Protein AF-A0A1X1BIW2-F1 (afdb_monomer_lite)

Foldseek 3Di:
DVVCVLVVHDDPVVVLLVVLVVLVVVVVVVPCCCVVPPLVVVQVVLLVVLLVVLVVCLVPPQLVVLLVSLVPLPVCVRRPDPVSSLSSNVSSLCRNDVVCVVSSLVSLVCLVVVLVPPPPPDCCVVPVVPCQAPVSLLVVLVVVVVSLCVNQQDPDPPPPPDDDDDDDDDDDDDDDDDPDDDPPPVPPGGDRPPSSVVSSLSSSLSVQVPDPCSLVRLLVVLLCLQLVVPPNLPVLLSSLVSLQSYPPQVVNLVNNLVSLLCCLLLVSGDLVSLVSSLVSSCVSHDVVSSVLSVQSSVQSVVQVVDPPDPRDRDDDPVSHDDFDWDDDPNDTDTAHPLLVQLVVPPPDQKDFLCVSCVSSVHDSVVSCVSCVSCCVSVQKDWDPVQPPDPDHPIMIGGPRD

Structure (mmCIF, N/CA/C/O backbone):
data_AF-A0A1X1BIW2-F1
#
_entry.id   AF-A0A1X1BIW2-F1
#
loop_
_atom_site.group_PDB
_atom_site.id
_atom_site.type_symbol
_atom_site.label_atom_id
_atom_site.label_alt_id
_atom_site.label_comp_id
_atom_site.label_asym_id
_atom_site.label_entity_id
_atom_site.label_seq_id
_atom_site.pdbx_PDB_ins_code
_atom_site.Cartn_x
_atom_site.Cartn_y
_atom_site.Cartn_z
_atom_site.occupancy
_atom_site.B_iso_or_equiv
_atom_site.auth_seq_id
_atom_site.auth_comp_id
_atom_site.auth_asym_id
_atom_site.auth_atom_id
_atom_site.pdbx_PDB_model_num
ATOM 1 N N . MET A 1 1 ? -36.191 -1.418 25.783 1.00 70.00 1 MET A N 1
ATOM 2 C CA . MET A 1 1 ? -36.076 -1.048 24.354 1.00 70.00 1 MET A CA 1
ATOM 3 C C . MET A 1 1 ? -34.637 -1.157 23.884 1.00 70.00 1 MET A C 1
ATOM 5 O O . MET A 1 1 ? -34.383 -2.060 23.112 1.00 70.00 1 MET A O 1
ATOM 9 N N . LEU A 1 2 ? -33.682 -0.372 24.401 1.00 71.81 2 LEU A N 1
ATOM 10 C CA . LEU A 1 2 ? -32.264 -0.466 23.993 1.00 71.81 2 LEU A CA 1
ATOM 11 C C . LEU A 1 2 ? -31.685 -1.896 24.064 1.00 71.81 2 LEU A C 1
ATOM 13 O O . LEU A 1 2 ? -31.072 -2.347 23.105 1.00 71.81 2 LEU A O 1
ATOM 17 N N . ASP A 1 3 ? -31.968 -2.649 25.133 1.00 73.00 3 ASP A N 1
ATOM 18 C CA . ASP A 1 3 ? -31.532 -4.054 25.263 1.00 73.00 3 ASP A CA 1
ATOM 19 C C . ASP A 1 3 ? -32.138 -4.989 24.189 1.00 73.00 3 ASP A C 1
ATOM 21 O O . ASP A 1 3 ? -31.495 -5.938 23.746 1.00 73.00 3 ASP A O 1
ATOM 25 N N . HIS A 1 4 ? -33.359 -4.707 23.723 1.00 74.31 4 HIS A N 1
ATOM 26 C CA . HIS A 1 4 ? -33.997 -5.446 22.625 1.00 74.31 4 HIS A CA 1
ATOM 27 C C . HIS A 1 4 ? -33.389 -5.092 21.260 1.00 74.31 4 HIS A C 1
ATOM 29 O O . HIS A 1 4 ? -33.371 -5.936 20.367 1.00 74.31 4 HIS A O 1
ATOM 35 N N . LYS A 1 5 ? -32.806 -3.892 21.108 1.00 72.25 5 LYS A N 1
ATOM 36 C CA . LYS A 1 5 ? -32.119 -3.508 19.862 1.00 72.25 5 LYS A CA 1
ATOM 37 C C . LYS A 1 5 ? -30.868 -4.341 19.678 1.00 72.25 5 LYS A C 1
ATOM 39 O O . LYS A 1 5 ? -30.645 -4.909 18.619 1.00 72.25 5 LYS A O 1
ATOM 44 N N . ARG A 1 6 ? -30.102 -4.457 20.765 1.00 72.12 6 ARG A N 1
ATOM 45 C CA . ARG A 1 6 ? -28.831 -5.190 20.825 1.00 72.12 6 ARG A CA 1
ATOM 46 C C . ARG A 1 6 ? -28.982 -6.680 20.513 1.00 72.12 6 ARG A C 1
ATOM 48 O O . ARG A 1 6 ? -28.007 -7.336 20.173 1.00 72.12 6 ARG A O 1
ATOM 55 N N . THR A 1 7 ? -30.195 -7.218 20.642 1.00 70.94 7 THR A N 1
ATOM 56 C CA . THR A 1 7 ? -30.538 -8.618 20.341 1.00 70.94 7 THR A CA 1
ATOM 57 C C . THR A 1 7 ? -31.249 -8.784 18.990 1.00 70.94 7 THR A C 1
ATOM 59 O O . THR A 1 7 ? -31.770 -9.858 18.706 1.00 70.94 7 THR A O 1
ATOM 62 N N . ALA A 1 8 ? -31.234 -7.744 18.142 1.00 63.00 8 ALA A N 1
ATOM 63 C CA . ALA A 1 8 ? -31.828 -7.707 16.802 1.00 63.00 8 ALA A CA 1
ATOM 64 C C . ALA A 1 8 ? -33.352 -7.941 16.755 1.00 63.00 8 ALA A C 1
ATOM 66 O O . ALA A 1 8 ? -33.891 -8.372 15.737 1.00 63.00 8 ALA A O 1
ATOM 67 N N . THR A 1 9 ? -34.065 -7.633 17.841 1.00 61.59 9 THR A N 1
ATOM 68 C CA . THR A 1 9 ? -35.531 -7.537 17.806 1.00 61.59 9 THR A CA 1
ATOM 69 C C . THR A 1 9 ? -35.951 -6.152 17.329 1.00 61.59 9 THR A C 1
ATOM 71 O O . THR A 1 9 ? -35.489 -5.153 17.884 1.00 61.59 9 THR A O 1
ATOM 74 N N . ASP A 1 10 ? -36.833 -6.102 16.324 1.00 66.00 10 ASP A N 1
ATOM 75 C CA . ASP A 1 10 ? -37.424 -4.854 15.834 1.00 66.00 10 ASP A CA 1
ATOM 76 C C . ASP A 1 10 ? -38.011 -4.066 17.006 1.00 66.00 10 ASP A C 1
ATOM 78 O O . ASP A 1 10 ? -38.823 -4.563 17.793 1.00 66.00 10 ASP A O 1
ATOM 82 N N . ILE A 1 11 ? -37.568 -2.822 17.129 1.00 70.06 11 ILE A N 1
ATOM 83 C CA . ILE A 1 11 ? -38.115 -1.876 18.089 1.00 70.06 11 ILE A CA 1
ATOM 84 C C . ILE A 1 11 ? -39.063 -0.967 17.339 1.00 70.06 11 ILE A C 1
ATOM 86 O O . ILE A 1 11 ? -38.758 -0.511 16.241 1.00 70.06 11 ILE A O 1
ATOM 90 N N . ASP A 1 12 ? -40.179 -0.644 17.980 1.00 78.69 12 ASP A N 1
ATOM 91 C CA . ASP A 1 12 ? -41.011 0.464 17.550 1.00 78.69 12 ASP A CA 1
ATOM 92 C C . ASP A 1 12 ? -40.232 1.787 17.672 1.00 78.69 12 ASP A C 1
ATOM 94 O O . ASP A 1 12 ? -40.143 2.398 18.744 1.00 78.69 12 ASP A O 1
ATOM 98 N N . GLU A 1 13 ? -39.616 2.193 16.561 1.00 76.69 13 GLU A N 1
ATOM 99 C CA . GLU A 1 13 ? -38.800 3.402 16.464 1.00 76.69 13 GLU A CA 1
ATOM 100 C C . GLU A 1 13 ? -39.596 4.660 16.816 1.00 76.69 13 GLU A C 1
ATOM 102 O O . GLU A 1 13 ? -39.026 5.602 17.364 1.00 76.69 13 GLU A O 1
ATOM 107 N N . PHE A 1 14 ? -40.909 4.664 16.561 1.00 80.44 14 PHE A N 1
ATOM 108 C CA . PHE A 1 14 ? -41.779 5.785 16.900 1.00 80.44 14 PHE A CA 1
ATOM 109 C C . PHE A 1 14 ? -41.836 5.993 18.416 1.00 80.44 14 PHE A C 1
ATOM 111 O O . PHE A 1 14 ? -41.671 7.111 18.904 1.00 80.44 14 PHE A O 1
ATOM 118 N N . THR A 1 15 ? -41.989 4.904 19.173 1.00 78.69 15 THR A N 1
ATOM 119 C CA . THR A 1 15 ? -41.982 4.950 20.639 1.00 78.69 15 THR A CA 1
ATOM 120 C C . THR A 1 15 ? -40.602 5.340 21.186 1.00 78.69 15 THR A C 1
ATOM 122 O O . THR A 1 15 ? -40.519 6.083 22.164 1.00 78.69 15 THR A O 1
ATOM 125 N N . ALA A 1 16 ? -39.510 4.889 20.556 1.00 74.94 16 ALA A N 1
ATOM 126 C CA . ALA A 1 16 ? -38.151 5.243 20.979 1.00 74.94 16 ALA A CA 1
ATOM 127 C C . ALA A 1 16 ? -37.852 6.740 20.776 1.00 74.94 16 ALA A C 1
ATOM 129 O O . ALA A 1 16 ? -37.335 7.391 21.687 1.00 74.94 16 ALA A O 1
ATOM 130 N N . ASP A 1 17 ? -38.226 7.291 19.617 1.00 77.81 17 ASP A N 1
ATOM 131 C CA . ASP A 1 17 ? -38.061 8.713 19.299 1.00 77.81 17 ASP A CA 1
ATOM 132 C C . ASP A 1 17 ? -38.921 9.590 20.230 1.00 77.81 17 ASP A C 1
ATOM 134 O O . ASP A 1 17 ? -38.429 10.583 20.770 1.00 77.81 17 ASP A O 1
ATOM 138 N N . ALA A 1 18 ? -40.177 9.201 20.488 1.00 80.56 18 ALA A N 1
ATOM 139 C CA . ALA A 1 18 ? -41.076 9.936 21.381 1.00 80.56 18 ALA A CA 1
ATOM 140 C C . ALA A 1 18 ? -40.558 9.984 22.831 1.00 80.56 18 ALA A C 1
ATOM 142 O O . ALA A 1 18 ? -40.584 11.039 23.466 1.00 80.56 18 ALA A O 1
ATOM 143 N N . LEU A 1 19 ? -40.038 8.863 23.348 1.00 78.50 19 LEU A N 1
ATOM 144 C CA . LEU A 1 19 ? -39.426 8.815 24.679 1.00 78.50 19 LEU A CA 1
ATOM 145 C C . LEU A 1 19 ? -38.154 9.666 24.746 1.00 78.50 19 LEU A C 1
ATOM 147 O O . LEU A 1 19 ? -37.962 10.396 25.716 1.00 78.50 19 LEU A O 1
ATOM 151 N N . SER A 1 20 ? -37.307 9.618 23.714 1.00 75.88 20 SER A N 1
ATOM 152 C CA . SER A 1 20 ? -36.101 10.450 23.638 1.00 75.88 20 SER A CA 1
ATOM 153 C C . SER A 1 20 ? -36.435 11.946 23.672 1.00 75.88 20 SER A C 1
ATOM 155 O O . SER A 1 20 ? -35.837 12.699 24.442 1.00 75.88 20 SER A O 1
ATOM 157 N N . GLN A 1 21 ? -37.433 12.382 22.893 1.00 78.31 21 GLN A N 1
ATOM 158 C CA . GLN A 1 21 ? -37.897 13.773 22.892 1.00 78.31 21 GLN A CA 1
ATOM 159 C C . GLN A 1 21 ? -38.439 14.195 24.257 1.00 78.31 21 GLN A C 1
ATOM 161 O O . GLN A 1 21 ? -38.014 15.223 24.779 1.00 78.31 21 GLN A O 1
ATOM 166 N N . MET A 1 22 ? -39.287 13.368 24.874 1.00 81.06 22 MET A N 1
ATOM 167 C CA . MET A 1 22 ? -39.828 13.631 26.209 1.00 81.06 22 MET A CA 1
ATOM 168 C C . MET A 1 22 ? -38.715 13.823 27.251 1.00 81.06 22 MET A C 1
ATOM 170 O O . MET A 1 22 ? -38.790 14.727 28.082 1.00 81.06 22 MET A O 1
ATOM 174 N N . PHE A 1 23 ? -37.657 13.009 27.204 1.00 73.38 23 PHE A N 1
ATOM 175 C CA . PHE A 1 23 ? -36.533 13.138 28.132 1.00 73.38 23 PHE A CA 1
ATOM 176 C C . PHE A 1 23 ? -35.668 14.374 27.877 1.00 73.38 23 PHE A C 1
ATOM 178 O O . PHE A 1 23 ? -35.250 15.027 28.831 1.00 73.38 23 PHE A O 1
ATOM 185 N N . ASN A 1 24 ? -35.453 14.741 26.613 1.00 72.19 24 ASN A N 1
ATOM 186 C CA . ASN A 1 24 ? -34.759 15.982 26.269 1.00 72.19 24 ASN A CA 1
ATOM 187 C C . ASN A 1 24 ? -35.557 17.221 26.724 1.00 72.19 24 ASN A C 1
ATOM 189 O O . ASN A 1 24 ? -34.973 18.188 27.215 1.00 72.19 24 ASN A O 1
ATOM 193 N N . GLU A 1 25 ? -36.889 17.185 26.612 1.00 76.56 25 GLU A N 1
ATOM 194 C CA . GLU A 1 25 ? -37.773 18.248 27.104 1.00 76.56 25 GLU A CA 1
ATOM 195 C C . GLU A 1 25 ? -37.750 18.352 28.637 1.00 76.56 25 GLU A C 1
ATOM 197 O O . GLU A 1 25 ? -37.623 19.455 29.176 1.00 76.56 25 GLU A O 1
ATOM 202 N N . LEU A 1 26 ? -37.776 17.219 29.349 1.00 68.50 26 LEU A N 1
ATOM 203 C CA . LEU A 1 26 ? -37.641 17.173 30.810 1.00 68.50 26 LEU A CA 1
ATOM 204 C C . LEU A 1 26 ? -36.325 17.807 31.292 1.00 68.50 26 LEU A C 1
ATOM 206 O O . LEU A 1 26 ? -36.331 18.539 32.281 1.00 68.50 26 LEU A O 1
ATOM 210 N N . ASP A 1 27 ? -35.215 17.622 30.576 1.00 67.88 27 ASP A N 1
ATOM 211 C CA . ASP A 1 27 ? -33.924 18.217 30.952 1.00 67.88 27 ASP A CA 1
ATOM 212 C C . ASP A 1 27 ? -33.854 19.726 30.660 1.00 67.88 27 ASP A C 1
ATOM 214 O O . ASP A 1 27 ? -33.240 20.486 31.415 1.00 67.88 27 ASP A O 1
ATOM 218 N N . SER A 1 28 ? -34.555 20.198 29.624 1.00 65.75 28 SER A N 1
ATOM 219 C CA . SER A 1 28 ? -34.650 21.632 29.312 1.00 65.75 28 SER A CA 1
ATOM 220 C C . SER A 1 28 ? -35.423 22.452 30.359 1.00 65.75 28 SER A C 1
ATOM 222 O O . SER A 1 28 ? -35.277 23.673 30.418 1.00 65.75 28 SER A O 1
ATOM 224 N N . SER A 1 29 ? -36.166 21.788 31.253 1.00 63.41 29 SER A N 1
ATOM 225 C CA . SER A 1 29 ? -36.828 22.410 32.410 1.00 63.41 29 SER A CA 1
ATOM 226 C C . SER A 1 29 ? -35.885 22.740 33.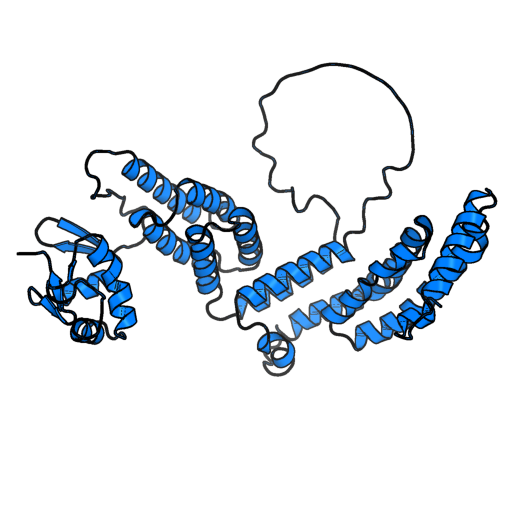584 1.00 63.41 29 SER A C 1
ATOM 228 O O . SER A 1 29 ? -36.316 23.314 34.585 1.00 63.41 29 SER A O 1
ATOM 230 N N . GLY A 1 30 ? -34.591 22.406 33.473 1.00 59.12 30 GLY A N 1
ATOM 231 C CA . GLY A 1 30 ? -33.561 22.751 34.459 1.00 59.12 30 GLY A CA 1
ATOM 232 C C . GLY A 1 30 ? -33.468 21.805 35.662 1.00 59.12 30 GLY A C 1
ATOM 233 O O . GLY A 1 30 ? -32.678 22.068 36.567 1.00 59.12 30 GLY A O 1
ATOM 234 N N . GLN A 1 31 ? -34.241 20.712 35.690 1.00 58.03 31 GLN A N 1
ATOM 235 C CA . GLN A 1 31 ? -34.269 19.781 36.827 1.00 58.03 31 GLN A CA 1
ATOM 236 C C . GLN A 1 31 ? -33.307 18.587 36.726 1.00 58.03 31 GLN A C 1
ATOM 238 O O . GLN A 1 31 ? -33.196 17.843 37.694 1.00 58.03 31 GLN A O 1
ATOM 243 N N . GLY A 1 32 ? -32.575 18.399 35.620 1.00 67.94 32 GLY A N 1
ATOM 244 C CA . GLY A 1 32 ? -31.495 17.400 35.530 1.00 67.94 32 GLY A CA 1
ATOM 245 C C . GLY A 1 32 ? -31.917 15.946 35.795 1.00 67.94 32 GLY A C 1
ATOM 246 O O . GLY A 1 32 ? -31.058 15.093 36.023 1.00 67.94 32 GLY A O 1
ATOM 247 N N . GLN A 1 33 ? -33.223 15.655 35.810 1.00 72.75 33 GLN A N 1
ATOM 248 C CA . GLN A 1 33 ? -33.770 14.345 36.169 1.00 72.75 33 GLN A CA 1
ATOM 249 C C . GLN A 1 33 ? -33.284 13.256 35.220 1.00 72.75 33 GLN A C 1
ATOM 251 O O . GLN A 1 33 ? -32.991 12.149 35.660 1.00 72.75 33 GLN A O 1
ATOM 256 N N . TYR A 1 34 ? -33.113 13.572 33.935 1.00 78.31 34 TYR A N 1
ATOM 257 C CA . TYR A 1 34 ? -32.565 12.615 32.983 1.00 78.31 34 TYR A CA 1
ATOM 258 C C . TYR A 1 34 ? -31.130 12.218 33.363 1.00 78.31 34 TYR A C 1
ATOM 260 O O . TYR A 1 34 ? -30.820 11.028 33.434 1.00 78.31 34 TYR A O 1
ATOM 268 N N . LYS A 1 35 ? -30.276 13.194 33.699 1.00 77.00 35 LYS A N 1
ATOM 269 C CA . LYS A 1 35 ? -28.893 12.930 34.128 1.00 77.00 35 LYS A CA 1
ATOM 270 C C . LYS A 1 35 ? -28.793 12.189 35.461 1.00 77.00 35 LYS A C 1
ATOM 272 O O . LYS A 1 35 ? -27.835 11.451 35.659 1.00 77.00 35 LYS A O 1
ATOM 277 N N . MET A 1 36 ? -29.733 12.399 36.385 1.00 79.94 36 MET A N 1
ATOM 278 C CA . MET A 1 36 ? -29.675 11.764 37.708 1.00 79.94 36 MET A CA 1
ATOM 279 C C . MET A 1 36 ? -30.342 10.390 37.772 1.00 79.94 36 MET A C 1
ATOM 281 O O . MET A 1 36 ? -29.865 9.532 38.506 1.00 79.94 36 MET A O 1
ATOM 285 N N . GLU A 1 37 ? -31.443 10.182 37.051 1.00 80.88 37 GLU A N 1
ATOM 286 C CA . GLU A 1 37 ? -32.280 8.986 37.216 1.00 80.88 37 GLU A CA 1
ATOM 287 C C . GLU A 1 37 ? -32.180 8.025 36.028 1.00 80.88 37 GLU A C 1
ATOM 289 O O . GLU A 1 37 ? -32.319 6.818 36.202 1.00 80.88 37 GLU A O 1
ATOM 294 N N . ILE A 1 38 ? -31.925 8.531 34.818 1.00 81.38 38 ILE A N 1
ATOM 295 C CA . ILE A 1 38 ? -32.030 7.735 33.585 1.00 81.38 38 ILE A CA 1
ATOM 296 C C . ILE A 1 38 ? -30.659 7.412 33.008 1.00 81.38 38 ILE A C 1
ATOM 298 O O . ILE A 1 38 ? -30.380 6.263 32.672 1.00 81.38 38 ILE A O 1
ATOM 302 N N . GLU A 1 39 ? -29.786 8.411 32.897 1.00 84.88 39 GLU A N 1
ATOM 303 C CA . GLU A 1 39 ? -28.433 8.239 32.376 1.00 84.88 39 GLU A CA 1
ATOM 304 C C . GLU A 1 39 ? -27.627 7.174 33.151 1.00 84.88 39 GLU A C 1
ATOM 306 O O . GLU A 1 39 ? -27.062 6.296 32.490 1.00 84.88 39 GLU A O 1
ATOM 311 N N . PRO A 1 40 ? -27.615 7.147 34.502 1.00 87.12 40 PRO A N 1
ATOM 312 C CA . PRO A 1 40 ? -26.886 6.124 35.251 1.00 87.12 40 PRO A CA 1
ATOM 313 C C . PRO A 1 40 ? -27.417 4.712 34.987 1.00 87.12 40 PRO A C 1
ATOM 315 O O . PRO A 1 40 ? -26.625 3.800 34.770 1.00 87.12 40 PRO A O 1
ATOM 318 N N . GLU A 1 41 ? -28.739 4.541 34.912 1.00 87.56 41 GLU A N 1
ATOM 319 C CA . GLU A 1 41 ? -29.387 3.254 34.622 1.00 87.56 41 GLU A CA 1
ATOM 320 C C . GLU A 1 41 ? -29.069 2.752 33.205 1.00 87.56 41 GLU A C 1
ATOM 322 O O . GLU A 1 41 ? -28.789 1.567 32.997 1.00 87.56 41 GLU A O 1
ATOM 327 N N . ILE A 1 42 ? -29.060 3.646 32.208 1.00 85.25 42 ILE A N 1
ATOM 328 C CA . ILE A 1 42 ? -28.661 3.302 30.835 1.00 85.25 42 ILE A CA 1
ATOM 329 C C . ILE A 1 42 ? -27.210 2.812 30.813 1.00 85.25 42 ILE A C 1
ATOM 331 O O . ILE A 1 42 ? -26.918 1.779 30.200 1.00 85.25 42 ILE A O 1
ATOM 335 N N . ILE A 1 43 ? -26.311 3.544 31.476 1.00 86.81 43 ILE A N 1
ATOM 336 C CA . ILE A 1 43 ? -24.880 3.232 31.522 1.00 86.81 43 ILE A CA 1
ATOM 337 C C . ILE A 1 43 ? -24.638 1.920 32.273 1.00 86.81 43 ILE A C 1
ATOM 339 O O . ILE A 1 43 ? -23.918 1.060 31.768 1.00 86.81 43 ILE A O 1
ATOM 343 N N . GLU A 1 44 ? -25.257 1.724 33.439 1.00 89.56 44 GLU A N 1
ATOM 344 C CA . GLU A 1 44 ? -25.097 0.514 34.249 1.00 89.56 44 GLU A CA 1
ATOM 345 C C . GLU A 1 44 ? -25.568 -0.730 33.491 1.00 89.56 44 GLU A C 1
ATOM 347 O O . GLU A 1 44 ? -24.845 -1.728 33.398 1.00 89.56 44 GLU A O 1
ATOM 352 N N . ARG A 1 45 ? -26.755 -0.668 32.877 1.00 88.19 45 ARG A N 1
ATOM 353 C CA . ARG A 1 45 ? -27.294 -1.795 32.105 1.00 88.19 45 ARG A CA 1
ATOM 354 C C . ARG A 1 45 ? -26.446 -2.103 30.880 1.00 88.19 45 ARG A C 1
ATOM 356 O O . ARG A 1 45 ? -26.192 -3.276 30.603 1.00 88.19 45 ARG A O 1
ATOM 363 N N . ALA A 1 46 ? -25.979 -1.075 30.169 1.00 85.44 46 ALA A N 1
ATOM 364 C CA . ALA A 1 46 ? -25.055 -1.253 29.056 1.00 85.44 46 ALA A CA 1
ATOM 365 C C . ALA A 1 46 ? -23.747 -1.902 29.523 1.00 85.44 46 ALA A C 1
ATOM 367 O O . ALA A 1 46 ? -23.347 -2.927 28.978 1.00 85.44 46 ALA A O 1
ATOM 368 N N . SER A 1 47 ? -23.131 -1.362 30.575 1.00 87.31 47 SER A N 1
ATOM 369 C CA . SER A 1 47 ? -21.906 -1.895 31.170 1.00 87.31 47 SER A CA 1
ATOM 370 C C . SER A 1 47 ? -22.043 -3.382 31.491 1.00 87.31 47 SER A C 1
ATOM 372 O O . SER A 1 47 ? -21.226 -4.196 31.060 1.00 87.31 47 SER A O 1
ATOM 374 N N . LYS A 1 48 ? -23.128 -3.767 32.172 1.00 89.88 48 LYS A N 1
ATOM 375 C CA . LYS A 1 48 ? -23.397 -5.156 32.556 1.00 89.88 48 LYS A CA 1
ATOM 376 C C . LYS A 1 48 ? -23.588 -6.075 31.349 1.00 89.88 48 LYS A C 1
ATOM 378 O O . LYS A 1 48 ? -23.020 -7.170 31.317 1.00 89.88 48 LYS A O 1
ATOM 383 N N . TYR A 1 49 ? -24.370 -5.634 30.362 1.00 88.12 49 TYR A N 1
ATOM 384 C CA . TYR A 1 49 ? -24.597 -6.388 29.130 1.00 88.12 49 TYR A CA 1
ATOM 385 C C . TYR A 1 49 ? -23.281 -6.629 28.391 1.00 88.12 49 TYR A C 1
ATOM 387 O O . TYR A 1 49 ? -22.889 -7.777 28.188 1.00 88.12 49 TYR A O 1
ATOM 395 N N . TYR A 1 50 ? -22.555 -5.559 28.063 1.00 85.94 50 TYR A N 1
ATOM 396 C CA . TYR A 1 50 ? -21.323 -5.666 27.290 1.00 85.94 50 TYR A CA 1
ATOM 397 C C . TYR A 1 50 ? -20.201 -6.340 28.078 1.00 85.94 50 TYR A C 1
ATOM 399 O O . TYR A 1 50 ? -19.387 -7.010 27.466 1.00 85.94 50 TYR A O 1
ATOM 407 N N . THR A 1 51 ? -20.178 -6.286 29.413 1.00 88.75 51 THR A N 1
ATOM 408 C CA . THR A 1 51 ? -19.192 -7.046 30.210 1.00 88.75 51 THR A CA 1
ATOM 409 C C . THR A 1 51 ? -19.393 -8.549 30.046 1.00 88.75 51 THR A C 1
ATOM 411 O O . THR A 1 51 ? -18.424 -9.302 29.934 1.00 88.75 51 THR A O 1
ATOM 414 N N . THR A 1 52 ? -20.658 -8.972 30.012 1.00 88.81 52 THR A N 1
ATOM 415 C CA . THR A 1 52 ? -21.036 -10.376 29.832 1.00 88.81 52 THR A CA 1
ATOM 416 C C . THR A 1 52 ? -20.769 -10.818 28.397 1.00 88.81 52 THR A C 1
ATOM 418 O O . THR A 1 52 ? -20.115 -11.831 28.173 1.00 88.81 52 THR A O 1
ATOM 421 N N . MET A 1 53 ? -21.227 -10.029 27.424 1.00 87.12 53 MET A N 1
ATOM 422 C CA . MET A 1 53 ? -21.101 -10.373 26.011 1.00 87.12 53 MET A CA 1
ATOM 423 C C . MET A 1 53 ? -19.664 -10.273 25.501 1.00 87.12 53 MET A C 1
ATOM 425 O O . MET A 1 53 ? -19.260 -11.122 24.720 1.00 87.12 53 MET A O 1
ATOM 429 N N . ALA A 1 54 ? -18.866 -9.312 25.981 1.00 85.75 54 ALA A N 1
ATOM 430 C CA . ALA A 1 54 ? -17.453 -9.186 25.623 1.00 85.75 54 ALA A CA 1
ATOM 431 C C . ALA A 1 54 ? -16.680 -10.472 25.915 1.00 85.75 54 ALA A C 1
ATOM 433 O O . ALA A 1 54 ? -15.886 -10.892 25.087 1.00 85.75 54 ALA A O 1
ATOM 434 N N . ALA A 1 55 ? -16.945 -11.113 27.060 1.00 87.19 55 ALA A N 1
ATOM 435 C CA . ALA A 1 55 ? -16.298 -12.371 27.434 1.00 87.19 55 ALA A CA 1
ATOM 436 C C . ALA A 1 55 ? -16.590 -13.496 26.430 1.00 87.19 55 ALA A C 1
ATOM 438 O O . ALA A 1 55 ? -15.721 -14.303 26.141 1.00 87.19 55 ALA A O 1
ATOM 439 N N . ILE A 1 56 ? -17.810 -13.528 25.894 1.00 87.25 56 ILE A N 1
ATOM 440 C CA . ILE A 1 56 ? -18.244 -14.536 24.924 1.00 87.25 56 ILE A CA 1
ATOM 441 C C . ILE A 1 56 ? -17.674 -14.195 23.546 1.00 87.25 56 ILE A C 1
ATOM 443 O O . ILE A 1 56 ? -17.032 -15.015 22.901 1.00 87.25 56 ILE A O 1
ATOM 447 N N . TRP A 1 57 ? -17.850 -12.953 23.094 1.00 88.62 57 TRP A N 1
ATOM 448 C CA . TRP A 1 57 ? -17.405 -12.522 21.773 1.00 88.62 57 TRP A CA 1
ATOM 449 C C . TRP A 1 57 ? -15.887 -12.551 21.625 1.00 88.62 57 TRP A C 1
ATOM 451 O O . TRP A 1 57 ? -15.395 -12.876 20.550 1.00 88.62 57 TRP A O 1
ATOM 461 N N . VAL A 1 58 ? -15.129 -12.230 22.676 1.00 82.75 58 VAL A N 1
ATOM 462 C CA . VAL A 1 58 ? -13.663 -12.303 22.628 1.00 82.75 58 VAL A CA 1
ATOM 463 C C . VAL A 1 58 ? -13.173 -13.747 22.600 1.00 82.75 58 VAL A C 1
ATOM 465 O O . VAL A 1 58 ? -12.011 -13.972 22.315 1.00 82.75 58 VAL A O 1
ATOM 468 N N . GLU A 1 59 ? -14.008 -14.746 22.853 1.00 85.00 59 GLU A N 1
ATOM 469 C CA . GLU A 1 59 ? -13.653 -16.145 22.619 1.00 85.00 59 GLU A CA 1
ATOM 470 C C . GLU A 1 59 ? -14.134 -16.561 21.223 1.00 85.00 59 GLU A C 1
ATOM 472 O O . GLU A 1 59 ? -13.315 -16.934 20.377 1.00 85.00 59 GLU A O 1
ATOM 477 N N . ASP A 1 60 ? -15.418 -16.347 20.935 1.00 83.25 60 ASP A N 1
ATOM 478 C CA . ASP A 1 60 ? -16.125 -16.907 19.778 1.00 83.25 60 ASP A CA 1
ATOM 479 C C . ASP A 1 60 ? -15.932 -16.142 18.459 1.00 83.25 60 ASP A C 1
ATOM 481 O O . ASP A 1 60 ? -16.001 -16.732 17.380 1.00 83.25 60 ASP A O 1
ATOM 485 N N . CYS A 1 61 ? -15.709 -14.826 18.503 1.00 78.56 61 CYS A N 1
ATOM 486 C CA . CYS A 1 61 ? -15.557 -14.007 17.298 1.00 78.56 61 CYS A CA 1
ATOM 487 C C . CYS A 1 61 ? -14.089 -13.929 16.876 1.00 78.56 61 CYS A C 1
ATOM 489 O O . CYS A 1 61 ? -13.178 -13.866 17.708 1.00 78.56 61 CYS A O 1
ATOM 491 N N . ASN A 1 62 ? -13.830 -13.857 15.570 1.00 71.31 62 ASN A N 1
ATOM 492 C CA . ASN A 1 62 ? -12.521 -13.396 15.115 1.00 71.31 62 ASN A CA 1
ATOM 493 C C . ASN A 1 62 ? -12.352 -11.901 15.454 1.00 71.31 62 ASN A C 1
ATOM 495 O O . ASN A 1 62 ? -13.315 -11.202 15.773 1.00 71.31 62 ASN A O 1
ATOM 499 N N . LEU A 1 63 ? -11.115 -11.403 15.402 1.00 69.44 63 LEU A N 1
ATOM 500 C CA . LEU A 1 63 ? -10.817 -10.030 15.814 1.00 69.44 63 LEU A CA 1
ATOM 501 C C . LEU A 1 63 ? -11.589 -8.980 14.994 1.00 69.44 63 LEU A C 1
ATOM 503 O O . LEU A 1 63 ? -11.994 -7.967 15.551 1.00 69.44 63 LEU A O 1
ATOM 507 N N . VAL A 1 64 ? -11.818 -9.221 13.698 1.00 64.62 64 VAL A N 1
ATOM 508 C CA . VAL A 1 64 ? -12.570 -8.295 12.829 1.00 64.62 64 VAL A CA 1
ATOM 509 C C . VAL A 1 64 ? -14.015 -8.196 13.290 1.00 64.62 64 VAL A C 1
ATOM 511 O O . VAL A 1 64 ? -14.520 -7.097 13.508 1.00 64.62 64 VAL A O 1
ATOM 514 N N . ASP A 1 65 ? -14.657 -9.344 13.489 1.00 72.75 65 ASP A N 1
ATOM 515 C CA . ASP A 1 65 ? -16.048 -9.414 13.915 1.00 72.75 65 ASP A CA 1
ATOM 516 C C . ASP A 1 65 ? -16.204 -8.806 15.313 1.00 72.75 65 ASP A C 1
ATOM 518 O O . ASP A 1 65 ? -17.088 -7.978 15.523 1.00 72.75 65 ASP A O 1
ATOM 522 N N . TYR A 1 66 ? -15.285 -9.104 16.239 1.00 77.31 66 TYR A N 1
ATOM 523 C CA . TYR A 1 66 ? -15.277 -8.505 17.576 1.00 77.31 66 TYR A CA 1
ATOM 524 C C . TYR A 1 66 ? -15.193 -6.976 17.522 1.00 77.31 66 TYR A C 1
ATOM 526 O O . TYR A 1 66 ? -15.975 -6.279 18.166 1.00 77.31 66 TYR A O 1
ATOM 534 N N . VAL A 1 67 ? -14.264 -6.438 16.728 1.00 67.56 67 VAL A N 1
ATOM 535 C CA . VAL A 1 67 ? -14.075 -4.989 16.593 1.00 67.56 67 VAL A CA 1
ATOM 536 C C . VAL A 1 67 ? -15.270 -4.338 15.884 1.00 67.56 67 VAL A C 1
ATOM 538 O O . VAL A 1 67 ? -15.664 -3.235 16.254 1.00 67.56 67 VAL A O 1
ATOM 541 N N . SER A 1 68 ? -15.916 -5.024 14.935 1.00 67.31 68 SER A N 1
ATOM 542 C CA . SER A 1 68 ? -17.123 -4.516 14.267 1.00 67.31 68 SER A CA 1
ATOM 543 C C . SER A 1 68 ? -18.302 -4.317 15.230 1.00 67.31 68 SER A C 1
ATOM 545 O O . SER A 1 68 ? -19.079 -3.377 15.067 1.00 67.31 68 SER A O 1
ATOM 547 N N . ILE A 1 69 ? -18.392 -5.129 16.289 1.00 72.81 69 ILE A N 1
ATOM 548 C CA . ILE A 1 69 ? -19.413 -4.988 17.338 1.00 72.81 69 ILE A CA 1
ATOM 549 C C . ILE A 1 69 ? -19.181 -3.711 18.167 1.00 72.81 69 ILE A C 1
ATOM 551 O O . ILE A 1 69 ? -20.130 -3.070 18.616 1.00 72.81 69 ILE A O 1
ATOM 555 N N . VAL A 1 70 ? -17.926 -3.276 18.317 1.00 66.00 70 VAL A N 1
ATOM 556 C CA . VAL A 1 70 ? -17.566 -2.016 18.999 1.00 66.00 70 VAL A CA 1
ATOM 557 C C . VAL A 1 70 ? -18.010 -0.783 18.186 1.00 66.00 70 VAL A C 1
ATOM 559 O O . VAL A 1 70 ? -18.153 0.312 18.735 1.00 66.00 70 VAL A O 1
ATOM 562 N N . GLU A 1 71 ? -18.291 -0.941 16.886 1.00 59.59 71 GLU A N 1
ATOM 563 C CA . GLU A 1 71 ? -18.725 0.136 15.986 1.00 59.59 71 GLU A CA 1
ATOM 564 C C . GLU A 1 71 ? -20.242 0.429 15.998 1.00 59.59 71 GLU A C 1
ATOM 566 O O . GLU A 1 71 ? -20.699 1.234 15.180 1.00 59.59 71 GLU A O 1
ATOM 571 N N . GLU A 1 72 ? -21.032 -0.127 16.932 1.00 58.53 72 GLU A N 1
ATOM 572 C CA . GLU A 1 72 ? -22.483 0.122 17.109 1.00 58.53 72 GLU A CA 1
ATOM 573 C C . GLU A 1 72 ? -22.794 1.569 17.600 1.00 58.53 72 GLU A C 1
ATOM 575 O O . GLU A 1 72 ? -23.505 1.815 18.570 1.00 58.53 72 GLU A O 1
ATOM 580 N N . ARG A 1 73 ? -22.216 2.582 16.941 1.00 57.53 73 ARG A N 1
ATOM 581 C CA . ARG A 1 73 ? -22.329 4.015 17.259 1.00 57.53 73 ARG A CA 1
ATOM 582 C C . ARG A 1 73 ? -23.541 4.685 16.620 1.00 57.53 73 ARG A C 1
ATOM 584 O O . ARG A 1 73 ? -23.996 5.707 17.127 1.00 57.53 73 ARG A O 1
ATOM 591 N N . LYS A 1 74 ? -24.025 4.165 15.487 1.00 57.97 74 LYS A N 1
ATOM 592 C CA . LYS A 1 74 ? -24.931 4.912 14.592 1.00 57.97 74 LYS A CA 1
ATOM 593 C C . LYS A 1 74 ? -26.327 5.131 15.172 1.00 57.97 74 LYS A C 1
ATOM 595 O O . LYS A 1 74 ? -26.954 6.136 14.860 1.00 57.97 74 LYS A O 1
ATOM 600 N N . ASP A 1 75 ? -26.787 4.239 16.041 1.00 60.69 75 ASP A N 1
ATOM 601 C CA . ASP A 1 75 ? -28.142 4.304 16.592 1.00 60.69 75 ASP A CA 1
ATOM 602 C C . ASP A 1 75 ? -28.257 5.171 17.850 1.00 60.69 75 ASP A C 1
ATOM 604 O O . ASP A 1 75 ? -29.314 5.740 18.124 1.00 60.69 75 ASP A O 1
ATOM 608 N N . CYS A 1 76 ? -27.161 5.330 18.593 1.00 67.56 76 CYS A N 1
ATOM 609 C CA . CYS A 1 76 ? -27.120 6.159 19.796 1.00 67.56 76 CYS A CA 1
ATOM 610 C C . CYS A 1 76 ? -27.341 7.647 19.486 1.00 67.56 76 CYS A C 1
ATOM 612 O O . CYS A 1 76 ? -27.903 8.360 20.313 1.00 67.56 76 CYS A O 1
ATOM 614 N N . ASP A 1 77 ? -26.948 8.101 18.290 1.00 66.31 77 ASP A N 1
ATOM 615 C CA . ASP A 1 77 ? -27.109 9.493 17.848 1.00 66.31 77 ASP A CA 1
ATOM 616 C C . ASP A 1 77 ? -28.565 9.921 17.680 1.00 66.31 77 ASP A C 1
ATOM 618 O O . ASP A 1 77 ? -28.876 11.107 17.783 1.00 66.31 77 ASP A O 1
ATOM 622 N N . ARG A 1 78 ? -29.456 8.961 17.428 1.00 70.44 78 ARG A N 1
ATOM 623 C CA . ARG A 1 78 ? -30.873 9.241 17.209 1.00 70.44 78 ARG A CA 1
ATOM 624 C C . ARG A 1 78 ? -31.652 9.355 18.519 1.00 70.44 78 ARG A C 1
ATOM 626 O O . ARG A 1 78 ? -32.615 10.110 18.573 1.00 70.44 78 ARG A O 1
ATOM 633 N N . TRP A 1 79 ? -31.249 8.622 19.562 1.00 73.56 79 TRP A N 1
ATOM 634 C CA . TRP A 1 79 ? -32.103 8.386 20.736 1.00 73.56 79 TRP A CA 1
ATOM 635 C C . TRP A 1 79 ? -31.531 8.839 22.075 1.00 73.56 79 TRP A C 1
ATOM 637 O O . TRP A 1 79 ? -32.292 8.958 23.036 1.00 73.56 79 TRP A O 1
ATOM 647 N N . LEU A 1 80 ? -30.224 9.076 22.180 1.00 76.62 80 LEU A N 1
ATOM 648 C CA . LEU A 1 80 ? -29.592 9.432 23.449 1.00 76.62 80 LEU A CA 1
ATOM 649 C C . LEU A 1 80 ? -29.182 10.900 23.482 1.00 76.62 80 LEU A C 1
ATOM 651 O O . LEU A 1 80 ? -28.746 11.475 22.484 1.00 76.62 80 LEU A O 1
ATOM 655 N N . HIS A 1 81 ? -29.256 11.494 24.673 1.00 76.44 81 HIS A N 1
ATOM 656 C CA . HIS A 1 81 ? -28.706 12.821 24.904 1.00 76.44 81 HIS A CA 1
ATOM 657 C C . HIS A 1 81 ? -27.188 12.832 24.648 1.00 76.44 81 HIS A C 1
ATOM 659 O O . HIS A 1 81 ? -26.482 11.852 24.916 1.00 76.44 81 HIS A O 1
ATOM 665 N N . LYS A 1 82 ? -26.655 13.968 24.179 1.00 75.00 82 LYS A N 1
ATOM 666 C CA . LYS A 1 82 ? -25.236 14.105 23.797 1.00 75.00 82 LYS A CA 1
ATOM 667 C C . LYS A 1 82 ? -24.268 13.723 24.921 1.00 75.00 82 LYS A C 1
ATOM 669 O O . LYS A 1 82 ? -23.241 13.117 24.642 1.00 75.00 82 LYS A O 1
ATOM 674 N N . THR A 1 83 ? -24.586 14.045 26.177 1.00 76.50 83 THR A N 1
ATOM 675 C CA . THR A 1 83 ? -23.738 13.690 27.335 1.00 76.50 83 THR A CA 1
ATOM 676 C C . THR A 1 83 ? -23.764 12.193 27.630 1.00 76.50 83 THR A C 1
ATOM 678 O O . THR A 1 83 ? -22.708 11.594 27.809 1.00 76.50 83 THR A O 1
ATOM 681 N N . THR A 1 84 ? -24.942 11.567 27.558 1.00 80.38 84 THR A N 1
ATOM 682 C CA . THR A 1 84 ? -25.096 10.115 27.730 1.00 80.38 84 THR A CA 1
ATOM 683 C C . THR A 1 84 ? -24.355 9.347 26.663 1.00 80.38 84 THR A C 1
ATOM 685 O O . THR A 1 84 ? -23.771 8.315 26.963 1.00 80.38 84 THR A O 1
ATOM 688 N N . LYS A 1 85 ? -24.317 9.859 25.429 1.00 76.94 85 LYS A N 1
ATOM 689 C CA . LYS A 1 85 ? -23.489 9.274 24.376 1.00 76.94 85 LYS A CA 1
ATOM 690 C C . LYS A 1 85 ? -22.023 9.216 24.805 1.00 76.94 85 LYS A C 1
ATOM 692 O O . LYS A 1 85 ? -21.417 8.161 24.676 1.00 76.94 85 LYS A O 1
ATOM 697 N N . VAL A 1 86 ? -21.464 10.311 25.318 1.00 76.00 86 VAL A N 1
ATOM 698 C CA . VAL A 1 86 ? -20.054 10.353 25.743 1.00 76.00 86 VAL A CA 1
ATOM 699 C C . VAL A 1 86 ? -19.797 9.323 26.845 1.00 76.00 86 VAL A C 1
ATOM 701 O O . VAL A 1 86 ? -18.954 8.449 26.671 1.00 76.00 86 VAL A O 1
ATOM 704 N N . HIS A 1 87 ? -20.585 9.338 27.921 1.00 80.00 87 HIS A N 1
ATOM 705 C CA . HIS A 1 87 ? -20.393 8.407 29.037 1.00 80.00 87 HIS A CA 1
ATOM 706 C C . HIS A 1 87 ? -20.660 6.941 28.670 1.00 80.00 87 HIS A C 1
ATOM 708 O O . HIS A 1 87 ? -19.978 6.033 29.152 1.00 80.00 87 HIS A O 1
ATOM 714 N N . LEU A 1 88 ? -21.641 6.687 27.802 1.00 81.62 88 LEU A N 1
ATOM 715 C CA . LEU A 1 88 ? -21.906 5.353 27.284 1.00 81.62 88 LEU A CA 1
ATOM 716 C C . LEU A 1 88 ? -20.713 4.867 26.461 1.00 81.62 88 LEU A C 1
ATOM 718 O O . LEU A 1 88 ? -20.250 3.757 26.687 1.00 81.62 88 LEU A O 1
ATOM 722 N N . MET A 1 89 ? -20.170 5.694 25.565 1.00 76.12 89 MET A N 1
ATOM 723 C CA . MET A 1 89 ? -18.997 5.330 24.767 1.00 76.12 89 MET A CA 1
ATOM 724 C C . MET A 1 89 ? -17.756 5.090 25.634 1.00 76.12 89 MET A C 1
ATOM 726 O O . MET A 1 89 ? -17.057 4.106 25.398 1.00 76.12 89 MET A O 1
ATOM 730 N N . ASP A 1 90 ? -17.521 5.907 26.666 1.00 73.94 90 ASP A N 1
ATOM 731 C CA . ASP A 1 90 ? -16.451 5.684 27.654 1.00 73.94 90 ASP A CA 1
ATOM 732 C C . ASP A 1 90 ? -16.588 4.314 28.320 1.00 73.94 90 ASP A C 1
ATOM 734 O O . ASP A 1 90 ? -15.621 3.561 28.466 1.00 73.94 90 ASP A O 1
ATOM 738 N N . THR A 1 91 ? -17.819 3.980 28.705 1.00 82.06 91 THR A N 1
ATOM 739 C CA . THR A 1 91 ? -18.153 2.718 29.363 1.00 82.06 91 THR A CA 1
ATOM 740 C C . THR A 1 91 ? -17.949 1.540 28.418 1.00 82.06 91 THR A C 1
ATOM 742 O O . THR A 1 91 ? -17.294 0.568 28.789 1.00 82.06 91 THR A O 1
ATOM 745 N N . LEU A 1 92 ? -18.442 1.632 27.179 1.00 79.25 92 LEU A N 1
ATOM 746 C CA . LEU A 1 92 ? -18.257 0.604 26.155 1.00 79.25 92 LEU A CA 1
ATOM 747 C C . LEU A 1 92 ? -16.781 0.390 25.841 1.00 79.25 92 LEU A C 1
ATOM 749 O O . LEU A 1 92 ? -16.339 -0.752 25.789 1.00 79.25 92 LEU A O 1
ATOM 753 N N . TYR A 1 93 ? -16.001 1.461 25.700 1.00 72.62 93 TYR A N 1
ATOM 754 C CA . TYR A 1 93 ? -14.561 1.368 25.485 1.00 72.62 93 TYR A CA 1
ATOM 755 C C . TYR A 1 93 ? -13.855 0.702 26.674 1.00 72.62 93 TYR A C 1
ATOM 757 O O . TYR A 1 93 ? -13.058 -0.222 26.503 1.00 72.62 93 TYR A O 1
ATOM 765 N N . SER A 1 94 ? -14.178 1.123 27.898 1.00 75.00 94 SER A N 1
ATOM 766 C CA . SER A 1 94 ? -13.617 0.526 29.112 1.00 75.00 94 SER A CA 1
ATOM 767 C C . SER A 1 94 ? -13.904 -0.978 29.190 1.00 75.00 94 SER A C 1
ATOM 769 O O . SER A 1 94 ? -13.015 -1.770 29.498 1.00 75.00 94 SER A O 1
ATOM 771 N N . VAL A 1 95 ? -15.130 -1.384 28.859 1.00 82.88 95 VAL A N 1
ATOM 772 C CA . VAL A 1 95 ? -15.591 -2.769 28.970 1.00 82.88 95 VAL A CA 1
ATOM 773 C C . VAL A 1 95 ? -15.106 -3.636 27.805 1.00 82.88 95 VAL A C 1
ATOM 775 O O . VAL A 1 95 ? -14.491 -4.669 28.044 1.00 82.88 95 VAL A O 1
ATOM 778 N N . LEU A 1 96 ? -15.341 -3.236 26.557 1.00 78.25 96 LEU A N 1
ATOM 779 C CA . LEU A 1 96 ? -15.061 -4.063 25.375 1.00 78.25 96 LEU A CA 1
ATOM 780 C C . LEU A 1 96 ? -13.582 -4.074 24.992 1.00 78.25 96 LEU A C 1
ATOM 782 O O . LEU A 1 96 ? -13.113 -5.058 24.424 1.00 78.25 96 LEU A O 1
ATOM 786 N N . ILE A 1 97 ? -12.857 -2.994 25.288 1.00 74.88 97 ILE A N 1
ATOM 787 C CA . ILE A 1 97 ? -11.465 -2.828 24.873 1.00 74.88 97 ILE A CA 1
ATOM 788 C C . ILE A 1 97 ? -10.530 -2.915 26.075 1.00 74.88 97 ILE A C 1
ATOM 790 O O . ILE A 1 97 ? -9.753 -3.859 26.189 1.00 74.88 97 ILE A O 1
ATOM 794 N N . LYS A 1 98 ? -10.614 -1.954 27.002 1.00 71.75 98 LYS A N 1
ATOM 795 C CA . LYS A 1 98 ? -9.611 -1.803 28.068 1.00 71.75 98 LYS A CA 1
ATOM 796 C C . LYS A 1 98 ? -9.596 -2.988 29.033 1.00 71.75 98 LYS A C 1
ATOM 798 O O . LYS A 1 98 ? -8.532 -3.467 29.408 1.00 71.75 98 LYS A O 1
ATOM 803 N N . SER A 1 99 ? -10.765 -3.485 29.433 1.00 77.56 99 SER A N 1
ATOM 804 C CA . SER A 1 99 ? -10.847 -4.617 30.362 1.00 77.56 99 SER A CA 1
ATOM 805 C C . SER A 1 99 ? -10.354 -5.930 29.742 1.00 77.56 99 SER A C 1
ATOM 807 O O . SER A 1 99 ? -9.944 -6.831 30.473 1.00 77.56 99 SER A O 1
ATOM 809 N N . ARG A 1 100 ? -10.354 -6.021 28.404 1.00 77.69 100 ARG A N 1
ATOM 810 C CA . ARG A 1 100 ? -10.008 -7.220 27.623 1.00 77.69 100 ARG A CA 1
ATOM 811 C C . ARG A 1 100 ? -8.719 -7.071 26.817 1.00 77.69 100 ARG A C 1
ATOM 813 O O . ARG A 1 100 ? -8.421 -7.896 25.961 1.00 77.69 100 ARG A O 1
ATOM 820 N N . GLU A 1 101 ? -7.915 -6.054 27.114 1.00 71.38 101 GLU A N 1
ATOM 821 C CA . GLU A 1 101 ? -6.694 -5.720 26.373 1.00 71.38 101 GLU A CA 1
ATOM 822 C C . GLU A 1 101 ? -5.770 -6.934 26.192 1.00 71.38 101 GLU A C 1
ATOM 824 O O . GLU A 1 101 ? -5.304 -7.206 25.091 1.00 71.38 101 GLU A O 1
ATOM 829 N N . LYS A 1 102 ? -5.572 -7.732 27.249 1.00 73.31 102 LYS A N 1
ATOM 830 C CA . LYS A 1 102 ? -4.740 -8.945 27.198 1.00 73.31 102 LYS A CA 1
ATOM 831 C C . LYS A 1 102 ? -5.288 -10.015 26.255 1.00 73.31 102 LYS A C 1
ATOM 833 O O . LYS A 1 102 ? -4.506 -10.677 25.585 1.00 73.31 102 LYS A O 1
ATOM 838 N N . GLU A 1 103 ? -6.602 -10.197 26.216 1.00 80.12 103 GLU A N 1
ATOM 839 C CA . GLU A 1 103 ? -7.270 -11.196 25.373 1.00 80.12 103 GLU A CA 1
ATOM 840 C C . GLU A 1 103 ? -7.227 -10.759 23.906 1.00 80.12 103 GLU A C 1
ATOM 842 O O . GLU A 1 103 ? -6.876 -11.549 23.033 1.00 80.12 103 GLU A O 1
ATOM 847 N N . LEU A 1 104 ? -7.461 -9.470 23.643 1.00 72.12 104 LEU A N 1
ATOM 848 C CA . LEU A 1 104 ? -7.325 -8.876 22.312 1.00 72.12 104 LEU A CA 1
ATOM 849 C C . LEU A 1 104 ? -5.881 -8.934 21.810 1.00 72.12 104 LEU A C 1
ATOM 851 O O . LEU A 1 104 ? -5.644 -9.315 20.664 1.00 72.12 104 LEU A O 1
ATOM 855 N N . LEU A 1 105 ? -4.909 -8.625 22.672 1.00 64.38 105 LEU A N 1
ATOM 856 C CA . LEU A 1 105 ? -3.488 -8.788 22.372 1.00 64.38 105 LEU A CA 1
ATOM 857 C C . LEU A 1 105 ? -3.128 -10.254 22.135 1.00 64.38 105 LEU A C 1
ATOM 859 O O . LEU A 1 105 ? -2.304 -10.528 21.271 1.00 64.38 105 LEU A O 1
ATOM 863 N N . ASN A 1 106 ? -3.731 -11.196 22.861 1.00 70.25 106 ASN A N 1
ATOM 864 C CA . ASN A 1 106 ? -3.525 -12.619 22.616 1.00 70.25 106 ASN A CA 1
ATOM 865 C C . ASN A 1 106 ? -4.125 -13.054 21.278 1.00 70.25 106 ASN A C 1
ATOM 867 O O . ASN A 1 106 ? -3.424 -13.729 20.544 1.00 70.25 106 ASN A O 1
ATOM 871 N N . LYS A 1 107 ? -5.320 -12.594 20.886 1.00 73.50 107 LYS A N 1
ATOM 872 C CA . LYS A 1 107 ? -5.852 -12.844 19.532 1.00 73.50 107 LYS A CA 1
ATOM 873 C C . LYS A 1 107 ? -4.959 -12.259 18.444 1.00 73.50 107 LYS A C 1
ATOM 875 O O . LYS A 1 107 ? -4.678 -12.916 17.449 1.00 73.50 107 LYS A O 1
ATOM 880 N N . LEU A 1 108 ? -4.481 -11.032 18.640 1.00 62.94 108 LEU A N 1
ATOM 881 C CA . LEU A 1 108 ? -3.501 -10.394 17.755 1.00 62.94 108 LEU A CA 1
ATOM 882 C C . LEU A 1 108 ? -2.190 -11.190 17.684 1.00 62.94 108 LEU A C 1
ATOM 884 O O . LEU A 1 108 ? -1.594 -11.300 16.616 1.00 62.94 108 LEU A O 1
ATOM 888 N N . LYS A 1 109 ? -1.741 -11.759 18.807 1.00 59.38 109 LYS A N 1
ATOM 889 C CA . LYS A 1 109 ? -0.568 -12.635 18.857 1.00 59.38 109 LYS A CA 1
ATOM 890 C C . LYS A 1 109 ? -0.835 -13.992 18.238 1.00 59.38 109 LYS A C 1
ATOM 892 O O . LYS A 1 109 ? 0.068 -14.476 17.593 1.00 59.38 109 LYS A O 1
ATOM 897 N N . GLU A 1 110 ? -2.020 -14.577 18.368 1.00 62.97 110 GLU A N 1
ATOM 898 C CA . GLU A 1 110 ? -2.410 -15.815 17.682 1.00 62.97 110 GLU A CA 1
ATOM 899 C C . GLU A 1 110 ? -2.381 -15.622 16.165 1.00 62.97 110 GLU A C 1
ATOM 901 O O . GLU A 1 110 ? -1.861 -16.475 15.451 1.00 62.97 110 GLU A O 1
ATOM 906 N N . PHE A 1 111 ? -2.813 -14.452 15.676 1.00 56.00 111 PHE A N 1
ATOM 907 C CA . PHE A 1 111 ? -2.581 -14.035 14.289 1.00 56.00 111 PHE A CA 1
ATOM 908 C C . PHE A 1 111 ? -1.088 -14.036 13.906 1.00 56.00 111 PHE A C 1
ATOM 910 O O . PHE A 1 111 ? -0.771 -14.280 12.747 1.00 56.00 111 PHE A O 1
ATOM 917 N N . GLY A 1 112 ? -0.180 -13.780 14.855 1.00 45.81 112 GLY A N 1
ATOM 918 C CA . GLY A 1 112 ? 1.275 -13.815 14.668 1.00 45.81 112 GLY A CA 1
ATOM 919 C C . GLY A 1 112 ? 1.970 -15.152 15.000 1.00 45.81 112 GLY A C 1
ATOM 920 O O . GLY A 1 112 ? 3.017 -15.446 14.442 1.00 45.81 112 GLY A O 1
ATOM 921 N N . SER A 1 113 ? 1.425 -15.989 15.888 1.00 42.19 113 SER A N 1
ATOM 922 C CA . SER A 1 113 ? 2.080 -17.190 16.435 1.00 42.19 113 SER A CA 1
ATOM 923 C C . SER A 1 113 ? 1.648 -18.476 15.739 1.00 42.19 113 SER A C 1
ATOM 925 O O . SER A 1 113 ? 2.459 -19.383 15.598 1.00 42.19 113 SER A O 1
ATOM 927 N N . VAL A 1 114 ? 0.427 -18.526 15.187 1.00 44.72 114 VAL A N 1
ATOM 928 C CA . VAL A 1 114 ? -0.031 -19.576 14.236 1.00 44.72 114 VAL A CA 1
ATOM 929 C C . VAL A 1 114 ? 0.769 -19.554 12.914 1.00 44.72 114 VAL A C 1
ATOM 931 O O . VAL A 1 114 ? 0.546 -20.315 11.979 1.00 44.72 114 VAL A O 1
ATOM 934 N N . VAL A 1 115 ? 1.701 -18.626 12.850 1.00 40.75 115 VAL A N 1
ATOM 935 C CA . VAL A 1 115 ? 2.350 -18.062 11.692 1.00 40.75 115 VAL A CA 1
ATOM 936 C C . VAL A 1 115 ? 3.875 -18.240 11.855 1.00 40.75 115 VAL A C 1
ATOM 938 O O . VAL A 1 115 ? 4.548 -18.582 10.884 1.00 40.75 115 VAL A O 1
ATOM 941 N N . ASP A 1 116 ? 4.400 -18.162 13.089 1.00 37.31 116 ASP A N 1
ATOM 942 C CA . ASP A 1 116 ? 5.760 -18.598 13.466 1.00 37.31 116 ASP A CA 1
ATOM 943 C C . ASP A 1 116 ? 5.897 -20.128 13.618 1.00 37.31 116 ASP A C 1
ATOM 945 O O . ASP A 1 116 ? 6.951 -20.702 13.331 1.00 37.31 116 ASP A O 1
ATOM 949 N N . GLU A 1 117 ? 4.844 -20.826 14.051 1.00 40.66 117 GLU A N 1
ATOM 950 C CA . GLU A 1 117 ? 4.818 -22.288 14.034 1.00 40.66 117 GLU A CA 1
ATOM 951 C C . GLU A 1 117 ? 4.396 -22.737 12.634 1.00 40.66 117 GLU A C 1
ATOM 953 O O . GLU A 1 117 ? 3.219 -22.653 12.303 1.00 40.66 117 GLU A O 1
ATOM 958 N N . GLY A 1 118 ? 5.346 -23.184 11.803 1.00 41.38 118 GLY A N 1
ATOM 959 C CA . GLY A 1 118 ? 5.156 -23.655 10.419 1.00 41.38 118 GLY A CA 1
ATOM 960 C C . GLY A 1 118 ? 4.226 -24.869 10.246 1.00 41.38 118 GLY A C 1
ATOM 961 O O . GLY A 1 118 ? 4.611 -25.882 9.668 1.00 41.38 118 GLY A O 1
ATOM 962 N N . ASN A 1 119 ? 2.997 -24.773 10.743 1.00 40.19 119 ASN A N 1
ATOM 963 C CA . ASN A 1 119 ? 1.902 -25.709 10.582 1.00 40.19 119 ASN A CA 1
ATOM 964 C C . ASN A 1 119 ? 0.861 -25.048 9.664 1.00 40.19 119 ASN A C 1
ATOM 966 O O . ASN A 1 119 ? -0.141 -24.479 10.094 1.00 40.19 119 ASN A O 1
ATOM 970 N N . GLU A 1 120 ? 1.133 -25.138 8.362 1.00 46.69 120 GLU A N 1
ATOM 971 C CA . GLU A 1 120 ? 0.440 -24.492 7.234 1.00 46.69 120 GLU A CA 1
ATOM 972 C C . GLU A 1 120 ? -1.074 -24.778 7.088 1.00 46.69 120 GLU A C 1
ATOM 974 O O . GLU A 1 120 ? -1.694 -24.315 6.133 1.00 46.69 120 GLU A O 1
ATOM 979 N N . ALA A 1 121 ? -1.730 -25.530 7.974 1.00 40.62 121 ALA A N 1
ATOM 980 C CA . ALA A 1 121 ? -3.044 -26.098 7.652 1.00 40.62 121 ALA A CA 1
ATOM 981 C C . ALA A 1 121 ? -4.261 -25.380 8.267 1.00 40.62 121 ALA A C 1
ATOM 983 O O . ALA A 1 121 ? -5.347 -25.454 7.699 1.00 40.62 121 ALA A O 1
ATOM 984 N N . GLY A 1 122 ? -4.127 -24.707 9.415 1.00 38.25 122 GLY A N 1
ATOM 985 C CA . GLY A 1 122 ? -5.299 -24.341 10.229 1.00 38.25 122 GLY A CA 1
ATOM 986 C C . GLY A 1 122 ? -5.914 -22.973 9.929 1.00 38.25 122 GLY A C 1
ATOM 987 O O . GLY A 1 122 ? -7.097 -22.868 9.616 1.00 38.25 122 GLY A O 1
ATOM 988 N N . CYS A 1 123 ? -5.120 -21.905 10.035 1.00 38.31 123 CYS A N 1
ATOM 989 C CA . CYS A 1 123 ? -5.648 -20.533 10.018 1.00 38.31 123 CYS A CA 1
ATOM 990 C C . CYS A 1 123 ? -5.465 -19.827 8.660 1.00 38.31 123 CYS A C 1
ATOM 992 O O . CYS A 1 123 ? -6.280 -18.985 8.273 1.00 38.31 123 CYS A O 1
ATOM 994 N N . VAL A 1 124 ? -4.479 -20.260 7.860 1.00 40.22 124 VAL A N 1
ATOM 995 C CA . VAL A 1 124 ? -4.278 -19.784 6.478 1.00 40.22 124 VAL A CA 1
ATOM 996 C C . VAL A 1 124 ? -5.480 -20.130 5.584 1.00 40.22 124 VAL A C 1
ATOM 998 O O . VAL A 1 124 ? -5.808 -19.361 4.685 1.00 40.22 124 VAL A O 1
ATOM 1001 N N . GLN A 1 125 ? -6.234 -21.200 5.862 1.00 40.53 125 GLN A N 1
ATOM 1002 C CA . GLN A 1 125 ? -7.449 -21.513 5.093 1.00 40.53 125 GLN A CA 1
ATOM 1003 C C . GLN A 1 125 ? -8.614 -20.539 5.346 1.00 40.53 125 GLN A C 1
ATOM 1005 O O . GLN A 1 125 ? -9.439 -20.350 4.452 1.00 40.53 125 GLN A O 1
ATOM 1010 N N . SER A 1 126 ? -8.672 -19.873 6.505 1.00 41.72 126 SER A N 1
ATOM 1011 C CA . SER A 1 126 ? -9.747 -18.922 6.832 1.00 41.72 126 SER A CA 1
ATOM 1012 C C . SER A 1 126 ? -9.525 -17.535 6.214 1.00 41.72 126 SER A C 1
ATOM 1014 O O . SER A 1 126 ? -10.477 -16.905 5.752 1.00 41.72 126 SER A O 1
ATOM 1016 N N . TYR A 1 127 ? -8.273 -17.059 6.188 1.00 39.44 127 TYR A N 1
ATOM 1017 C CA . TYR A 1 127 ? -7.928 -15.704 5.727 1.00 39.44 127 TYR A CA 1
ATOM 1018 C C . TYR A 1 127 ? -7.084 -15.675 4.445 1.00 39.44 127 TYR A C 1
ATOM 1020 O O . TYR A 1 127 ? -7.326 -14.840 3.574 1.00 39.44 127 TYR A O 1
ATOM 1028 N N . GLY A 1 128 ? -6.159 -16.622 4.269 1.00 37.59 128 GLY A N 1
ATOM 1029 C CA . GLY A 1 128 ? -5.345 -16.752 3.055 1.00 37.59 128 GLY A CA 1
ATOM 1030 C C . GLY A 1 128 ? -6.147 -17.168 1.819 1.00 37.59 128 GLY A C 1
ATOM 1031 O O . GLY A 1 128 ? -5.754 -16.846 0.707 1.00 37.59 128 GLY A O 1
ATOM 1032 N N . SER A 1 129 ? -7.316 -17.800 1.984 1.00 41.50 129 SER A N 1
ATOM 1033 C CA . SER A 1 129 ? -8.215 -18.110 0.859 1.00 41.50 129 SER A CA 1
ATOM 1034 C C . SER A 1 129 ? -8.960 -16.883 0.303 1.00 41.50 129 SER A C 1
ATOM 1036 O O . SER A 1 129 ? -9.461 -16.934 -0.824 1.00 41.50 129 SER A O 1
ATOM 1038 N N . LYS A 1 130 ? -9.029 -15.776 1.062 1.00 44.44 130 LYS A N 1
ATOM 1039 C CA . LYS A 1 130 ? -9.727 -14.538 0.664 1.00 44.44 130 LYS A CA 1
ATOM 1040 C C . LYS A 1 130 ? -8.803 -13.412 0.198 1.00 44.44 130 LYS A C 1
ATOM 1042 O O . LYS A 1 130 ? -9.257 -12.584 -0.582 1.00 44.44 130 LYS A O 1
ATOM 1047 N N . ILE A 1 131 ? -7.544 -13.376 0.632 1.00 50.34 131 ILE A N 1
ATOM 1048 C CA . ILE A 1 131 ? -6.573 -12.340 0.246 1.00 50.34 131 ILE A CA 1
ATOM 1049 C C . ILE A 1 131 ? -5.729 -12.879 -0.914 1.00 50.34 131 ILE A C 1
ATOM 1051 O O . ILE A 1 131 ? -4.637 -13.404 -0.717 1.00 50.34 131 ILE A O 1
ATOM 1055 N N . ASN A 1 132 ? -6.265 -12.799 -2.133 1.00 59.59 132 ASN A N 1
ATOM 1056 C CA . ASN A 1 132 ? -5.606 -13.344 -3.328 1.00 59.59 132 ASN A CA 1
ATOM 1057 C C . ASN A 1 132 ? -4.878 -12.265 -4.145 1.00 59.59 132 ASN A C 1
ATOM 1059 O O . ASN A 1 132 ? -4.083 -12.580 -5.038 1.00 59.59 132 ASN A O 1
ATOM 1063 N N . SER A 1 133 ? -5.156 -10.990 -3.865 1.00 68.38 133 SER A N 1
ATOM 1064 C CA . SER A 1 133 ? -4.617 -9.849 -4.599 1.00 68.38 133 SER A CA 1
ATOM 1065 C C . SER A 1 133 ? -3.948 -8.822 -3.685 1.00 68.38 133 SER A C 1
ATOM 1067 O O . SER A 1 133 ? -4.209 -8.740 -2.485 1.00 68.38 133 SER A O 1
ATOM 1069 N N . LEU A 1 134 ? -3.087 -7.993 -4.280 1.00 66.50 134 LEU A N 1
ATOM 1070 C CA . LEU A 1 134 ? -2.520 -6.837 -3.590 1.00 66.50 134 LEU A CA 1
ATOM 1071 C C . LEU A 1 134 ? -3.620 -5.844 -3.187 1.00 66.50 134 LEU A C 1
ATOM 1073 O O . LEU A 1 134 ? -3.515 -5.226 -2.131 1.00 66.50 134 LEU A O 1
ATOM 1077 N N . GLU A 1 135 ? -4.673 -5.701 -4.000 1.00 68.44 135 GLU A N 1
ATOM 1078 C CA . GLU A 1 135 ? -5.826 -4.875 -3.648 1.00 68.44 135 GLU A CA 1
ATOM 1079 C C . GLU A 1 135 ? -6.506 -5.360 -2.361 1.00 68.44 135 GLU A C 1
ATOM 1081 O O . GLU A 1 135 ? -6.887 -4.528 -1.540 1.00 68.44 135 GLU A O 1
ATOM 1086 N N . ASP A 1 136 ? -6.591 -6.675 -2.135 1.00 63.56 136 ASP A N 1
ATOM 1087 C CA . ASP A 1 136 ? -7.162 -7.238 -0.904 1.00 63.56 136 ASP A CA 1
ATOM 1088 C C . ASP A 1 136 ? -6.279 -6.944 0.315 1.00 63.56 136 ASP A C 1
ATOM 1090 O O . ASP A 1 136 ? -6.794 -6.617 1.387 1.00 63.56 136 ASP A O 1
ATOM 1094 N N . ILE A 1 137 ? -4.949 -7.012 0.158 1.00 62.66 137 ILE A N 1
ATOM 1095 C CA . ILE A 1 137 ? -3.989 -6.657 1.218 1.00 62.66 137 ILE A CA 1
ATOM 1096 C C . ILE A 1 137 ? -4.115 -5.171 1.558 1.00 62.66 137 ILE A C 1
ATOM 1098 O O . ILE A 1 137 ? -4.241 -4.825 2.730 1.00 62.66 137 ILE A O 1
ATOM 1102 N N . LEU A 1 138 ? -4.126 -4.299 0.543 1.00 61.28 138 LEU A N 1
ATOM 1103 C CA . LEU A 1 138 ? -4.305 -2.854 0.703 1.00 61.28 138 LEU A CA 1
ATOM 1104 C C . LEU A 1 138 ? -5.637 -2.533 1.385 1.00 61.28 138 LEU A C 1
ATOM 1106 O O . LEU A 1 138 ? -5.668 -1.778 2.353 1.00 61.28 138 LEU A O 1
ATOM 1110 N N . ALA A 1 139 ? -6.737 -3.116 0.908 1.00 64.06 139 ALA A N 1
ATOM 1111 C CA . ALA A 1 139 ? -8.061 -2.902 1.477 1.00 64.06 139 ALA A CA 1
ATOM 1112 C C . ALA A 1 139 ? -8.124 -3.373 2.933 1.00 64.06 139 ALA A C 1
ATOM 1114 O O . ALA A 1 139 ? -8.658 -2.657 3.779 1.00 64.06 139 ALA A O 1
ATOM 1115 N N . SER A 1 140 ? -7.532 -4.530 3.236 1.00 62.38 140 SER A N 1
ATOM 1116 C CA . SER A 1 140 ? -7.459 -5.066 4.595 1.00 62.38 140 SER A CA 1
ATOM 1117 C C . SER A 1 140 ? -6.616 -4.168 5.495 1.00 62.38 140 SER A C 1
ATOM 1119 O O . SER A 1 140 ? -7.079 -3.788 6.563 1.00 62.38 140 SER A O 1
ATOM 1121 N N . TRP A 1 141 ? -5.422 -3.760 5.058 1.00 68.50 141 TRP A N 1
ATOM 1122 C CA . TRP A 1 141 ? -4.546 -2.859 5.813 1.00 68.50 141 TRP A CA 1
ATOM 1123 C C . TRP A 1 141 ? -5.247 -1.545 6.152 1.00 68.50 141 TRP A C 1
ATOM 1125 O O . TRP A 1 141 ? -5.311 -1.157 7.314 1.00 68.50 141 TRP A O 1
ATOM 1135 N N . LEU A 1 142 ? -5.863 -0.905 5.157 1.00 64.06 142 LEU A N 1
ATOM 1136 C CA . LEU A 1 142 ? -6.584 0.354 5.344 1.00 64.06 142 LEU A CA 1
ATOM 1137 C C . LEU A 1 142 ? -7.824 0.190 6.221 1.00 64.06 142 LEU A C 1
ATOM 1139 O O . LEU A 1 142 ? -8.157 1.086 6.996 1.00 64.06 142 LEU A O 1
ATOM 1143 N N . HIS A 1 143 ? -8.513 -0.945 6.105 1.00 64.06 143 HIS A N 1
ATOM 1144 C CA . HIS A 1 143 ? -9.637 -1.267 6.969 1.00 64.06 143 HIS A CA 1
ATOM 1145 C C . HIS A 1 143 ? -9.178 -1.403 8.422 1.00 64.06 143 HIS A C 1
ATOM 1147 O O . HIS A 1 143 ? -9.738 -0.739 9.288 1.00 64.06 143 HIS A O 1
ATOM 1153 N N . TYR A 1 144 ? -8.120 -2.174 8.680 1.00 62.50 144 TYR A N 1
ATOM 1154 C CA . TYR A 1 144 ? -7.555 -2.348 10.017 1.00 62.50 144 TYR A CA 1
ATOM 1155 C C . TYR A 1 144 ? -6.988 -1.051 10.586 1.00 62.50 144 TYR A C 1
ATOM 1157 O O . TYR A 1 144 ? -7.261 -0.742 11.738 1.00 62.50 144 TYR A O 1
ATOM 1165 N N . GLN A 1 145 ? -6.271 -0.252 9.800 1.00 63.34 145 GLN A N 1
ATOM 1166 C CA . GLN A 1 145 ? -5.788 1.055 10.239 1.00 63.34 145 GLN A CA 1
ATOM 1167 C C . GLN A 1 145 ? -6.958 1.982 10.593 1.00 63.34 145 GLN A C 1
ATOM 1169 O O . GLN A 1 145 ? -6.971 2.579 11.665 1.00 63.34 145 GLN A O 1
ATOM 1174 N N . GLY A 1 146 ? -7.999 2.025 9.756 1.00 58.59 146 GLY A N 1
ATOM 1175 C CA . GLY A 1 146 ? -9.208 2.797 10.034 1.00 58.59 146 GLY A CA 1
ATOM 1176 C C . GLY A 1 146 ? -9.999 2.289 11.244 1.00 58.59 146 GLY A C 1
ATOM 1177 O O . GLY A 1 146 ? -10.631 3.095 11.927 1.00 58.59 146 GLY A O 1
ATOM 1178 N N . LEU A 1 147 ? -9.976 0.981 11.518 1.00 57.69 147 LEU A N 1
ATOM 1179 C CA . LEU A 1 147 ? -10.540 0.383 12.731 1.00 57.69 147 LEU A CA 1
ATOM 1180 C C . LEU A 1 147 ? -9.708 0.741 13.962 1.00 57.69 147 LEU A C 1
ATOM 1182 O O . LEU A 1 147 ? -10.280 1.090 14.992 1.00 57.69 147 LEU A O 1
ATOM 1186 N N . LEU A 1 148 ? -8.379 0.687 13.858 1.00 57.62 148 LEU A N 1
ATOM 1187 C CA . LEU A 1 148 ? -7.471 1.057 14.937 1.00 57.62 148 LEU A CA 1
ATOM 1188 C C . LEU A 1 148 ? -7.643 2.527 15.309 1.00 57.62 148 LEU A C 1
ATOM 1190 O O . LEU A 1 148 ? -7.827 2.856 16.479 1.00 57.62 148 LEU A O 1
ATOM 1194 N N . GLU A 1 149 ? -7.674 3.396 14.303 1.00 58.53 149 GLU A N 1
ATOM 1195 C CA . GLU A 1 149 ? -8.014 4.797 14.480 1.00 58.53 149 GLU A CA 1
ATOM 1196 C C . GLU A 1 149 ? -9.391 4.912 15.133 1.00 58.53 149 GLU A C 1
ATOM 1198 O O . GLU A 1 149 ? -9.485 5.445 16.220 1.00 58.53 149 GLU A O 1
ATOM 1203 N N . ARG A 1 150 ? -10.468 4.337 14.595 1.00 57.12 150 ARG A N 1
ATOM 1204 C CA . ARG A 1 150 ? -11.817 4.522 15.172 1.00 57.12 150 ARG A CA 1
ATOM 1205 C C . ARG A 1 150 ? -12.017 3.959 16.581 1.00 57.12 150 ARG A C 1
ATOM 1207 O O . ARG A 1 150 ? -12.783 4.537 17.359 1.00 57.12 150 ARG A O 1
ATOM 1214 N N . CYS A 1 151 ? -11.394 2.829 16.893 1.00 49.50 151 CYS A N 1
ATOM 1215 C CA . CYS A 1 151 ? -11.619 2.119 18.149 1.00 49.50 151 CYS A CA 1
ATOM 1216 C C . CYS A 1 151 ? -10.689 2.596 19.259 1.00 49.50 151 CYS A C 1
ATOM 1218 O O . CYS A 1 151 ? -11.110 2.612 20.409 1.00 49.50 151 CYS A O 1
ATOM 1220 N N . PHE A 1 152 ? -9.467 3.015 18.926 1.00 51.88 152 PHE A N 1
ATOM 1221 C CA . PHE A 1 152 ? -8.428 3.344 19.905 1.00 51.88 152 PHE A CA 1
ATOM 1222 C C . PHE A 1 152 ? -8.001 4.818 19.861 1.00 51.88 152 PHE A C 1
ATOM 1224 O O . PHE A 1 152 ? -7.266 5.276 20.735 1.00 51.88 152 PHE A O 1
ATOM 1231 N N . SER A 1 153 ? -8.535 5.606 18.921 1.00 52.72 153 SER A N 1
ATOM 1232 C CA . SER A 1 153 ? -8.571 7.065 19.014 1.00 52.72 153 SER A CA 1
ATOM 1233 C C . SER A 1 153 ? -9.628 7.497 20.027 1.00 52.72 153 SER A C 1
ATOM 1235 O O . SER A 1 153 ? -10.787 7.744 19.688 1.00 52.72 153 SER A O 1
ATOM 1237 N N . TYR A 1 154 ? -9.260 7.572 21.304 1.00 45.47 154 TYR A N 1
ATOM 1238 C CA . TYR A 1 154 ? -10.177 8.119 22.311 1.00 45.47 154 TYR A CA 1
ATOM 1239 C C . TYR A 1 154 ? -9.588 9.229 23.188 1.00 45.47 154 TYR A C 1
ATOM 1241 O O . TYR A 1 154 ? -10.223 9.718 24.117 1.00 45.47 154 TYR A O 1
ATOM 1249 N N . LYS A 1 155 ? -8.396 9.739 22.872 1.00 45.78 155 LYS A N 1
ATOM 1250 C CA . LYS A 1 155 ? -7.850 10.900 23.588 1.00 45.78 155 LYS A CA 1
ATOM 1251 C C . LYS A 1 155 ? -7.895 12.167 22.749 1.00 45.78 155 LYS A C 1
ATOM 1253 O O . LYS A 1 155 ? -6.988 12.412 21.966 1.00 45.78 155 LYS A O 1
ATOM 1258 N N . SER A 1 156 ? -8.936 12.972 22.979 1.00 41.28 156 SER A N 1
ATOM 1259 C CA . SER A 1 156 ? -8.953 14.450 22.911 1.00 41.28 156 SER A CA 1
ATOM 1260 C C . SER A 1 156 ? -10.218 14.999 22.237 1.00 41.28 156 SER A C 1
ATOM 1262 O O . SER A 1 156 ? -10.194 15.513 21.121 1.00 41.28 156 SER A O 1
ATOM 1264 N N . GLN A 1 157 ? -11.351 14.901 22.934 1.00 41.00 157 GLN A N 1
ATOM 1265 C CA . GLN A 1 157 ? -12.398 15.934 22.866 1.00 41.00 157 GLN A CA 1
ATOM 1266 C C . GLN A 1 157 ? -12.663 16.586 24.237 1.00 41.00 157 GLN A C 1
ATOM 1268 O O . GLN A 1 157 ? -13.397 17.563 24.322 1.00 41.00 157 GLN A O 1
ATOM 1273 N N . ASN A 1 158 ? -11.997 16.123 25.302 1.00 44.12 158 ASN A N 1
ATOM 1274 C CA . ASN A 1 158 ? -12.275 16.545 26.679 1.00 44.12 158 ASN A CA 1
ATOM 1275 C C . ASN A 1 158 ? -11.426 17.738 27.162 1.00 44.12 158 ASN A C 1
ATOM 1277 O O . ASN A 1 158 ? -11.433 18.035 28.349 1.00 44.12 158 ASN A O 1
ATOM 1281 N N . ALA A 1 159 ? -10.687 18.421 26.279 1.00 37.25 159 ALA A N 1
ATOM 1282 C CA . ALA A 1 159 ? -9.790 19.517 26.671 1.00 37.25 159 ALA A CA 1
ATOM 1283 C C . ALA A 1 159 ? -10.241 20.916 26.207 1.00 37.25 159 ALA A C 1
ATOM 1285 O O . ALA A 1 159 ? -9.478 21.868 26.342 1.00 37.25 159 ALA A O 1
ATOM 1286 N N . THR A 1 160 ? -11.439 21.087 25.635 1.00 38.44 160 THR A N 1
ATOM 1287 C CA . THR A 1 160 ? -11.860 22.412 25.125 1.00 38.44 160 THR A CA 1
ATOM 1288 C C . THR A 1 160 ? -13.338 22.710 25.346 1.00 38.44 160 THR A C 1
ATOM 1290 O O . THR A 1 160 ? -14.021 23.235 24.473 1.00 38.44 160 THR A O 1
ATOM 1293 N N . ILE A 1 161 ? -13.845 22.387 26.533 1.00 39.94 161 ILE A N 1
ATOM 1294 C CA . ILE A 1 161 ? -15.085 22.983 27.032 1.00 39.94 161 ILE A CA 1
ATOM 1295 C C . ILE A 1 161 ? -14.829 23.402 28.475 1.00 39.94 161 ILE A C 1
ATOM 1297 O O . ILE A 1 161 ? -15.299 22.752 29.392 1.00 39.94 161 ILE A O 1
ATOM 1301 N N . GLU A 1 162 ? -14.022 24.445 28.668 1.00 36.19 162 GLU A N 1
ATOM 1302 C CA . GLU A 1 162 ? -14.114 25.316 29.843 1.00 36.19 162 GLU A CA 1
ATOM 1303 C C . GLU A 1 162 ? -13.304 26.606 29.617 1.00 36.19 162 GLU A C 1
ATOM 1305 O O . GLU A 1 162 ? -12.095 26.561 29.400 1.00 36.19 162 GLU A O 1
ATOM 1310 N N . ASN A 1 163 ? -14.014 27.739 29.728 1.00 34.12 163 ASN A N 1
ATOM 1311 C CA . ASN A 1 163 ? -13.551 29.137 29.788 1.00 34.12 163 ASN A CA 1
ATOM 1312 C C . ASN A 1 163 ? -13.090 29.725 28.440 1.00 34.12 163 ASN A C 1
ATOM 1314 O O . ASN A 1 163 ? -12.268 29.154 27.745 1.00 34.12 163 ASN A O 1
ATOM 1318 N N . GLY A 1 164 ? -13.557 30.871 27.960 1.00 31.16 164 GLY A N 1
ATOM 1319 C CA . GLY A 1 164 ? -14.129 32.049 28.601 1.00 31.16 164 GLY A CA 1
ATOM 1320 C C . GLY A 1 16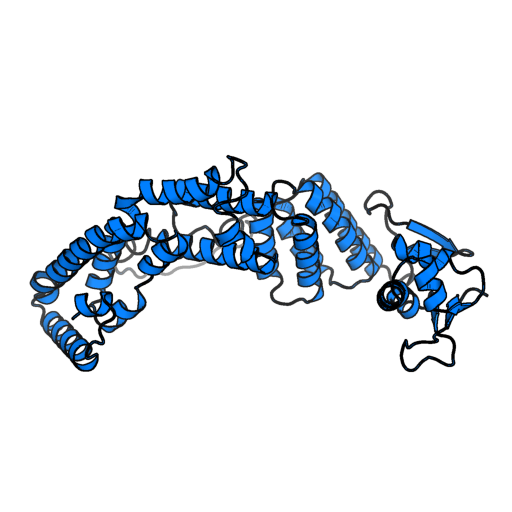4 ? -13.623 33.239 27.776 1.00 31.16 164 GLY A C 1
ATOM 1321 O O . GLY A 1 164 ? -12.492 33.219 27.301 1.00 31.16 164 GLY A O 1
ATOM 1322 N N . GLU A 1 165 ? -14.488 34.213 27.529 1.00 33.69 165 GLU A N 1
ATOM 1323 C CA . GLU A 1 165 ? -14.261 35.400 26.699 1.00 33.69 165 GLU A CA 1
ATOM 1324 C C . GLU A 1 165 ? -12.911 36.099 26.964 1.00 33.69 165 GLU A C 1
ATOM 1326 O O . GLU A 1 165 ? -12.596 36.420 28.109 1.00 33.69 165 GLU A O 1
ATOM 1331 N N . SER A 1 166 ? -12.172 36.456 25.908 1.00 30.58 166 SER A N 1
ATOM 1332 C CA . SER A 1 166 ? -11.563 37.788 25.829 1.00 30.58 166 SER A CA 1
ATOM 1333 C C . SER A 1 166 ? -11.233 38.197 24.392 1.00 30.58 166 SER A C 1
ATOM 1335 O O . SER A 1 166 ? -10.693 37.447 23.581 1.00 30.58 166 SER A O 1
ATOM 1337 N N . ASP A 1 167 ? -11.643 39.428 24.122 1.00 33.19 167 ASP A N 1
ATOM 1338 C CA . ASP A 1 167 ? -11.425 40.257 22.949 1.00 33.19 167 ASP A CA 1
ATOM 1339 C C . ASP A 1 167 ? -9.960 40.735 22.883 1.00 33.19 167 ASP A C 1
ATOM 1341 O O . ASP A 1 167 ? -9.359 41.022 23.924 1.00 33.19 167 ASP A O 1
ATOM 1345 N N . GLY A 1 168 ? -9.396 40.894 21.680 1.00 29.33 168 GLY A N 1
ATOM 1346 C CA . GLY A 1 168 ? -8.082 41.529 21.519 1.00 29.33 168 GLY A CA 1
ATOM 1347 C C . GLY A 1 168 ? -7.424 41.408 20.139 1.00 29.33 168 GLY A C 1
ATOM 1348 O O . GLY A 1 168 ? -6.815 40.391 19.822 1.00 29.33 168 GLY A O 1
ATOM 1349 N N . MET A 1 169 ? -7.488 42.502 19.364 1.00 30.48 169 MET A N 1
ATOM 1350 C CA . MET A 1 169 ? -6.505 42.939 18.344 1.00 30.48 169 MET A CA 1
ATOM 1351 C C . MET A 1 169 ? -5.050 42.683 18.816 1.00 30.48 169 MET A C 1
ATOM 1353 O O . MET A 1 169 ? -4.775 42.816 20.001 1.00 30.48 169 MET A O 1
ATOM 1357 N N . ASP A 1 170 ? -4.046 42.341 17.997 1.00 29.72 170 ASP A N 1
ATOM 1358 C CA . ASP A 1 170 ? -3.535 43.105 16.853 1.00 29.72 170 ASP A CA 1
ATOM 1359 C C . ASP A 1 170 ? -2.417 42.335 16.085 1.00 29.72 170 ASP A C 1
ATOM 1361 O O . ASP A 1 170 ? -1.681 41.533 16.653 1.00 29.72 170 ASP A O 1
ATOM 1365 N N . GLN A 1 171 ? -2.309 42.654 14.791 1.00 30.69 171 GLN A N 1
ATOM 1366 C CA . GLN A 1 171 ? -1.151 42.760 13.872 1.00 30.69 171 GLN A CA 1
ATOM 1367 C C . GLN A 1 171 ? 0.094 41.826 13.876 1.00 30.69 171 GLN A C 1
ATOM 1369 O O . GLN A 1 171 ? 0.922 41.806 14.776 1.00 30.69 171 GLN A O 1
ATOM 1374 N N . SER A 1 172 ? 0.304 41.249 12.679 1.00 30.06 172 SER A N 1
ATOM 1375 C CA . SER A 1 172 ? 1.539 41.124 11.869 1.00 30.06 172 SER A CA 1
ATOM 1376 C C . SER A 1 172 ? 2.879 40.722 12.508 1.00 30.06 172 SER A C 1
ATOM 1378 O O . SER A 1 172 ? 3.455 41.474 13.285 1.00 30.06 172 SER A O 1
ATOM 1380 N N . SER A 1 173 ? 3.518 39.685 11.950 1.00 27.67 173 SER A N 1
ATOM 1381 C CA . SER A 1 173 ? 4.888 39.808 11.413 1.00 27.67 173 SER A CA 1
ATOM 1382 C C . SER A 1 173 ? 5.339 38.576 10.605 1.00 27.67 173 SER A C 1
ATOM 1384 O O . SER A 1 173 ? 5.161 37.432 11.001 1.00 27.67 173 SER A O 1
ATOM 1386 N N . THR A 1 174 ? 5.920 38.886 9.440 1.00 26.47 174 THR A N 1
ATOM 1387 C CA . THR A 1 174 ? 7.068 38.244 8.768 1.00 26.47 174 THR A CA 1
ATOM 1388 C C . THR A 1 174 ? 7.074 36.737 8.502 1.00 26.47 174 THR A C 1
ATOM 1390 O O . THR A 1 174 ? 7.280 35.909 9.382 1.00 26.47 174 THR A O 1
ATOM 1393 N N . GLY A 1 175 ? 6.992 36.420 7.207 1.00 30.28 175 GLY A N 1
ATOM 1394 C CA . GLY A 1 175 ? 7.347 35.124 6.650 1.00 30.28 175 GLY A CA 1
ATOM 1395 C C . GLY A 1 175 ? 8.855 34.866 6.559 1.00 30.28 175 GLY A C 1
ATOM 1396 O O . GLY A 1 175 ? 9.677 35.754 6.781 1.00 30.28 175 GLY A O 1
ATOM 1397 N N . LEU A 1 176 ? 9.137 33.634 6.121 1.00 29.55 176 LEU A N 1
ATOM 1398 C CA . LEU A 1 176 ? 10.428 32.961 5.918 1.00 29.55 176 LEU A CA 1
ATOM 1399 C C . LEU A 1 176 ? 11.007 32.276 7.162 1.00 29.55 176 LEU A C 1
ATOM 1401 O O . LEU A 1 176 ? 11.862 32.830 7.840 1.00 29.55 176 LEU A O 1
ATOM 1405 N N . SER A 1 177 ? 10.591 31.022 7.385 1.00 26.28 177 SER A N 1
ATOM 1406 C CA . SER A 1 177 ? 11.465 29.874 7.704 1.00 26.28 177 SER A CA 1
ATOM 1407 C C . SER A 1 177 ? 10.640 28.721 8.285 1.00 26.28 177 SER A C 1
ATOM 1409 O O . SER A 1 177 ? 10.222 28.820 9.431 1.00 26.28 177 SER A O 1
ATOM 1411 N N . ALA A 1 178 ? 10.432 27.649 7.507 1.00 27.55 178 ALA A N 1
ATOM 1412 C CA . ALA A 1 178 ? 10.359 26.244 7.956 1.00 27.55 178 ALA A CA 1
ATOM 1413 C C . ALA A 1 178 ? 9.777 25.366 6.830 1.00 27.55 178 ALA A C 1
ATOM 1415 O O . ALA A 1 178 ? 8.585 25.085 6.777 1.00 27.55 178 ALA A O 1
ATOM 1416 N N . VAL A 1 179 ? 10.633 24.917 5.909 1.00 32.62 179 VAL A N 1
ATOM 1417 C CA . VAL A 1 179 ? 10.378 23.687 5.143 1.00 32.62 179 VAL A CA 1
ATOM 1418 C C . VAL A 1 179 ? 11.057 22.577 5.939 1.00 32.62 179 VAL A C 1
ATOM 1420 O O . VAL A 1 179 ? 12.222 22.273 5.710 1.00 32.62 179 VAL A O 1
ATOM 1423 N N . SER A 1 180 ? 10.371 22.086 6.970 1.00 32.22 180 SER A N 1
ATOM 1424 C CA . SER A 1 180 ? 10.820 20.943 7.782 1.00 32.22 180 SER A CA 1
ATOM 1425 C C . SER A 1 180 ? 9.690 20.221 8.526 1.00 32.22 180 SER A C 1
ATOM 1427 O O . SER A 1 180 ? 9.969 19.232 9.193 1.00 32.22 180 SER A O 1
ATOM 1429 N N . ASP A 1 181 ? 8.431 20.637 8.382 1.00 28.58 181 ASP A N 1
ATOM 1430 C CA . ASP A 1 181 ? 7.309 19.988 9.060 1.00 28.58 181 ASP A CA 1
ATOM 1431 C C . ASP A 1 181 ? 6.317 19.477 8.021 1.00 28.58 181 ASP A C 1
ATOM 1433 O O . ASP A 1 181 ? 5.493 20.226 7.505 1.00 28.58 181 ASP A O 1
ATOM 1437 N N . ASN A 1 182 ? 6.438 18.201 7.654 1.00 32.56 182 ASN A N 1
ATOM 1438 C CA . ASN A 1 182 ? 5.339 17.457 7.031 1.00 32.56 182 ASN A CA 1
ATOM 1439 C C . ASN A 1 182 ? 5.505 15.933 7.160 1.00 32.56 182 ASN A C 1
ATOM 1441 O O . ASN A 1 182 ? 5.112 15.179 6.275 1.00 32.56 182 ASN A O 1
ATOM 1445 N N . CYS A 1 183 ? 6.049 15.477 8.291 1.00 34.91 183 CYS A N 1
ATOM 1446 C CA . CYS A 1 183 ? 6.061 14.057 8.664 1.00 34.91 183 CYS A CA 1
ATOM 1447 C C . CYS A 1 183 ? 4.923 13.658 9.622 1.00 34.91 183 CYS A C 1
ATOM 1449 O O . CYS A 1 183 ? 4.946 12.545 10.132 1.00 34.91 183 CYS A O 1
ATOM 1451 N N . SER A 1 184 ? 3.930 14.516 9.888 1.00 30.89 184 SER A N 1
ATOM 1452 C CA . SER A 1 184 ? 2.986 14.253 10.988 1.00 30.89 184 SER A CA 1
ATOM 1453 C C . SER A 1 184 ? 1.494 14.483 10.703 1.00 30.89 184 SER A C 1
ATOM 1455 O O . SER A 1 184 ? 0.654 14.126 11.524 1.00 30.89 184 SER A O 1
ATOM 1457 N N . SER A 1 185 ? 1.079 14.952 9.522 1.00 34.28 185 SER A N 1
ATOM 1458 C CA . SER A 1 185 ? -0.327 15.369 9.326 1.00 34.28 185 SER A CA 1
ATOM 1459 C C . SER A 1 185 ? -1.360 14.257 9.053 1.00 34.28 185 SER A C 1
ATOM 1461 O O . SER A 1 185 ? -2.516 14.567 8.763 1.00 34.28 185 SER A O 1
ATOM 1463 N N . LEU A 1 186 ? -1.004 12.977 9.220 1.00 40.06 186 LEU A N 1
ATOM 1464 C CA . LEU A 1 186 ? -1.978 11.875 9.346 1.00 40.06 186 LEU A CA 1
ATOM 1465 C C . LEU A 1 186 ? -1.789 11.017 10.612 1.00 40.06 186 LEU A C 1
ATOM 1467 O O . LEU A 1 186 ? -2.546 10.079 10.817 1.00 40.06 186 LEU A O 1
ATOM 1471 N N . VAL A 1 187 ? -0.836 11.378 11.481 1.00 40.25 187 VAL A N 1
ATOM 1472 C CA . VAL A 1 187 ? -0.537 10.673 12.747 1.00 40.25 187 VAL A CA 1
ATOM 1473 C C . VAL A 1 187 ? -0.638 11.607 13.969 1.00 40.25 187 VAL A C 1
ATOM 1475 O O . VAL A 1 187 ? -0.704 11.138 15.098 1.00 40.25 187 VAL A O 1
ATOM 1478 N N . ASP A 1 188 ? -0.771 12.927 13.785 1.00 33.22 188 ASP A N 1
ATOM 1479 C CA . ASP A 1 188 ? -0.832 13.895 14.898 1.00 33.22 188 ASP A CA 1
ATOM 1480 C C . ASP A 1 188 ? -2.161 13.978 15.656 1.00 33.22 188 ASP A C 1
ATOM 1482 O O . ASP A 1 188 ? -2.386 14.911 16.431 1.00 33.22 188 ASP A O 1
ATOM 1486 N N . ARG A 1 189 ? -3.071 13.019 15.500 1.00 42.59 189 ARG A N 1
ATOM 1487 C CA . ARG A 1 189 ? -4.196 12.927 16.429 1.00 42.59 189 ARG A CA 1
ATOM 1488 C C . ARG A 1 189 ? -4.359 11.489 16.862 1.00 42.59 189 ARG A C 1
ATOM 1490 O O . ARG A 1 189 ? -4.608 10.617 16.040 1.00 42.59 189 ARG A O 1
ATOM 1497 N N . TYR A 1 190 ? -4.308 11.335 18.183 1.00 44.38 190 TYR A N 1
ATOM 1498 C CA . TYR A 1 190 ? -4.721 10.183 18.971 1.00 44.38 190 TYR A CA 1
ATOM 1499 C C . TYR A 1 190 ? -3.642 9.112 19.202 1.00 44.38 190 TYR A C 1
ATOM 1501 O O . TYR A 1 190 ? -3.295 8.340 18.318 1.00 44.38 190 TYR A O 1
ATOM 1509 N N . GLU A 1 191 ? -3.152 9.042 20.447 1.00 50.06 191 GLU A N 1
ATOM 1510 C CA . GLU A 1 191 ? -2.303 7.949 20.939 1.00 50.06 191 GLU A CA 1
ATOM 1511 C C . GLU A 1 191 ? -3.115 6.644 20.986 1.00 50.06 191 GLU A C 1
ATOM 1513 O O . GLU A 1 191 ? -3.726 6.312 22.004 1.00 50.06 191 GLU A O 1
ATOM 1518 N N . ILE A 1 192 ? -3.149 5.920 19.867 1.00 59.69 192 ILE A N 1
ATOM 1519 C CA . ILE A 1 192 ? -3.515 4.501 19.843 1.00 59.69 192 ILE A CA 1
ATOM 1520 C C . ILE A 1 192 ? -2.494 3.751 20.702 1.00 59.69 192 ILE A C 1
ATOM 1522 O O . ILE A 1 192 ? -1.309 4.091 20.696 1.00 59.69 192 ILE A O 1
ATOM 1526 N N . ASP A 1 193 ? -2.938 2.721 21.425 1.00 61.00 193 ASP A N 1
ATOM 1527 C CA . ASP A 1 193 ? -2.035 1.893 22.219 1.00 61.00 193 ASP A CA 1
ATOM 1528 C C . ASP A 1 193 ? -0.857 1.381 21.352 1.00 61.00 193 ASP A C 1
ATOM 1530 O O . ASP A 1 193 ? -1.081 0.710 20.328 1.00 61.00 193 ASP A O 1
ATOM 1534 N N . PRO A 1 194 ? 0.403 1.683 21.727 1.00 65.56 194 PRO A N 1
ATOM 1535 C CA . PRO A 1 194 ? 1.574 1.260 20.970 1.00 65.56 194 PRO A CA 1
ATOM 1536 C C . PRO A 1 194 ? 1.659 -0.258 20.784 1.00 65.56 194 PRO A C 1
ATOM 1538 O O . PRO A 1 194 ? 2.135 -0.712 19.745 1.00 65.56 194 PRO A O 1
ATOM 1541 N N . GLN A 1 195 ? 1.172 -1.053 21.742 1.00 55.25 195 GLN A N 1
ATOM 1542 C CA . GLN A 1 195 ? 1.216 -2.515 21.678 1.00 55.25 195 GLN A CA 1
ATOM 1543 C C . GLN A 1 195 ? 0.258 -3.063 20.620 1.00 55.25 195 GLN A C 1
ATOM 1545 O O . GLN A 1 195 ? 0.613 -3.983 19.884 1.00 55.25 195 GLN A O 1
ATOM 1550 N N . ILE A 1 196 ? -0.934 -2.478 20.496 1.00 58.56 196 ILE A N 1
ATOM 1551 C CA . ILE A 1 196 ? -1.940 -2.885 19.503 1.00 58.56 196 ILE A CA 1
ATOM 1552 C C . ILE A 1 196 ? -1.485 -2.484 18.098 1.00 58.56 196 ILE A C 1
ATOM 1554 O O . ILE A 1 196 ? -1.564 -3.279 17.154 1.00 58.56 196 ILE A O 1
ATOM 1558 N N . THR A 1 197 ? -0.935 -1.274 17.975 1.00 66.81 197 THR A N 1
ATOM 1559 C CA . THR A 1 197 ? -0.320 -0.796 16.731 1.00 66.81 197 THR A CA 1
ATOM 1560 C C . THR A 1 197 ? 0.824 -1.718 16.313 1.00 66.81 197 THR A C 1
ATOM 1562 O O . THR A 1 197 ? 0.875 -2.171 15.171 1.00 66.81 197 THR A O 1
ATOM 1565 N N . GLN A 1 198 ? 1.715 -2.063 17.246 1.00 69.44 198 GLN A N 1
ATOM 1566 C CA . GLN A 1 198 ? 2.836 -2.961 16.989 1.00 69.44 198 GLN A CA 1
ATOM 1567 C C . GLN A 1 198 ? 2.373 -4.364 16.586 1.00 69.44 198 GLN A C 1
ATOM 1569 O O . GLN A 1 198 ? 2.886 -4.907 15.610 1.00 69.44 198 GLN A O 1
ATOM 1574 N N . ALA A 1 199 ? 1.397 -4.945 17.285 1.00 60.69 199 ALA A N 1
ATOM 1575 C CA . ALA A 1 199 ? 0.892 -6.278 16.967 1.00 60.69 199 ALA A CA 1
ATOM 1576 C C . ALA A 1 199 ? 0.232 -6.328 15.578 1.00 60.69 199 ALA A C 1
ATOM 1578 O O . ALA A 1 199 ? 0.478 -7.255 14.810 1.00 60.69 199 ALA A O 1
ATOM 1579 N N . THR A 1 200 ? -0.520 -5.287 15.209 1.00 67.12 200 THR A N 1
ATOM 1580 C CA . THR A 1 200 ? -1.118 -5.175 13.869 1.00 67.12 200 THR A CA 1
ATOM 1581 C C . THR A 1 200 ? -0.045 -5.050 12.789 1.00 67.12 200 THR A C 1
ATOM 1583 O O . THR A 1 200 ? -0.099 -5.754 11.780 1.00 67.12 200 THR A O 1
ATOM 1586 N N . ARG A 1 201 ? 0.979 -4.212 13.013 1.00 75.19 201 ARG A N 1
ATOM 1587 C CA . ARG A 1 201 ? 2.125 -4.096 12.097 1.00 75.19 201 ARG A CA 1
ATOM 1588 C C . ARG A 1 201 ? 2.847 -5.433 11.923 1.00 75.19 201 ARG A C 1
ATOM 1590 O O . ARG A 1 201 ? 3.193 -5.774 10.798 1.00 75.19 201 ARG A O 1
ATOM 1597 N N . LEU A 1 202 ? 3.048 -6.201 12.998 1.00 70.50 202 LEU A N 1
ATOM 1598 C CA . LEU A 1 202 ? 3.674 -7.528 12.935 1.00 70.50 202 LEU A CA 1
ATOM 1599 C C . LEU A 1 202 ? 2.833 -8.530 12.131 1.00 70.50 202 LEU A C 1
ATOM 1601 O O . LEU A 1 202 ? 3.384 -9.223 11.278 1.00 70.50 202 LEU A O 1
ATOM 1605 N N . GLY A 1 203 ? 1.513 -8.559 12.338 1.00 65.94 203 GLY A N 1
ATOM 1606 C CA . GLY A 1 203 ? 0.611 -9.424 11.571 1.00 65.94 203 GLY A CA 1
ATOM 1607 C C . GLY A 1 203 ? 0.656 -9.132 10.068 1.00 65.94 203 GLY A C 1
ATOM 1608 O O . GLY A 1 203 ? 0.851 -10.038 9.261 1.00 65.94 203 GLY A O 1
ATOM 1609 N N . PHE A 1 204 ? 0.559 -7.858 9.675 1.00 75.38 204 PHE A N 1
ATOM 1610 C CA . PHE A 1 204 ? 0.630 -7.481 8.258 1.00 75.38 204 PHE A CA 1
ATOM 1611 C C . PHE A 1 204 ? 2.014 -7.676 7.647 1.00 75.38 204 PHE A C 1
ATOM 1613 O O . PHE A 1 204 ? 2.111 -8.125 6.507 1.00 75.38 204 PHE A O 1
ATOM 1620 N N . LYS A 1 205 ? 3.080 -7.394 8.401 1.00 79.19 205 LYS A N 1
ATOM 1621 C CA . LYS A 1 205 ? 4.454 -7.681 7.981 1.00 79.19 205 LYS A CA 1
ATOM 1622 C C . LYS A 1 205 ? 4.626 -9.149 7.597 1.00 79.19 205 LYS A C 1
ATOM 1624 O O . LYS A 1 205 ? 5.246 -9.437 6.578 1.00 79.19 205 LYS A O 1
ATOM 1629 N N . TYR A 1 206 ? 4.037 -10.065 8.362 1.00 67.75 206 TYR A N 1
ATOM 1630 C CA . TYR A 1 206 ? 4.068 -11.479 8.012 1.00 67.75 206 TYR A CA 1
ATOM 1631 C C . TYR A 1 206 ? 3.256 -11.808 6.754 1.00 67.75 206 TYR A C 1
ATOM 1633 O O . TYR A 1 206 ? 3.743 -12.522 5.879 1.00 67.75 206 TYR A O 1
ATOM 1641 N N . VAL A 1 207 ? 2.025 -11.291 6.640 1.00 70.69 207 VAL A N 1
ATOM 1642 C CA . VAL A 1 207 ? 1.188 -11.511 5.444 1.00 70.69 207 VAL A CA 1
ATOM 1643 C C . VAL A 1 207 ? 1.935 -11.063 4.188 1.00 70.69 207 VAL A C 1
ATOM 1645 O O . VAL A 1 207 ? 1.942 -11.767 3.182 1.00 70.69 207 VAL A O 1
ATOM 1648 N N . ILE A 1 208 ? 2.610 -9.915 4.269 1.00 79.44 208 ILE A N 1
ATOM 1649 C CA . ILE A 1 208 ? 3.443 -9.370 3.199 1.00 79.44 208 ILE A CA 1
ATOM 1650 C C . ILE A 1 208 ? 4.620 -10.298 2.880 1.00 79.44 208 ILE A C 1
ATOM 1652 O O . ILE A 1 208 ? 4.836 -10.601 1.708 1.00 79.44 208 ILE A O 1
ATOM 1656 N N . SER A 1 209 ? 5.354 -10.780 3.890 1.00 77.81 209 SER A N 1
ATOM 1657 C CA . SER A 1 209 ? 6.533 -11.632 3.673 1.00 77.81 209 SER A CA 1
ATOM 1658 C C . SER A 1 209 ? 6.203 -13.016 3.104 1.00 77.81 209 SER A C 1
ATOM 1660 O O . SER A 1 209 ? 7.046 -13.617 2.444 1.00 77.81 209 SER A O 1
ATOM 1662 N N . HIS A 1 210 ? 4.977 -13.509 3.303 1.00 76.62 210 HIS A N 1
ATOM 1663 C CA . HIS A 1 210 ? 4.521 -14.807 2.787 1.00 76.62 210 HIS A CA 1
ATOM 1664 C C . HIS A 1 210 ? 3.755 -14.700 1.466 1.00 76.62 210 HIS A C 1
ATOM 1666 O O . HIS A 1 210 ? 3.410 -15.713 0.853 1.00 76.62 210 HIS A O 1
ATOM 1672 N N . HIS A 1 211 ? 3.486 -13.484 0.993 1.00 75.62 211 HIS A N 1
ATOM 1673 C CA . HIS A 1 211 ? 2.768 -13.288 -0.250 1.00 75.62 211 HIS A CA 1
ATOM 1674 C C . HIS A 1 211 ? 3.724 -13.315 -1.451 1.00 75.62 211 HIS A C 1
ATOM 1676 O O . HIS A 1 211 ? 4.524 -12.404 -1.677 1.00 75.62 211 HIS A O 1
ATOM 1682 N N . VAL A 1 212 ? 3.588 -14.351 -2.282 1.00 79.69 212 VAL A N 1
ATOM 1683 C CA . VAL A 1 212 ? 4.419 -14.556 -3.477 1.00 79.69 212 VAL A CA 1
ATOM 1684 C C . VAL A 1 212 ? 4.367 -13.338 -4.402 1.00 79.69 212 VAL A C 1
ATOM 1686 O O . VAL A 1 212 ? 3.293 -12.809 -4.722 1.00 79.69 212 VAL A O 1
ATOM 1689 N N . ASP A 1 213 ? 5.550 -12.907 -4.845 1.00 83.62 213 ASP A N 1
ATOM 1690 C CA . ASP A 1 213 ? 5.755 -11.758 -5.729 1.00 83.62 213 ASP A CA 1
ATOM 1691 C C . ASP A 1 213 ? 5.193 -10.434 -5.182 1.00 83.62 213 ASP A C 1
ATOM 1693 O O . ASP A 1 213 ? 4.886 -9.532 -5.965 1.00 83.62 213 ASP A O 1
ATOM 1697 N N . PHE A 1 214 ? 5.045 -10.284 -3.858 1.00 87.19 214 PHE A N 1
ATOM 1698 C CA . PHE A 1 214 ? 4.504 -9.061 -3.258 1.00 87.19 214 PHE A CA 1
ATOM 1699 C C . PHE A 1 214 ? 5.218 -7.801 -3.759 1.00 87.19 214 PHE A C 1
ATOM 1701 O O . PHE A 1 214 ? 4.563 -6.900 -4.279 1.00 87.19 214 PHE A O 1
ATOM 1708 N N . VAL A 1 215 ? 6.554 -7.764 -3.691 1.00 89.19 215 VAL A N 1
ATOM 1709 C CA . VAL A 1 215 ? 7.354 -6.611 -4.137 1.00 89.19 215 VAL A CA 1
ATOM 1710 C C . VAL A 1 215 ? 7.082 -6.271 -5.599 1.00 89.19 215 VAL A C 1
ATOM 1712 O O . VAL A 1 215 ? 6.875 -5.109 -5.943 1.00 89.19 215 VAL A O 1
ATOM 1715 N N . LYS A 1 216 ? 7.037 -7.284 -6.468 1.00 88.25 216 LYS A N 1
ATOM 1716 C CA . LYS A 1 216 ? 6.759 -7.097 -7.894 1.00 88.25 216 LYS A CA 1
ATOM 1717 C C . LYS A 1 216 ? 5.357 -6.529 -8.109 1.00 88.25 216 LYS A C 1
ATOM 1719 O O . LYS A 1 216 ? 5.211 -5.539 -8.819 1.00 88.25 216 LYS A O 1
ATOM 1724 N N . LYS A 1 217 ? 4.346 -7.108 -7.454 1.00 86.06 217 LYS A N 1
ATOM 1725 C CA . LYS A 1 217 ? 2.954 -6.639 -7.520 1.00 86.06 217 LYS A CA 1
ATOM 1726 C C . LYS A 1 217 ? 2.819 -5.209 -6.993 1.00 86.06 217 LYS A C 1
ATOM 1728 O O . LYS A 1 217 ? 2.123 -4.408 -7.611 1.00 86.06 217 LYS A O 1
ATOM 1733 N N . LEU A 1 218 ? 3.509 -4.866 -5.904 1.00 92.50 218 LEU A N 1
ATOM 1734 C CA . LEU A 1 218 ? 3.516 -3.516 -5.338 1.00 92.50 218 LEU A CA 1
ATOM 1735 C C . LEU A 1 218 ? 4.156 -2.511 -6.304 1.00 92.50 218 LEU A C 1
ATOM 1737 O O . LEU A 1 218 ? 3.592 -1.445 -6.532 1.00 92.50 218 LEU A O 1
ATOM 1741 N N . VAL A 1 219 ? 5.284 -2.862 -6.929 1.00 94.69 219 VAL A N 1
ATOM 1742 C CA . VAL A 1 219 ? 5.931 -2.029 -7.957 1.00 94.69 219 VAL A CA 1
ATOM 1743 C C . VAL A 1 219 ? 5.035 -1.850 -9.184 1.00 94.69 219 VAL A C 1
ATOM 1745 O O . VAL A 1 219 ? 4.930 -0.738 -9.696 1.00 94.69 219 VAL A O 1
ATOM 1748 N N . ASP A 1 220 ? 4.371 -2.910 -9.649 1.00 88.69 220 ASP A N 1
ATOM 1749 C CA . ASP A 1 220 ? 3.430 -2.835 -10.772 1.00 88.69 220 ASP A CA 1
ATOM 1750 C C . ASP A 1 220 ? 2.214 -1.960 -10.432 1.00 88.69 220 ASP A C 1
ATOM 1752 O O . ASP A 1 220 ? 1.789 -1.140 -11.248 1.00 88.69 220 ASP A O 1
ATOM 1756 N N . HIS A 1 221 ? 1.677 -2.064 -9.214 1.00 91.56 221 HIS A N 1
ATOM 1757 C CA . HIS A 1 221 ? 0.600 -1.190 -8.753 1.00 91.56 221 HIS A CA 1
ATOM 1758 C C . HIS A 1 221 ? 1.053 0.270 -8.680 1.00 91.56 221 HIS A C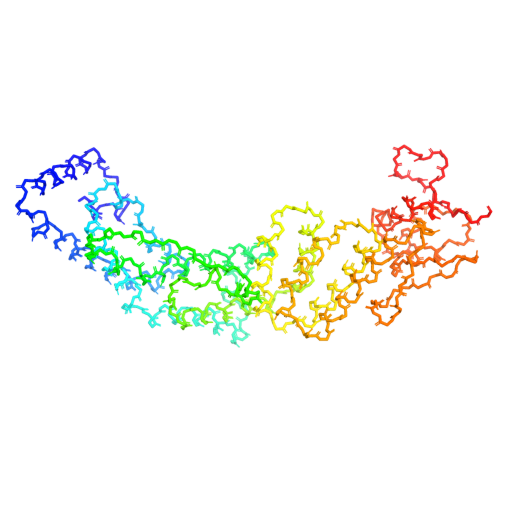 1
ATOM 1760 O O . HIS A 1 221 ? 0.354 1.155 -9.174 1.00 91.56 221 HIS A O 1
ATOM 1766 N N . TRP A 1 222 ? 2.242 0.525 -8.132 1.00 94.62 222 TRP A N 1
ATOM 1767 C CA . TRP A 1 222 ? 2.841 1.857 -8.063 1.00 94.62 222 TRP A CA 1
ATOM 1768 C C . TRP A 1 222 ? 3.020 2.474 -9.461 1.00 94.62 222 TRP A C 1
ATOM 1770 O O . TRP A 1 222 ? 2.647 3.624 -9.700 1.00 94.62 222 TRP A O 1
ATOM 1780 N N . ASP A 1 223 ? 3.545 1.697 -10.411 1.00 93.69 223 ASP A N 1
ATOM 1781 C CA . ASP A 1 223 ? 3.693 2.068 -11.824 1.00 93.69 223 ASP A CA 1
ATOM 1782 C C . ASP A 1 223 ? 2.335 2.442 -12.447 1.00 93.69 223 ASP A C 1
ATOM 1784 O O . ASP A 1 223 ? 2.181 3.517 -13.032 1.00 93.69 223 ASP A O 1
ATOM 1788 N N . ASN A 1 224 ? 1.310 1.616 -12.219 1.00 90.50 224 ASN A N 1
ATOM 1789 C CA . ASN A 1 224 ? -0.050 1.861 -12.698 1.00 90.50 224 ASN A CA 1
ATOM 1790 C C . ASN A 1 224 ? -0.686 3.126 -12.096 1.00 90.50 224 ASN A C 1
ATOM 1792 O O . ASN A 1 224 ? -1.415 3.837 -12.794 1.00 90.50 224 ASN A O 1
ATOM 1796 N N . VAL A 1 225 ? -0.420 3.451 -10.826 1.00 92.00 225 VAL A N 1
ATOM 1797 C CA . VAL A 1 225 ? -0.891 4.699 -10.191 1.00 92.00 225 VAL A CA 1
ATOM 1798 C C . VAL A 1 225 ? -0.332 5.919 -10.924 1.00 92.00 225 VAL A C 1
ATOM 1800 O O . VAL A 1 225 ? -1.080 6.835 -11.276 1.00 92.00 225 VAL A O 1
ATOM 1803 N N . LEU A 1 226 ? 0.968 5.917 -11.225 1.00 93.12 226 LEU A N 1
ATOM 1804 C CA . LEU A 1 226 ? 1.628 7.037 -11.900 1.00 93.12 226 LEU A CA 1
ATOM 1805 C C . LEU A 1 226 ? 1.133 7.229 -13.337 1.00 93.12 226 LEU A C 1
ATOM 1807 O O . LEU A 1 226 ? 0.864 8.367 -13.752 1.00 93.12 226 LEU A O 1
ATOM 1811 N N . VAL A 1 227 ? 0.971 6.122 -14.068 1.00 89.12 227 VAL A N 1
ATOM 1812 C CA . VAL A 1 227 ? 0.484 6.117 -15.454 1.00 89.12 227 VAL A CA 1
ATOM 1813 C C . VAL A 1 227 ? -0.989 6.529 -15.524 1.00 89.12 227 VAL A C 1
ATOM 1815 O O . VAL A 1 227 ? -1.334 7.408 -16.310 1.00 89.12 227 VAL A O 1
ATOM 1818 N N . SER A 1 228 ? -1.855 5.961 -14.677 1.00 87.62 228 SER A N 1
ATOM 1819 C CA . SER A 1 228 ? -3.290 6.294 -14.664 1.00 87.62 228 SER A CA 1
ATOM 1820 C C . SER A 1 228 ? -3.558 7.733 -14.222 1.00 87.62 228 SER A C 1
ATOM 1822 O O . SER A 1 228 ? -4.454 8.387 -14.750 1.00 87.62 228 SER A O 1
ATOM 1824 N N . GLY A 1 229 ? -2.770 8.254 -13.275 1.00 85.31 229 GLY A N 1
ATOM 1825 C CA . GLY A 1 229 ? -2.912 9.617 -12.772 1.00 85.31 229 GLY A CA 1
ATOM 1826 C C . GLY A 1 229 ? -4.107 9.858 -11.853 1.00 85.31 229 GLY A C 1
ATOM 1827 O O . GLY A 1 229 ? -4.387 11.017 -11.560 1.00 85.31 229 GLY A O 1
ATOM 1828 N N . ILE A 1 230 ? -4.795 8.807 -11.409 1.00 83.31 230 ILE A N 1
ATOM 1829 C CA . ILE A 1 230 ? -5.980 8.898 -10.548 1.00 83.31 230 ILE A CA 1
ATOM 1830 C C . ILE A 1 230 ? -5.540 8.811 -9.086 1.00 83.31 230 ILE A C 1
ATOM 1832 O O . ILE A 1 230 ? -4.914 7.824 -8.700 1.00 83.31 230 ILE A O 1
ATOM 1836 N N . ASP A 1 231 ? -5.883 9.828 -8.288 1.00 87.00 231 ASP A N 1
ATOM 1837 C CA . ASP A 1 231 ? -5.617 9.904 -6.841 1.00 87.00 231 ASP A CA 1
ATOM 1838 C C . ASP A 1 231 ? -4.173 9.546 -6.451 1.00 87.00 231 ASP A C 1
ATOM 1840 O O . ASP A 1 231 ? -3.939 8.843 -5.465 1.00 87.00 231 ASP A O 1
ATOM 1844 N N . VAL A 1 232 ? -3.204 10.025 -7.244 1.00 89.12 232 VAL A N 1
ATOM 1845 C CA . VAL A 1 232 ? -1.781 9.658 -7.135 1.00 89.12 232 VAL A CA 1
ATOM 1846 C C . VAL A 1 232 ? -1.285 9.801 -5.698 1.00 89.12 232 VAL A C 1
ATOM 1848 O O . VAL A 1 232 ? -0.835 8.822 -5.116 1.00 89.12 232 VAL A O 1
ATOM 1851 N N . ASP A 1 233 ? -1.451 10.973 -5.088 1.00 89.19 233 ASP A N 1
ATO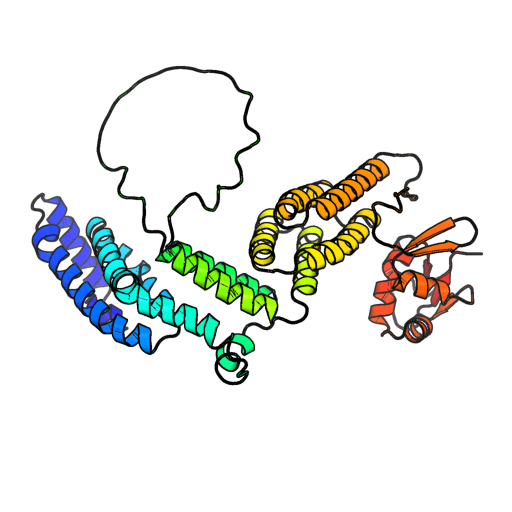M 1852 C CA . ASP A 1 233 ? -0.935 11.256 -3.746 1.00 89.19 233 ASP A CA 1
ATOM 1853 C C . ASP A 1 233 ? -1.475 10.295 -2.691 1.00 89.19 233 ASP A C 1
ATOM 1855 O O . ASP A 1 233 ? -0.729 9.812 -1.842 1.00 89.19 233 ASP A O 1
ATOM 1859 N N . LYS A 1 234 ? -2.782 10.018 -2.734 1.00 87.00 234 LYS A N 1
ATOM 1860 C CA . LYS A 1 234 ? -3.435 9.143 -1.761 1.00 87.00 234 LYS A CA 1
ATOM 1861 C C . LYS A 1 234 ? -2.964 7.707 -1.947 1.00 87.00 234 LYS A C 1
ATOM 1863 O O . LYS A 1 234 ? -2.587 7.065 -0.976 1.00 87.00 234 LYS A O 1
ATOM 1868 N N . ARG A 1 235 ? -2.966 7.208 -3.184 1.00 87.19 235 ARG A N 1
ATOM 1869 C CA . ARG A 1 235 ? -2.626 5.811 -3.483 1.00 87.19 235 ARG A CA 1
ATOM 1870 C C . ARG A 1 235 ? -1.145 5.515 -3.274 1.00 87.19 235 ARG A C 1
ATOM 1872 O O . ARG A 1 235 ? -0.815 4.440 -2.786 1.00 87.19 235 ARG A O 1
ATOM 1879 N N . LEU A 1 236 ? -0.259 6.461 -3.589 1.00 92.38 236 LEU A N 1
ATOM 1880 C CA . LEU A 1 236 ? 1.170 6.308 -3.320 1.00 92.38 236 LEU A CA 1
ATOM 1881 C C . LEU A 1 236 ? 1.470 6.291 -1.819 1.00 92.38 236 LEU A C 1
ATOM 1883 O O . LEU A 1 236 ? 2.248 5.446 -1.393 1.00 92.38 236 LEU A O 1
ATOM 1887 N N . ARG A 1 237 ? 0.804 7.123 -1.005 1.00 89.62 237 ARG A N 1
ATOM 1888 C CA . ARG A 1 237 ? 0.940 7.048 0.464 1.00 89.62 237 ARG A CA 1
ATOM 1889 C C . ARG A 1 237 ? 0.557 5.675 1.009 1.00 89.62 237 ARG A C 1
ATOM 1891 O O . ARG A 1 237 ? 1.317 5.098 1.769 1.00 89.62 237 ARG A O 1
ATOM 1898 N N . GLN A 1 238 ? -0.556 5.111 0.542 1.00 86.38 238 GLN A N 1
ATOM 1899 C CA . GLN A 1 238 ? -0.977 3.759 0.937 1.00 86.38 238 GLN A CA 1
ATOM 1900 C C . GLN A 1 238 ? 0.062 2.694 0.550 1.00 86.38 238 GLN A C 1
ATOM 1902 O O . GLN A 1 238 ? 0.250 1.711 1.261 1.00 86.38 238 GLN A O 1
ATOM 1907 N N . CYS A 1 239 ? 0.755 2.889 -0.578 1.00 90.12 239 CYS A N 1
ATOM 1908 C CA . CYS A 1 239 ? 1.859 2.019 -0.971 1.00 90.12 239 CYS A CA 1
ATOM 1909 C C . CYS A 1 239 ? 3.090 2.203 -0.070 1.00 90.12 239 CYS A C 1
ATOM 1911 O O . CYS A 1 239 ? 3.753 1.210 0.216 1.00 90.12 239 CYS A O 1
ATOM 1913 N N . CYS A 1 240 ? 3.391 3.426 0.385 1.00 90.94 240 CYS A N 1
ATOM 1914 C CA . CYS A 1 240 ? 4.448 3.676 1.371 1.00 90.94 240 CYS A CA 1
ATOM 1915 C C . CYS A 1 240 ? 4.165 2.938 2.682 1.00 90.94 240 CYS A C 1
ATOM 1917 O O . CYS A 1 240 ? 5.057 2.258 3.176 1.00 90.94 240 CYS A O 1
ATOM 1919 N N . ASP A 1 241 ? 2.927 2.990 3.186 1.00 86.62 241 ASP A N 1
ATOM 1920 C CA . ASP A 1 241 ? 2.550 2.312 4.433 1.00 86.62 241 ASP A CA 1
ATOM 1921 C C . ASP A 1 241 ? 2.817 0.800 4.355 1.00 86.62 241 ASP A C 1
ATOM 1923 O O . ASP A 1 241 ? 3.371 0.210 5.279 1.00 86.62 241 ASP A O 1
ATOM 1927 N N . LEU A 1 242 ? 2.485 0.163 3.225 1.00 86.44 242 LEU A N 1
ATOM 1928 C CA . LEU A 1 242 ? 2.794 -1.253 3.006 1.00 86.44 242 LEU A CA 1
ATOM 1929 C C . LEU A 1 242 ? 4.288 -1.519 2.791 1.00 86.44 242 LEU A C 1
ATOM 1931 O O . LEU A 1 242 ? 4.798 -2.549 3.233 1.00 86.44 242 LEU A O 1
ATOM 1935 N N . LEU A 1 243 ? 4.993 -0.620 2.102 1.00 90.25 243 LEU A N 1
ATOM 1936 C CA . LEU A 1 243 ? 6.431 -0.748 1.882 1.00 90.25 243 LEU A CA 1
ATOM 1937 C C . LEU A 1 243 ? 7.202 -0.661 3.204 1.00 90.25 243 LEU A C 1
ATOM 1939 O O . LEU A 1 243 ? 8.134 -1.425 3.400 1.00 90.25 243 LEU A O 1
ATOM 1943 N N . GLU A 1 244 ? 6.780 0.187 4.144 1.00 90.12 244 GLU A N 1
ATOM 1944 C CA . GLU A 1 244 ? 7.365 0.252 5.490 1.00 90.12 244 GLU A CA 1
ATOM 1945 C C . GLU A 1 244 ? 7.215 -1.047 6.291 1.00 90.12 244 GLU A C 1
ATOM 1947 O O . GLU A 1 244 ? 8.012 -1.320 7.192 1.00 90.12 244 GLU A O 1
ATOM 1952 N N . LEU A 1 245 ? 6.173 -1.830 6.008 1.00 85.88 245 LEU A N 1
ATOM 1953 C CA . LEU A 1 245 ? 5.965 -3.139 6.625 1.00 85.88 245 LEU A CA 1
ATOM 1954 C C . LEU A 1 245 ? 6.801 -4.228 5.947 1.00 85.88 245 LEU A C 1
ATOM 1956 O O . LEU A 1 245 ? 7.109 -5.237 6.578 1.00 85.88 245 LEU A O 1
ATOM 1960 N N . 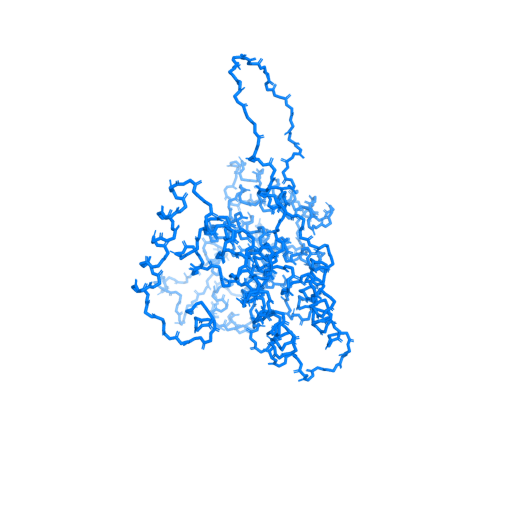SER A 1 246 ? 7.174 -4.025 4.685 1.00 86.50 246 SER A N 1
ATOM 1961 C CA . SER A 1 246 ? 8.055 -4.911 3.934 1.00 86.50 246 SER A CA 1
ATOM 1962 C C . SER A 1 246 ? 9.513 -4.726 4.371 1.00 86.50 246 SER A C 1
ATOM 1964 O O . SER A 1 246 ? 10.023 -3.615 4.466 1.00 86.50 246 SER A O 1
ATOM 1966 N N . GLU A 1 247 ? 10.234 -5.827 4.588 1.00 84.00 247 GLU A N 1
ATOM 1967 C CA . GLU A 1 247 ? 11.689 -5.774 4.815 1.00 84.00 247 GLU A CA 1
ATOM 1968 C C . GLU A 1 247 ? 12.484 -5.679 3.498 1.00 84.00 247 GLU A C 1
ATOM 1970 O O . GLU A 1 247 ? 13.678 -5.378 3.493 1.00 84.00 247 GLU A O 1
ATOM 1975 N N . GLU A 1 248 ? 11.830 -5.894 2.353 1.00 85.25 248 GLU A N 1
ATOM 1976 C CA . GLU A 1 248 ? 12.466 -6.027 1.039 1.00 85.25 248 GLU A CA 1
ATOM 1977 C C . GLU A 1 248 ? 12.636 -4.695 0.277 1.00 85.25 248 GLU A C 1
ATOM 1979 O O . GLU A 1 248 ? 12.496 -4.624 -0.949 1.00 85.25 248 GLU A O 1
ATOM 1984 N N . ASN A 1 249 ? 12.979 -3.613 0.980 1.00 88.12 249 ASN A N 1
ATOM 1985 C CA . ASN A 1 249 ? 13.062 -2.260 0.398 1.00 88.12 249 ASN A CA 1
ATOM 1986 C C . ASN A 1 249 ? 14.104 -2.148 -0.726 1.00 88.12 249 ASN A C 1
ATOM 1988 O O . ASN A 1 249 ? 13.925 -1.393 -1.684 1.00 88.12 249 ASN A O 1
ATOM 1992 N N . THR A 1 250 ? 15.175 -2.941 -0.650 1.00 88.50 250 THR A N 1
ATOM 1993 C CA . THR A 1 250 ? 16.201 -3.031 -1.698 1.00 88.50 250 THR A CA 1
ATOM 1994 C C . THR A 1 250 ? 15.679 -3.738 -2.952 1.00 88.50 250 THR A C 1
ATOM 1996 O O . THR A 1 250 ? 15.957 -3.304 -4.068 1.00 88.50 250 THR A O 1
ATOM 1999 N N . CYS A 1 251 ? 14.891 -4.807 -2.800 1.00 89.38 251 CYS A N 1
ATOM 2000 C CA . CYS A 1 251 ? 14.272 -5.496 -3.937 1.00 89.38 251 CYS A CA 1
ATOM 2001 C C . CYS A 1 251 ? 13.246 -4.586 -4.622 1.00 89.38 251 CYS A C 1
ATOM 2003 O O . CYS A 1 251 ? 13.200 -4.515 -5.854 1.00 89.38 251 CYS A O 1
ATOM 2005 N N . PHE A 1 252 ? 12.473 -3.842 -3.823 1.00 93.88 252 PHE A N 1
ATOM 2006 C CA . PHE A 1 252 ? 11.533 -2.845 -4.322 1.00 93.88 252 PHE A CA 1
ATOM 2007 C C . PHE A 1 252 ? 12.242 -1.766 -5.139 1.00 93.88 252 PHE A C 1
ATOM 2009 O O . PHE A 1 252 ? 11.874 -1.540 -6.292 1.00 93.88 252 PHE A O 1
ATOM 2016 N N . SER A 1 253 ? 13.280 -1.125 -4.590 1.00 91.75 253 SER A N 1
ATOM 2017 C CA . SER A 1 253 ? 13.990 -0.035 -5.272 1.00 91.75 253 SER A CA 1
ATOM 2018 C C . SER A 1 253 ? 14.650 -0.500 -6.576 1.00 91.75 253 SER A C 1
ATOM 2020 O O . SER A 1 253 ? 14.566 0.193 -7.594 1.00 91.75 253 SER A O 1
ATOM 2022 N N . GLN A 1 254 ? 15.218 -1.710 -6.589 1.00 88.94 254 GLN A N 1
ATOM 2023 C CA . GLN A 1 254 ? 15.779 -2.341 -7.784 1.00 88.94 254 GLN A CA 1
ATOM 2024 C C . GLN A 1 254 ? 14.719 -2.542 -8.873 1.00 88.94 254 GLN A C 1
ATOM 2026 O O . GLN A 1 254 ? 14.941 -2.144 -10.016 1.00 88.94 254 GLN A O 1
ATOM 2031 N N . CYS A 1 255 ? 13.551 -3.095 -8.536 1.00 90.88 255 CYS A N 1
ATOM 2032 C CA . CYS A 1 255 ? 12.455 -3.289 -9.489 1.00 90.88 255 CYS A CA 1
ATOM 2033 C C . CYS A 1 255 ? 11.873 -1.949 -9.971 1.00 90.88 255 CYS A C 1
ATOM 2035 O O . CYS A 1 255 ? 11.684 -1.733 -11.173 1.00 90.88 255 CYS A O 1
ATOM 2037 N N . TYR A 1 256 ? 11.645 -1.019 -9.041 1.00 94.75 256 TYR A N 1
ATOM 2038 C CA . TYR A 1 256 ? 11.120 0.313 -9.320 1.00 94.75 256 TYR A CA 1
ATOM 2039 C C . TYR A 1 256 ? 12.022 1.094 -10.280 1.00 94.75 256 TYR A C 1
ATOM 2041 O O . TYR A 1 256 ? 11.525 1.756 -11.190 1.00 94.75 256 TYR A O 1
ATOM 2049 N N . LYS A 1 257 ? 13.347 0.963 -10.148 1.00 93.19 257 LYS A N 1
ATOM 2050 C CA . LYS A 1 257 ? 14.336 1.595 -11.033 1.00 93.19 257 LYS A CA 1
ATOM 2051 C C . LYS A 1 257 ? 14.127 1.243 -12.510 1.00 93.19 257 LYS A C 1
ATOM 2053 O O . LYS A 1 257 ? 14.204 2.133 -13.357 1.00 93.19 257 LYS A O 1
ATOM 2058 N N . TYR A 1 258 ? 13.811 -0.012 -12.838 1.00 89.44 258 TYR A N 1
ATOM 2059 C CA . TYR A 1 258 ? 13.516 -0.412 -14.222 1.00 89.44 258 TYR A CA 1
ATOM 2060 C C . TYR A 1 258 ? 12.205 0.195 -14.733 1.00 89.44 258 TYR A C 1
ATOM 2062 O O . TYR A 1 258 ? 12.155 0.685 -15.863 1.00 89.44 258 TYR A O 1
ATOM 2070 N N . LYS A 1 259 ? 11.160 0.223 -13.897 1.00 91.69 259 LYS A N 1
ATOM 2071 C CA . LYS A 1 259 ? 9.881 0.856 -14.252 1.00 91.69 259 LYS A CA 1
ATOM 2072 C C . LYS A 1 259 ? 10.035 2.361 -14.459 1.00 91.69 259 LYS A C 1
ATOM 2074 O O . LYS A 1 259 ? 9.595 2.883 -15.480 1.00 91.69 259 LYS A O 1
ATOM 2079 N N . LEU A 1 260 ? 10.741 3.044 -13.558 1.00 94.38 260 LEU A N 1
ATOM 2080 C CA . LEU A 1 260 ? 11.078 4.458 -13.698 1.00 94.38 260 LEU A CA 1
ATOM 2081 C C . LEU A 1 260 ? 11.853 4.715 -14.995 1.00 94.38 260 LEU A C 1
ATOM 2083 O O . LEU A 1 260 ? 11.496 5.619 -15.746 1.00 94.38 260 LEU A O 1
ATOM 2087 N N . ALA A 1 261 ? 12.880 3.910 -15.291 1.00 90.06 261 ALA A N 1
ATOM 2088 C CA . ALA A 1 261 ? 13.657 4.052 -16.521 1.00 90.06 261 ALA A CA 1
ATOM 2089 C C . ALA A 1 261 ? 12.761 3.983 -17.766 1.00 90.06 261 ALA A C 1
ATOM 2091 O O . ALA A 1 261 ? 12.836 4.859 -18.629 1.00 90.06 261 ALA A O 1
ATOM 2092 N N . ALA A 1 262 ? 11.871 2.988 -17.827 1.00 85.81 262 ALA A N 1
ATOM 2093 C CA . ALA A 1 262 ? 10.907 2.859 -18.912 1.00 85.81 262 ALA A CA 1
ATOM 2094 C C . ALA A 1 262 ? 10.014 4.107 -19.016 1.00 85.81 262 ALA A C 1
ATOM 2096 O O . ALA A 1 262 ? 9.931 4.709 -20.088 1.00 85.81 262 ALA A O 1
ATOM 2097 N N . ARG A 1 263 ? 9.413 4.567 -17.912 1.00 92.31 263 ARG A N 1
ATOM 2098 C CA . ARG A 1 263 ? 8.537 5.751 -17.924 1.00 92.31 263 ARG A CA 1
ATOM 2099 C C . ARG A 1 263 ? 9.258 7.031 -18.347 1.00 92.31 263 ARG A C 1
ATOM 2101 O O . ARG A 1 263 ? 8.707 7.831 -19.102 1.00 92.31 263 ARG A O 1
ATOM 2108 N N . LEU A 1 264 ? 10.510 7.222 -17.932 1.00 91.00 264 LEU A N 1
ATOM 2109 C CA . LEU A 1 264 ? 11.310 8.392 -18.308 1.00 91.00 264 LEU A CA 1
ATOM 2110 C C . LEU A 1 264 ? 11.727 8.371 -19.788 1.00 91.00 264 LEU A C 1
ATOM 2112 O O . LEU A 1 264 ? 11.685 9.415 -20.455 1.00 91.00 264 LEU A O 1
ATOM 2116 N N . LEU A 1 265 ? 12.102 7.199 -20.313 1.00 84.44 265 LEU A N 1
ATOM 2117 C CA . LEU A 1 265 ? 12.490 7.014 -21.715 1.00 84.44 265 LEU A CA 1
ATOM 2118 C C . LEU A 1 265 ? 11.295 7.133 -22.658 1.00 84.44 265 LEU A C 1
ATOM 2120 O O . LEU A 1 265 ? 11.382 7.848 -23.660 1.00 84.44 265 LEU A O 1
ATOM 2124 N N . TYR A 1 266 ? 10.180 6.493 -22.317 1.00 82.75 266 TYR A N 1
ATOM 2125 C CA . TYR A 1 266 ? 8.969 6.482 -23.134 1.00 82.75 266 TYR A CA 1
ATOM 2126 C C . TYR A 1 266 ? 8.032 7.663 -22.869 1.00 82.75 266 TYR A C 1
ATOM 2128 O O . TYR A 1 266 ? 7.112 7.880 -23.649 1.00 82.75 266 TYR A O 1
ATOM 2136 N N . GLU A 1 267 ? 8.305 8.454 -21.830 1.00 88.06 267 GLU A N 1
ATOM 2137 C CA . GLU A 1 267 ? 7.516 9.627 -21.426 1.00 88.06 267 GLU A CA 1
ATOM 2138 C C . GLU A 1 267 ? 6.061 9.296 -21.088 1.00 88.06 267 GLU A C 1
ATOM 2140 O O . GLU A 1 267 ? 5.160 10.101 -21.303 1.00 88.06 267 GLU A O 1
ATOM 2145 N N . THR A 1 268 ? 5.827 8.111 -20.521 1.00 85.69 268 THR A N 1
ATOM 2146 C CA . THR A 1 268 ? 4.485 7.657 -20.123 1.00 85.69 268 THR A CA 1
ATOM 2147 C C . THR A 1 268 ? 3.994 8.290 -18.818 1.00 85.69 268 THR A C 1
ATOM 2149 O O . THR A 1 268 ? 2.849 8.085 -18.422 1.00 85.69 268 THR A O 1
ATOM 2152 N N . SER A 1 269 ? 4.832 9.097 -18.165 1.00 89.81 269 SER A N 1
ATOM 2153 C CA . SER A 1 269 ? 4.505 9.888 -16.981 1.00 89.81 269 SER A CA 1
ATOM 2154 C C . SER A 1 269 ? 5.101 11.301 -17.055 1.00 89.81 269 SER A C 1
ATOM 2156 O O . SER A 1 269 ? 6.090 11.578 -17.754 1.00 89.81 269 SER A O 1
ATOM 2158 N N . SER A 1 270 ? 4.484 12.232 -16.320 1.00 91.75 270 SER A N 1
ATOM 2159 C CA . SER A 1 270 ? 4.992 13.598 -16.194 1.00 91.75 270 SER A CA 1
ATOM 2160 C C . SER A 1 270 ? 6.132 13.664 -15.175 1.00 91.75 270 SER A C 1
ATOM 2162 O O . SER A 1 270 ? 6.107 12.989 -14.148 1.00 91.75 270 SER A O 1
ATOM 2164 N N . LEU A 1 271 ? 7.116 14.535 -15.422 1.00 91.50 271 LEU A N 1
ATOM 2165 C CA . LEU A 1 271 ? 8.253 14.718 -14.508 1.00 91.50 271 LEU A CA 1
ATOM 2166 C C . LEU A 1 271 ? 7.814 15.157 -13.103 1.00 91.50 271 LEU A C 1
ATOM 2168 O O . LEU A 1 271 ? 8.415 14.736 -12.122 1.00 91.50 271 LEU A O 1
ATOM 2172 N N . GLN A 1 272 ? 6.743 15.950 -13.003 1.00 92.44 272 GLN A N 1
ATOM 2173 C CA . GLN A 1 272 ? 6.168 16.370 -11.721 1.00 92.44 272 GLN A CA 1
ATOM 2174 C C . GLN A 1 272 ? 5.669 15.173 -10.899 1.00 92.44 272 GLN A C 1
ATOM 2176 O O . GLN A 1 272 ? 5.940 15.100 -9.704 1.00 92.44 272 GLN A O 1
ATOM 2181 N N . LYS A 1 273 ? 4.990 14.207 -11.538 1.00 93.31 273 LYS A N 1
ATOM 2182 C CA . LYS A 1 273 ? 4.536 12.980 -10.866 1.00 93.31 273 LYS A CA 1
ATOM 2183 C C . LYS A 1 273 ? 5.711 12.123 -10.404 1.00 93.31 273 LYS A C 1
ATOM 2185 O O . LYS A 1 273 ? 5.662 11.578 -9.311 1.00 93.31 273 LYS A O 1
ATOM 2190 N N . GLU A 1 274 ? 6.774 12.026 -11.202 1.00 95.12 274 GLU A N 1
ATOM 2191 C CA . GLU A 1 274 ? 7.969 11.266 -10.809 1.00 95.12 274 GLU A CA 1
ATOM 2192 C C . GLU A 1 274 ? 8.712 11.921 -9.638 1.00 95.12 274 GLU A C 1
ATOM 2194 O O . GLU A 1 274 ? 9.160 11.227 -8.730 1.00 95.12 274 GLU A O 1
ATOM 2199 N N . GLN A 1 275 ? 8.808 13.254 -9.616 1.00 94.81 275 GLN A N 1
ATOM 2200 C CA . GLN A 1 275 ? 9.392 13.995 -8.492 1.00 94.81 275 GLN A CA 1
ATOM 2201 C C . GLN A 1 275 ? 8.586 13.800 -7.205 1.00 94.81 275 GLN A C 1
ATOM 2203 O O . GLN A 1 275 ? 9.161 13.512 -6.157 1.00 94.81 275 GLN A O 1
ATOM 2208 N N . LEU A 1 276 ? 7.259 13.899 -7.296 1.00 94.31 276 LEU A N 1
ATOM 2209 C CA . LEU A 1 276 ? 6.354 13.618 -6.186 1.00 94.31 276 LEU A CA 1
ATOM 2210 C C . LEU A 1 276 ? 6.516 12.177 -5.690 1.00 94.31 276 LEU A C 1
ATOM 2212 O O . LEU A 1 276 ? 6.748 11.956 -4.505 1.00 94.31 276 LEU A O 1
ATOM 2216 N N . SER A 1 277 ? 6.481 11.204 -6.601 1.00 95.19 277 SER A N 1
ATOM 2217 C CA . SER A 1 277 ? 6.694 9.797 -6.269 1.00 95.19 277 SER A CA 1
ATOM 2218 C C . SER A 1 277 ? 8.012 9.565 -5.540 1.00 95.19 277 SER A C 1
ATOM 2220 O O . SER A 1 277 ? 8.057 8.781 -4.598 1.00 95.19 277 SER A O 1
ATOM 2222 N N . LEU A 1 278 ? 9.085 10.228 -5.974 1.00 95.81 278 LEU A N 1
ATOM 2223 C CA . LEU A 1 278 ? 10.394 10.090 -5.352 1.00 95.81 278 LEU A CA 1
ATOM 2224 C C . LEU A 1 278 ? 10.438 10.718 -3.957 1.00 95.81 278 LEU A C 1
ATOM 2226 O O . LEU A 1 278 ? 10.990 10.102 -3.055 1.00 95.81 278 LEU A O 1
ATOM 2230 N N . SER A 1 279 ? 9.806 11.878 -3.752 1.00 95.00 279 SER A N 1
ATOM 2231 C CA . SER A 1 279 ? 9.708 12.487 -2.415 1.00 95.00 279 SER A CA 1
ATOM 2232 C C . SER A 1 279 ? 8.960 11.612 -1.404 1.00 95.00 279 SER A C 1
ATOM 2234 O O . SER A 1 279 ? 9.302 11.624 -0.227 1.00 95.00 279 SER A O 1
ATOM 2236 N N . MET A 1 280 ? 7.977 10.824 -1.858 1.00 94.50 280 MET A N 1
ATOM 2237 C CA . MET A 1 280 ? 7.255 9.868 -1.008 1.00 94.50 280 MET A CA 1
ATOM 2238 C C . MET A 1 280 ? 8.040 8.577 -0.771 1.00 94.50 280 MET A C 1
ATOM 2240 O O . MET A 1 280 ? 7.903 7.965 0.281 1.00 94.50 280 MET A O 1
ATOM 2244 N N . LEU A 1 281 ? 8.846 8.155 -1.747 1.00 93.88 281 LEU A N 1
ATOM 2245 C CA . LEU A 1 281 ? 9.606 6.910 -1.679 1.00 93.88 281 LEU A CA 1
ATOM 2246 C C . LEU A 1 281 ? 10.931 7.060 -0.918 1.00 93.88 281 LEU A C 1
ATOM 2248 O O . LEU A 1 281 ? 11.389 6.105 -0.300 1.00 93.88 281 LEU A O 1
ATOM 2252 N N . GLU A 1 282 ? 11.548 8.243 -0.958 1.00 94.00 282 GLU A N 1
ATOM 2253 C CA . GLU A 1 282 ? 12.833 8.562 -0.321 1.00 94.00 282 GLU A CA 1
ATOM 2254 C C . GLU A 1 282 ? 12.974 8.118 1.144 1.00 94.00 282 GLU A C 1
ATOM 2256 O O . GLU A 1 282 ? 14.029 7.572 1.470 1.00 94.00 282 GLU A O 1
ATOM 2261 N N . PRO A 1 283 ? 11.965 8.295 2.019 1.00 92.12 283 PRO A N 1
ATOM 2262 C CA . PRO A 1 283 ? 12.032 7.833 3.405 1.00 92.12 283 PRO A CA 1
ATOM 2263 C C . PRO A 1 283 ? 12.028 6.304 3.535 1.00 92.12 283 PRO A C 1
ATOM 2265 O O . PRO A 1 283 ? 12.526 5.770 4.522 1.00 92.12 283 PRO A O 1
ATOM 2268 N N . CYS A 1 284 ? 11.465 5.598 2.551 1.00 89.81 284 CYS A N 1
ATOM 2269 C CA . CYS A 1 284 ? 11.212 4.159 2.605 1.00 89.81 284 CYS A CA 1
ATOM 2270 C C . CYS A 1 284 ? 12.349 3.317 1.999 1.00 89.81 284 CYS A C 1
ATOM 2272 O O . CYS A 1 284 ? 12.370 2.100 2.176 1.00 89.81 284 CYS A O 1
ATOM 2274 N N . ILE A 1 285 ? 13.285 3.924 1.258 1.00 92.88 285 ILE A N 1
ATOM 2275 C CA . ILE A 1 285 ? 14.346 3.204 0.534 1.00 92.88 285 ILE A CA 1
ATOM 2276 C C . ILE A 1 285 ? 15.752 3.643 0.967 1.00 92.88 285 ILE A C 1
ATOM 2278 O O . ILE A 1 285 ? 15.934 4.742 1.491 1.00 92.88 285 ILE A O 1
ATOM 2282 N N . PRO A 1 286 ? 16.792 2.824 0.711 1.00 92.44 286 PRO A N 1
ATOM 2283 C CA . PRO A 1 286 ? 18.168 3.217 0.991 1.00 92.44 286 PRO A CA 1
ATOM 2284 C C . PRO A 1 286 ? 18.564 4.524 0.285 1.00 92.44 286 PRO A C 1
ATOM 2286 O O . PRO A 1 286 ? 18.304 4.710 -0.906 1.00 92.44 286 PRO A O 1
ATOM 2289 N N . SER A 1 287 ? 19.264 5.405 1.008 1.00 92.25 287 SER A N 1
ATOM 2290 C CA . SER A 1 287 ? 19.665 6.740 0.527 1.00 92.25 287 SER A CA 1
ATOM 2291 C C . SER A 1 287 ? 20.458 6.712 -0.790 1.00 92.25 287 SER A C 1
ATOM 2293 O O . SER A 1 287 ? 20.303 7.599 -1.635 1.00 92.25 287 SER A O 1
ATOM 2295 N N . GLU A 1 288 ? 21.274 5.675 -1.003 1.00 92.56 288 GLU A N 1
ATOM 2296 C CA . GLU A 1 288 ? 22.041 5.490 -2.240 1.00 92.56 288 GLU A CA 1
ATOM 2297 C C . GLU A 1 288 ? 21.138 5.215 -3.454 1.00 92.56 288 GLU A C 1
ATOM 2299 O O . GLU A 1 288 ? 21.287 5.866 -4.492 1.00 92.56 288 GLU A O 1
ATOM 2304 N N . GLU A 1 289 ? 20.156 4.319 -3.312 1.00 92.50 289 GLU A N 1
ATOM 2305 C CA . GLU A 1 289 ? 19.175 4.024 -4.364 1.00 92.50 289 GLU A CA 1
ATOM 2306 C C . GLU A 1 289 ? 18.313 5.264 -4.642 1.00 92.50 289 GLU A C 1
ATOM 2308 O O . GLU A 1 289 ? 18.145 5.653 -5.797 1.00 92.50 289 GLU A O 1
ATOM 2313 N N . ALA A 1 290 ? 17.867 5.982 -3.604 1.00 94.12 290 ALA A N 1
ATOM 2314 C CA . ALA A 1 290 ? 17.167 7.256 -3.773 1.00 94.12 290 ALA A CA 1
ATOM 2315 C C . ALA A 1 290 ? 18.008 8.294 -4.539 1.00 94.12 290 ALA A C 1
ATOM 2317 O O . ALA A 1 290 ? 17.511 8.979 -5.436 1.00 94.12 290 ALA A O 1
ATOM 2318 N N . ALA A 1 291 ? 19.308 8.400 -4.235 1.00 94.50 291 ALA A N 1
ATOM 2319 C CA . ALA A 1 291 ? 20.221 9.272 -4.967 1.00 94.50 291 ALA A CA 1
ATOM 2320 C C . ALA A 1 291 ? 20.348 8.871 -6.443 1.00 94.50 291 ALA A C 1
ATOM 2322 O O . ALA A 1 291 ? 20.401 9.752 -7.304 1.00 94.50 291 ALA A O 1
ATOM 2323 N N . GLN A 1 292 ? 20.355 7.572 -6.749 1.00 94.69 292 GLN A N 1
ATOM 2324 C CA . GLN A 1 292 ? 20.347 7.083 -8.124 1.00 94.69 292 GLN A CA 1
ATOM 2325 C C . GLN A 1 292 ? 19.056 7.476 -8.859 1.00 94.69 292 GLN A C 1
ATOM 2327 O O . GLN A 1 292 ? 19.136 8.050 -9.947 1.00 94.69 292 GLN A O 1
ATOM 2332 N N . LEU A 1 293 ? 17.884 7.263 -8.252 1.00 96.00 293 LEU A N 1
ATOM 2333 C CA . LEU A 1 293 ? 16.595 7.654 -8.839 1.00 96.00 293 LEU A CA 1
ATOM 2334 C C . LEU A 1 293 ? 16.521 9.174 -9.085 1.00 96.00 293 LEU A C 1
ATOM 2336 O O . LEU A 1 293 ? 16.108 9.602 -10.166 1.00 96.00 293 LEU A O 1
ATOM 2340 N N . ARG A 1 294 ? 17.010 10.000 -8.143 1.00 96.44 294 ARG A N 1
ATOM 2341 C CA . ARG A 1 294 ? 17.122 11.464 -8.316 1.00 96.44 294 ARG A CA 1
ATOM 2342 C C . ARG A 1 294 ? 17.962 11.826 -9.541 1.00 96.44 294 ARG A C 1
ATOM 2344 O O . ARG A 1 294 ? 17.567 12.692 -10.323 1.00 96.44 294 ARG A O 1
ATOM 2351 N N . ARG A 1 295 ? 19.111 11.164 -9.728 1.00 96.00 295 ARG A N 1
ATOM 2352 C CA . ARG A 1 295 ? 19.992 11.391 -10.888 1.00 96.00 295 ARG A CA 1
ATOM 2353 C C . ARG A 1 295 ? 19.309 11.013 -12.203 1.00 96.00 295 ARG A C 1
ATOM 2355 O O . ARG A 1 295 ? 19.386 11.795 -13.145 1.00 96.00 295 ARG A O 1
ATOM 2362 N N . MET A 1 296 ? 18.577 9.897 -12.253 1.00 95.38 296 MET A N 1
ATOM 2363 C CA . MET A 1 296 ? 17.811 9.498 -13.444 1.00 95.38 296 MET A CA 1
ATOM 2364 C C . MET A 1 296 ? 16.753 10.541 -13.834 1.00 95.38 296 MET A C 1
ATOM 2366 O O . MET A 1 296 ? 16.672 10.931 -14.999 1.00 95.38 296 MET A O 1
ATOM 2370 N N . ILE A 1 297 ? 15.963 11.033 -12.870 1.00 95.25 297 ILE A N 1
ATOM 2371 C CA . ILE A 1 297 ? 14.939 12.063 -13.125 1.00 95.25 297 ILE A CA 1
ATOM 2372 C C . ILE A 1 297 ? 15.584 13.373 -13.585 1.00 95.25 297 ILE A C 1
ATOM 2374 O O . ILE A 1 297 ? 15.083 14.013 -14.514 1.00 95.25 297 ILE A O 1
ATOM 2378 N N . LYS A 1 298 ? 16.702 13.773 -12.968 1.00 94.19 298 LYS A N 1
ATOM 2379 C CA . LYS A 1 298 ? 17.446 14.975 -13.357 1.00 94.19 298 LYS A CA 1
ATOM 2380 C C . LYS A 1 298 ? 17.934 14.886 -14.805 1.00 94.19 298 LYS A C 1
ATOM 2382 O O . LYS A 1 298 ? 17.639 15.782 -15.590 1.00 94.19 298 LYS A O 1
ATOM 2387 N N . GLU A 1 299 ? 18.587 13.788 -15.176 1.00 92.12 299 GLU A N 1
ATOM 2388 C CA . GLU A 1 299 ? 19.052 13.565 -16.551 1.00 92.12 299 GLU A CA 1
ATOM 2389 C C . GLU A 1 299 ? 17.895 13.544 -17.552 1.00 92.12 299 GLU A C 1
ATOM 2391 O O . GLU A 1 299 ? 17.974 14.167 -18.607 1.00 92.12 299 GLU A O 1
ATOM 2396 N N . ALA A 1 300 ? 16.778 12.894 -17.212 1.00 90.06 300 ALA A N 1
ATOM 2397 C CA . ALA A 1 300 ? 15.589 12.909 -18.059 1.00 90.06 300 ALA A CA 1
ATOM 2398 C C . ALA A 1 300 ? 15.003 14.324 -18.219 1.00 90.06 300 ALA A C 1
ATOM 2400 O O . ALA A 1 300 ? 14.496 14.662 -19.287 1.00 90.06 300 ALA A O 1
ATOM 2401 N N . THR A 1 301 ? 15.083 15.161 -17.182 1.00 90.62 301 THR A N 1
ATOM 2402 C CA . THR A 1 301 ? 14.632 16.560 -17.222 1.00 90.62 301 THR A CA 1
ATOM 2403 C C . THR A 1 301 ? 15.513 17.405 -18.144 1.00 90.62 301 THR A C 1
ATOM 2405 O O . THR A 1 301 ? 14.996 18.141 -18.983 1.00 90.62 301 THR A O 1
ATOM 2408 N N . GLU A 1 302 ? 16.835 17.260 -18.039 1.00 88.31 302 GLU A N 1
ATOM 2409 C CA . GLU A 1 302 ? 17.818 17.935 -18.899 1.00 88.31 302 GLU A CA 1
ATOM 2410 C C . GLU A 1 302 ? 17.719 17.469 -20.363 1.00 88.31 302 GLU A C 1
ATOM 2412 O O . GLU A 1 302 ? 17.772 18.274 -21.296 1.00 88.31 302 GLU A O 1
ATOM 2417 N N . ALA A 1 303 ? 17.487 16.172 -20.582 1.00 84.38 303 ALA A N 1
ATOM 2418 C CA . ALA A 1 303 ? 17.271 15.622 -21.915 1.00 84.38 303 ALA A CA 1
ATOM 2419 C C . ALA A 1 303 ? 16.008 16.199 -22.577 1.00 84.38 303 ALA A C 1
ATOM 2421 O O . ALA A 1 303 ? 16.026 16.482 -23.771 1.00 84.38 303 ALA A O 1
ATOM 2422 N N . ARG A 1 304 ? 14.926 16.427 -21.814 1.00 85.00 304 ARG A N 1
ATOM 2423 C CA . ARG A 1 304 ? 13.679 17.023 -22.333 1.00 85.00 304 ARG A CA 1
ATOM 2424 C C . ARG A 1 304 ? 13.777 18.531 -22.588 1.00 85.00 304 ARG A C 1
ATOM 2426 O O . ARG A 1 304 ? 13.028 19.049 -23.411 1.00 85.00 304 ARG A O 1
ATOM 2433 N N . SER A 1 305 ? 14.664 19.254 -21.900 1.00 81.44 305 SER A N 1
ATOM 2434 C CA . SER A 1 305 ? 14.845 20.700 -22.112 1.00 81.44 305 SER A CA 1
ATOM 2435 C C . SER A 1 305 ? 15.732 21.026 -23.321 1.00 81.44 305 SER A C 1
ATOM 2437 O O . SER A 1 305 ? 15.668 22.131 -23.870 1.00 81.44 305 SER A O 1
ATOM 2439 N N . THR A 1 306 ? 16.535 20.063 -23.774 1.00 75.12 306 THR A N 1
ATOM 2440 C CA . THR A 1 306 ? 17.471 20.236 -24.885 1.00 75.12 306 THR A CA 1
ATOM 2441 C C . THR A 1 306 ? 16.755 20.055 -26.230 1.00 75.12 306 THR A C 1
ATOM 2443 O O . THR A 1 306 ? 16.541 18.940 -26.688 1.00 75.12 306 THR A O 1
ATOM 2446 N N . LYS A 1 307 ? 16.436 21.158 -26.924 1.00 59.12 307 LYS A N 1
ATOM 2447 C CA . LYS A 1 307 ? 15.752 21.172 -28.245 1.00 59.12 307 LYS A CA 1
ATOM 2448 C C . LYS A 1 307 ? 16.537 20.534 -29.410 1.00 59.12 307 LYS A C 1
ATOM 2450 O O . LYS A 1 307 ? 16.089 20.599 -30.550 1.00 59.12 307 LYS A O 1
ATOM 2455 N N . ALA A 1 308 ? 17.740 20.011 -29.169 1.00 51.72 308 ALA A N 1
ATOM 2456 C CA . ALA A 1 308 ? 18.700 19.737 -30.235 1.00 51.72 308 ALA A CA 1
ATOM 2457 C C . ALA A 1 308 ? 18.332 18.517 -31.095 1.00 51.72 308 ALA A C 1
ATOM 2459 O O . ALA A 1 308 ? 18.599 18.549 -32.290 1.00 51.72 308 ALA A O 1
ATOM 2460 N N . HIS A 1 309 ? 17.668 17.490 -30.549 1.00 52.16 309 HIS A N 1
ATOM 2461 C CA . HIS A 1 309 ? 17.204 16.329 -31.316 1.00 52.16 309 HIS A CA 1
ATOM 2462 C C . HIS A 1 309 ? 16.019 15.651 -30.607 1.00 52.16 309 HIS A C 1
ATOM 2464 O O . HIS A 1 309 ? 16.236 14.853 -29.702 1.00 52.16 309 HIS A O 1
ATOM 2470 N N . ASP A 1 310 ? 14.782 15.885 -31.065 1.00 57.94 310 ASP A N 1
ATOM 2471 C CA . ASP A 1 310 ? 13.517 15.353 -30.494 1.00 57.94 310 ASP A CA 1
ATOM 2472 C C . ASP A 1 310 ? 13.449 13.817 -30.308 1.00 57.94 310 ASP A C 1
ATOM 2474 O O . ASP A 1 310 ? 12.471 13.285 -29.786 1.00 57.94 310 ASP A O 1
ATOM 2478 N N . LYS A 1 311 ? 14.458 13.066 -30.764 1.00 59.81 311 LYS A N 1
ATOM 2479 C CA . LYS A 1 311 ? 14.463 11.597 -30.766 1.00 59.81 311 LYS A CA 1
ATOM 2480 C C . LYS A 1 311 ? 15.659 10.951 -30.069 1.00 59.81 311 LYS A C 1
ATOM 2482 O O . LYS A 1 311 ? 15.624 9.739 -29.880 1.00 59.81 311 LYS A O 1
ATOM 2487 N N . ILE A 1 312 ? 16.699 11.701 -29.694 1.00 61.97 312 ILE A N 1
ATOM 2488 C CA . ILE A 1 312 ? 17.923 11.128 -29.108 1.00 61.97 312 ILE A CA 1
ATOM 2489 C C . ILE A 1 312 ? 18.058 11.606 -27.665 1.00 61.97 312 ILE A C 1
ATOM 2491 O O . ILE A 1 312 ? 18.281 12.787 -27.415 1.00 61.97 312 ILE A O 1
ATOM 2495 N N . LYS A 1 313 ? 17.946 10.670 -26.717 1.00 68.44 313 LYS A N 1
ATOM 2496 C CA . LYS A 1 313 ? 18.156 10.923 -25.288 1.00 68.44 313 LYS A CA 1
ATOM 2497 C C . LYS A 1 313 ? 19.560 10.478 -24.899 1.00 68.44 313 LYS A C 1
ATOM 2499 O O . LYS A 1 313 ? 19.884 9.299 -25.006 1.00 68.44 313 LYS A O 1
ATOM 2504 N N . LEU A 1 314 ? 20.382 11.425 -24.457 1.00 70.25 314 LEU A N 1
ATOM 2505 C CA . LEU A 1 314 ? 21.681 11.139 -23.855 1.00 70.25 314 LEU A CA 1
ATOM 2506 C C . LEU A 1 314 ? 21.468 10.885 -22.362 1.00 70.25 314 LEU A C 1
ATOM 2508 O O . LEU A 1 314 ? 20.936 11.745 -21.665 1.00 70.25 314 LEU A O 1
ATOM 2512 N N . ILE A 1 315 ? 21.860 9.702 -21.894 1.00 80.88 315 ILE A N 1
ATOM 2513 C CA . ILE A 1 315 ? 21.725 9.281 -20.496 1.00 80.88 315 ILE A CA 1
ATOM 2514 C C . ILE A 1 315 ? 23.037 8.677 -19.995 1.00 80.88 315 ILE A C 1
ATOM 2516 O O . ILE A 1 315 ? 23.796 8.088 -20.767 1.00 80.88 315 ILE A O 1
ATOM 2520 N N . SER A 1 316 ? 23.325 8.822 -18.703 1.00 81.19 316 SER A N 1
ATOM 2521 C CA . SER A 1 316 ? 24.542 8.276 -18.105 1.00 81.19 316 SER A CA 1
ATOM 2522 C C . SER A 1 316 ? 24.394 6.790 -17.803 1.00 81.19 316 SER A C 1
ATOM 2524 O O . SER A 1 316 ? 23.568 6.384 -16.987 1.00 81.19 316 SER A O 1
ATOM 2526 N N . LYS A 1 317 ? 25.281 5.961 -18.357 1.00 78.88 317 LYS A N 1
ATOM 2527 C CA . LYS A 1 317 ? 25.318 4.518 -18.065 1.00 78.88 317 LYS A CA 1
ATOM 2528 C C . LYS A 1 317 ? 25.446 4.197 -16.568 1.00 78.88 317 LYS A C 1
ATOM 2530 O O . LYS A 1 317 ? 24.966 3.161 -16.131 1.00 78.88 317 LYS A O 1
ATOM 2535 N N . ALA A 1 318 ? 26.082 5.069 -15.784 1.00 82.25 318 ALA A N 1
ATOM 2536 C CA . ALA A 1 318 ? 26.282 4.847 -14.351 1.00 82.25 318 ALA A CA 1
ATOM 2537 C C . ALA A 1 318 ? 25.010 5.072 -13.514 1.00 82.25 318 ALA A C 1
ATOM 2539 O O . ALA A 1 318 ? 24.890 4.527 -12.421 1.00 82.25 318 ALA A O 1
ATOM 2540 N N . ASN A 1 319 ? 24.071 5.886 -14.005 1.00 85.50 319 ASN A N 1
ATOM 2541 C CA . ASN A 1 319 ? 22.877 6.264 -13.247 1.00 85.50 319 ASN A CA 1
ATOM 2542 C C . ASN A 1 319 ? 21.656 5.425 -13.607 1.00 85.50 319 ASN A C 1
ATOM 2544 O O . ASN A 1 319 ? 20.751 5.296 -12.789 1.00 85.50 319 ASN A O 1
ATOM 2548 N N . TRP A 1 320 ? 21.647 4.817 -14.786 1.00 88.06 320 TRP A N 1
ATOM 2549 C CA . TRP A 1 320 ? 20.520 4.044 -15.284 1.00 88.06 320 TRP A CA 1
ATOM 2550 C C . TRP A 1 320 ? 20.720 2.550 -15.021 1.00 88.06 320 TRP A C 1
ATOM 2552 O O . TRP A 1 320 ? 21.858 2.088 -14.910 1.00 88.06 320 TRP A O 1
ATOM 2562 N N . PRO A 1 321 ? 19.632 1.768 -14.895 1.00 84.81 321 PRO A N 1
ATOM 2563 C CA . PRO A 1 321 ? 19.752 0.317 -14.867 1.00 84.81 321 PRO A CA 1
ATOM 2564 C C . PRO A 1 321 ? 20.442 -0.185 -16.143 1.00 84.81 321 PRO A C 1
ATOM 2566 O O . PRO A 1 321 ? 20.518 0.530 -17.141 1.00 84.81 321 PRO A O 1
ATOM 2569 N N . SER A 1 322 ? 20.939 -1.423 -16.127 1.00 75.62 322 SER A N 1
ATOM 2570 C CA . SER A 1 322 ? 21.555 -2.021 -17.316 1.00 75.62 322 SER A CA 1
ATOM 2571 C C . SER A 1 322 ? 20.506 -2.213 -18.413 1.00 75.62 322 SER A C 1
ATOM 2573 O O . SER A 1 322 ? 19.809 -3.223 -18.463 1.00 75.62 322 SER A O 1
ATOM 2575 N N . LEU A 1 323 ? 20.380 -1.212 -19.279 1.00 70.25 323 LEU A N 1
ATOM 2576 C CA . LEU A 1 323 ? 19.575 -1.253 -20.491 1.00 70.25 323 LEU A CA 1
ATOM 2577 C C . LEU A 1 323 ? 20.421 -1.868 -21.610 1.00 70.25 323 LEU A C 1
ATOM 2579 O O . LEU A 1 323 ? 21.634 -1.649 -21.661 1.00 70.25 323 LEU A O 1
ATOM 2583 N N . ARG A 1 324 ? 19.814 -2.654 -22.507 1.00 62.78 324 ARG A N 1
ATOM 2584 C CA . ARG A 1 324 ? 20.551 -3.172 -23.664 1.00 62.78 324 ARG A CA 1
ATOM 2585 C C . ARG A 1 324 ? 20.660 -2.079 -24.723 1.00 62.78 324 ARG A C 1
ATOM 2587 O O . ARG A 1 324 ? 19.657 -1.557 -25.203 1.00 62.78 324 ARG A O 1
ATOM 2594 N N . GLU A 1 325 ? 21.897 -1.752 -25.080 1.00 55.62 325 GLU A N 1
ATOM 2595 C CA . GLU A 1 325 ? 22.210 -0.975 -26.276 1.00 55.62 325 GLU A CA 1
ATOM 2596 C C . GLU A 1 325 ? 22.285 -1.933 -27.466 1.00 55.62 325 GLU A C 1
ATOM 2598 O O . GLU A 1 325 ? 23.086 -2.870 -27.462 1.00 55.62 325 GLU A O 1
ATOM 2603 N N . LEU A 1 326 ? 21.457 -1.698 -28.481 1.00 55.09 326 LEU A N 1
ATOM 2604 C CA . LEU A 1 326 ? 21.635 -2.290 -29.801 1.00 55.09 326 LEU A CA 1
ATOM 2605 C C . LEU A 1 326 ? 22.230 -1.239 -30.733 1.00 55.09 326 LEU A C 1
ATOM 2607 O O . LEU A 1 326 ? 21.627 -0.187 -30.962 1.00 55.09 326 LEU A O 1
ATOM 2611 N N . GLU A 1 327 ? 23.412 -1.525 -31.273 1.00 53.38 327 GLU A N 1
ATOM 2612 C CA . GLU A 1 327 ? 23.975 -0.758 -32.383 1.00 53.38 327 GLU A CA 1
ATOM 2613 C C . GLU A 1 327 ? 23.420 -1.315 -33.696 1.00 53.38 327 GLU A C 1
ATOM 2615 O O . GLU A 1 327 ? 23.636 -2.478 -34.027 1.00 53.38 327 GLU A O 1
ATOM 2620 N N . LEU A 1 328 ? 22.672 -0.483 -34.421 1.00 59.84 328 LEU A N 1
ATOM 2621 C CA . LEU A 1 328 ? 22.072 -0.800 -35.716 1.00 59.84 328 LEU A CA 1
ATOM 2622 C C . LEU A 1 328 ? 22.511 0.278 -36.708 1.00 59.84 328 LEU A C 1
ATOM 2624 O O . LEU A 1 328 ? 22.094 1.429 -36.569 1.00 59.84 328 LEU A O 1
ATOM 2628 N N . ASP A 1 329 ? 23.383 -0.076 -37.657 1.00 51.66 329 ASP A N 1
ATOM 2629 C CA . ASP A 1 329 ? 23.812 0.746 -38.801 1.00 51.66 329 ASP A CA 1
ATOM 2630 C C . ASP A 1 329 ? 23.897 2.251 -38.506 1.00 51.66 329 ASP A C 1
ATOM 2632 O O . ASP A 1 329 ? 23.155 3.063 -39.058 1.00 51.66 329 ASP A O 1
ATOM 2636 N N . SER A 1 330 ? 24.813 2.631 -37.605 1.00 49.22 330 SER A N 1
ATOM 2637 C CA . SER A 1 330 ? 25.107 4.006 -37.146 1.00 49.22 330 SER A CA 1
ATOM 2638 C C . SER A 1 330 ? 24.102 4.678 -36.194 1.00 49.22 330 SER A C 1
ATOM 2640 O O . SER A 1 330 ? 24.348 5.800 -35.745 1.00 49.22 330 SER A O 1
ATOM 2642 N N . ARG A 1 331 ? 23.007 4.010 -35.808 1.00 55.75 331 ARG A N 1
ATOM 2643 C CA . ARG A 1 331 ? 22.068 4.481 -34.775 1.00 55.75 331 ARG A CA 1
ATOM 2644 C C . ARG A 1 331 ? 22.088 3.560 -33.557 1.00 55.75 331 ARG A C 1
ATOM 2646 O O . ARG A 1 331 ? 22.161 2.341 -33.673 1.00 55.75 331 ARG A O 1
ATOM 2653 N N . LYS A 1 332 ? 21.997 4.156 -32.367 1.00 65.25 332 LYS A N 1
ATOM 2654 C CA . LYS A 1 332 ? 21.864 3.420 -31.105 1.00 65.25 332 LYS A CA 1
ATOM 2655 C C . LYS A 1 332 ? 20.394 3.319 -30.730 1.00 65.25 332 LYS A C 1
ATOM 2657 O O . LYS A 1 332 ? 19.747 4.342 -30.507 1.00 65.25 332 LYS A O 1
ATOM 2662 N N . LEU A 1 333 ? 19.874 2.097 -30.667 1.00 69.69 333 LEU A N 1
ATOM 2663 C CA . LEU A 1 333 ? 18.549 1.814 -30.133 1.00 69.69 333 LEU A CA 1
ATOM 2664 C C . LEU A 1 333 ? 18.695 1.399 -28.667 1.00 69.69 333 LEU A C 1
ATOM 2666 O O . LEU A 1 333 ? 19.313 0.380 -28.358 1.00 69.69 333 LEU A O 1
ATOM 2670 N N . ILE A 1 334 ? 18.112 2.190 -27.767 1.00 68.25 334 ILE A N 1
ATOM 2671 C CA . ILE A 1 334 ? 17.947 1.814 -26.361 1.00 68.25 334 ILE A CA 1
ATOM 2672 C C . ILE A 1 334 ? 16.570 1.177 -26.240 1.00 68.25 334 ILE A C 1
ATOM 2674 O O . ILE A 1 334 ? 15.558 1.834 -26.487 1.00 68.25 334 ILE A O 1
ATOM 2678 N N . CYS A 1 335 ? 16.534 -0.100 -25.889 1.00 72.44 335 CYS A N 1
ATOM 2679 C CA . CYS A 1 335 ? 15.296 -0.847 -25.711 1.00 72.44 335 CYS A CA 1
ATOM 2680 C C . CYS A 1 335 ? 15.455 -1.873 -24.584 1.00 72.44 335 CYS A C 1
ATOM 2682 O O . CYS A 1 335 ? 16.563 -2.108 -24.086 1.00 72.44 335 CYS A O 1
ATOM 2684 N N . ASP A 1 336 ? 14.340 -2.438 -24.122 1.00 70.69 336 ASP A N 1
ATOM 2685 C CA . ASP A 1 336 ? 14.407 -3.514 -23.137 1.00 70.69 336 ASP A CA 1
ATOM 2686 C C . ASP A 1 336 ? 14.981 -4.805 -23.752 1.00 70.69 336 ASP A C 1
ATOM 2688 O O . ASP A 1 336 ? 15.169 -4.929 -24.964 1.00 70.69 336 ASP A O 1
ATOM 2692 N N . LEU A 1 337 ? 15.297 -5.779 -22.897 1.00 72.06 337 LEU A N 1
ATOM 2693 C CA . LEU A 1 337 ? 15.884 -7.055 -23.306 1.00 72.06 337 LEU A CA 1
ATOM 2694 C C . LEU A 1 337 ? 15.055 -7.774 -24.380 1.00 72.06 337 LEU A C 1
ATOM 2696 O O . LEU A 1 337 ? 15.612 -8.337 -25.320 1.00 72.06 337 LEU A O 1
ATOM 2700 N N . VAL A 1 338 ? 13.737 -7.773 -24.216 1.00 80.25 338 VAL A N 1
ATOM 2701 C CA . VAL A 1 338 ? 12.821 -8.558 -25.041 1.00 80.25 338 VAL A CA 1
ATOM 2702 C C . VAL A 1 338 ? 12.636 -7.881 -26.394 1.00 80.25 338 VAL A C 1
ATOM 2704 O O . VAL A 1 338 ? 12.660 -8.546 -27.425 1.00 80.25 338 VAL A O 1
ATOM 2707 N N . GLN A 1 339 ? 12.551 -6.553 -26.406 1.00 82.06 339 GLN A N 1
ATOM 2708 C CA . GLN A 1 339 ? 12.566 -5.734 -27.613 1.00 82.06 339 GLN A CA 1
ATOM 2709 C C . GLN A 1 339 ? 13.878 -5.876 -28.377 1.00 82.06 339 GLN A C 1
ATOM 2711 O O . GLN A 1 339 ? 13.860 -6.002 -29.600 1.00 82.06 339 GLN A O 1
ATOM 2716 N N . ALA A 1 340 ? 15.010 -5.912 -27.672 1.00 79.81 340 ALA A N 1
ATOM 2717 C CA . ALA A 1 340 ? 16.300 -6.110 -28.308 1.00 79.81 340 ALA A CA 1
ATOM 2718 C C . ALA A 1 340 ? 16.377 -7.476 -29.001 1.00 79.81 340 ALA A C 1
ATOM 2720 O O . ALA A 1 340 ? 16.759 -7.570 -30.166 1.00 79.81 340 ALA A O 1
ATOM 2721 N N . SER A 1 341 ? 15.946 -8.531 -28.306 1.00 82.88 341 SER A N 1
ATOM 2722 C CA . SER A 1 341 ? 15.818 -9.865 -28.889 1.00 82.88 341 SER A CA 1
ATOM 2723 C C . SER A 1 341 ? 14.857 -9.882 -30.078 1.00 82.88 341 SER A C 1
ATOM 2725 O O . SER A 1 341 ? 15.177 -10.482 -31.096 1.00 82.88 341 SER A O 1
ATOM 2727 N N . ALA A 1 342 ? 13.725 -9.179 -29.992 1.00 87.38 342 ALA A N 1
ATOM 2728 C CA . ALA A 1 342 ? 12.759 -9.091 -31.082 1.00 87.38 342 ALA A CA 1
ATOM 2729 C C . ALA A 1 342 ? 13.372 -8.465 -32.341 1.00 87.38 342 ALA A C 1
ATOM 2731 O O . ALA A 1 342 ? 13.151 -8.969 -33.435 1.00 87.38 342 ALA A O 1
ATOM 2732 N N . VAL A 1 343 ? 14.168 -7.401 -32.195 1.00 84.88 343 VAL A N 1
ATOM 2733 C CA . VAL A 1 343 ? 14.855 -6.749 -33.323 1.00 84.88 343 VAL A CA 1
ATOM 2734 C C . VAL A 1 343 ? 15.961 -7.638 -33.897 1.00 84.88 343 VAL A C 1
ATOM 2736 O O . VAL A 1 343 ? 16.091 -7.725 -35.112 1.00 84.88 343 VAL A O 1
ATOM 2739 N N . LEU A 1 344 ? 16.720 -8.337 -33.049 1.00 85.31 344 LEU A N 1
ATOM 2740 C CA . LEU A 1 344 ? 17.788 -9.246 -33.484 1.00 85.31 344 LEU A CA 1
ATOM 2741 C C . LEU A 1 344 ? 17.282 -10.493 -34.222 1.00 85.31 344 LEU A C 1
ATOM 2743 O O . LEU A 1 344 ? 18.057 -11.122 -34.938 1.00 85.31 344 LEU A O 1
ATOM 2747 N N . LEU A 1 345 ? 16.009 -10.863 -34.054 1.00 89.44 345 LEU A N 1
ATOM 2748 C CA . LEU A 1 345 ? 15.409 -11.986 -34.776 1.00 89.44 345 LEU A CA 1
ATOM 2749 C C . LEU A 1 345 ? 15.180 -11.682 -36.260 1.00 89.44 345 LEU A C 1
ATOM 2751 O O . LEU A 1 345 ? 15.053 -12.618 -37.044 1.00 89.44 345 LEU A O 1
ATOM 2755 N N . PHE A 1 346 ? 15.155 -10.411 -36.671 1.00 84.31 346 PHE A N 1
ATOM 2756 C CA . PHE A 1 346 ? 15.004 -10.048 -38.078 1.00 84.31 346 PHE A CA 1
ATOM 2757 C C . PHE A 1 346 ? 16.267 -10.413 -38.865 1.00 84.31 346 PHE A C 1
ATOM 2759 O O . PHE A 1 346 ? 17.246 -9.674 -38.880 1.00 84.31 346 PHE A O 1
ATOM 2766 N N . THR A 1 347 ? 16.228 -11.563 -39.537 1.00 76.62 347 THR A N 1
ATOM 2767 C CA . THR A 1 347 ? 17.253 -11.986 -40.505 1.00 76.62 347 THR A CA 1
ATOM 2768 C C . THR A 1 347 ? 17.002 -11.432 -41.910 1.00 76.62 347 THR A C 1
ATOM 2770 O O . THR A 1 347 ? 17.898 -11.464 -42.746 1.00 76.62 347 THR A O 1
ATOM 2773 N N . GLU A 1 348 ? 15.788 -10.943 -42.171 1.00 81.31 348 GLU A N 1
ATOM 2774 C CA . GLU A 1 348 ? 15.335 -10.358 -43.436 1.00 81.31 348 GLU A CA 1
ATOM 2775 C C . GLU A 1 348 ? 14.594 -9.035 -43.179 1.00 81.31 348 GLU A C 1
ATOM 2777 O O . GLU A 1 348 ? 14.151 -8.764 -42.059 1.00 81.31 348 GLU A O 1
ATOM 2782 N N . ASP A 1 349 ? 14.375 -8.247 -44.238 1.00 83.69 349 ASP A N 1
ATOM 2783 C CA . ASP A 1 349 ? 13.676 -6.951 -44.196 1.00 83.69 349 ASP A CA 1
ATOM 2784 C C . ASP A 1 349 ? 12.234 -7.037 -43.672 1.00 83.69 349 ASP A C 1
ATOM 2786 O O . ASP A 1 349 ? 11.616 -6.025 -43.338 1.00 83.69 349 ASP A O 1
ATOM 2790 N N . SER A 1 350 ? 11.660 -8.243 -43.615 1.00 87.31 350 SER A N 1
ATOM 2791 C CA . SER A 1 350 ? 10.329 -8.467 -43.068 1.00 87.31 350 SER A CA 1
ATOM 2792 C C . SER A 1 350 ? 10.199 -9.812 -42.365 1.00 87.31 350 SER A C 1
ATOM 2794 O O . SER A 1 350 ? 10.715 -10.813 -42.849 1.00 87.31 350 SER A O 1
ATOM 2796 N N . MET A 1 351 ? 9.427 -9.849 -41.281 1.00 90.75 351 MET A N 1
ATOM 2797 C CA . MET A 1 351 ? 9.104 -11.061 -40.532 1.00 90.75 351 MET A CA 1
ATOM 2798 C C . MET A 1 351 ? 7.604 -11.090 -40.179 1.00 90.75 351 MET A C 1
ATOM 2800 O O . MET A 1 351 ? 7.061 -10.079 -39.716 1.00 90.75 351 MET A O 1
ATOM 2804 N N . PRO A 1 352 ? 6.896 -12.215 -40.395 1.00 92.00 352 PRO A N 1
ATOM 2805 C CA . PRO A 1 352 ? 5.546 -12.421 -39.869 1.00 92.00 352 PRO A CA 1
ATOM 2806 C C . PRO A 1 352 ? 5.512 -12.370 -38.336 1.00 92.00 352 PRO A C 1
ATOM 2808 O O . PRO A 1 352 ? 6.399 -12.900 -37.671 1.00 92.00 352 PRO A O 1
ATOM 2811 N N . VAL A 1 353 ? 4.456 -11.793 -37.751 1.00 91.44 353 VAL A N 1
ATOM 2812 C CA . VAL A 1 353 ? 4.312 -11.724 -36.278 1.00 91.44 353 VAL A CA 1
ATOM 2813 C C . VAL A 1 353 ? 4.302 -13.115 -35.627 1.00 91.44 353 VAL A C 1
ATOM 2815 O O . VAL A 1 353 ? 4.758 -13.255 -34.497 1.00 91.44 353 VAL A O 1
ATOM 2818 N N . ASP A 1 354 ? 3.811 -14.143 -36.323 1.00 90.75 354 ASP A N 1
ATOM 2819 C CA . ASP A 1 354 ? 3.775 -15.519 -35.807 1.00 90.75 354 ASP A CA 1
ATOM 2820 C C . ASP A 1 354 ? 5.177 -16.147 -35.704 1.00 90.75 354 ASP A C 1
ATOM 2822 O O . ASP A 1 354 ? 5.483 -16.824 -34.719 1.00 90.75 354 ASP A O 1
ATOM 2826 N N . ASP A 1 355 ? 6.056 -15.848 -36.662 1.00 92.75 355 ASP A N 1
ATOM 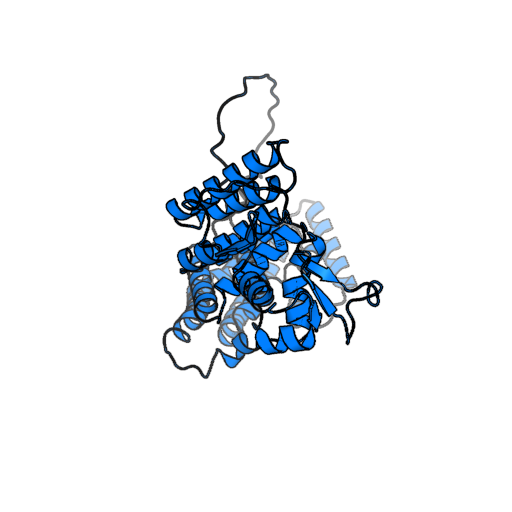2827 C CA . ASP A 1 355 ? 7.454 -16.289 -36.636 1.00 92.75 355 ASP A CA 1
ATOM 2828 C C . ASP A 1 355 ? 8.234 -15.535 -35.555 1.00 92.75 355 ASP A C 1
ATOM 2830 O O . ASP A 1 355 ? 9.014 -16.133 -34.815 1.00 92.75 355 ASP A O 1
ATOM 2834 N N . LEU A 1 356 ? 7.949 -14.239 -35.389 1.00 92.50 356 LEU A N 1
ATOM 2835 C CA . LEU A 1 356 ? 8.514 -13.433 -34.308 1.00 92.50 356 LEU A CA 1
ATOM 2836 C C . LEU A 1 356 ? 8.083 -13.952 -32.928 1.00 92.50 356 LEU A C 1
ATOM 2838 O O . LEU A 1 356 ? 8.913 -14.091 -32.032 1.00 92.50 356 LEU A O 1
ATOM 2842 N N . ALA A 1 357 ? 6.793 -14.253 -32.753 1.00 92.38 357 ALA A N 1
ATOM 2843 C CA . ALA A 1 357 ? 6.257 -14.814 -31.516 1.00 92.38 357 ALA A CA 1
ATOM 2844 C C . ALA A 1 357 ? 6.919 -16.163 -31.191 1.00 92.38 357 ALA A C 1
ATOM 2846 O O . ALA A 1 357 ? 7.366 -16.378 -30.063 1.00 92.38 357 ALA A O 1
ATOM 2847 N N . SER A 1 358 ? 7.073 -17.020 -32.208 1.00 93.56 358 SER A N 1
ATOM 2848 C CA . SER A 1 358 ? 7.764 -18.308 -32.097 1.00 93.56 358 SER A CA 1
ATOM 2849 C C . SER A 1 358 ? 9.240 -18.142 -31.722 1.00 93.56 358 SER A C 1
ATOM 2851 O O . SER A 1 358 ? 9.718 -18.823 -30.818 1.00 93.56 358 SER A O 1
ATOM 2853 N N . GLY A 1 359 ? 9.952 -17.201 -32.353 1.00 91.44 359 GLY A N 1
ATOM 2854 C CA . GLY A 1 359 ? 11.359 -16.909 -32.059 1.00 91.44 359 GLY A CA 1
ATOM 2855 C C . GLY A 1 359 ? 11.591 -16.319 -30.664 1.00 91.44 359 GLY A C 1
ATOM 2856 O O . GLY A 1 359 ? 12.625 -16.568 -30.049 1.00 91.44 359 GLY A O 1
ATOM 2857 N N . LEU A 1 360 ? 10.616 -15.577 -30.136 1.00 89.62 360 LEU A N 1
ATOM 2858 C CA . LEU A 1 360 ? 10.634 -15.048 -28.770 1.00 89.62 360 LEU A CA 1
ATOM 2859 C C . LEU A 1 360 ? 10.139 -16.057 -27.721 1.00 89.62 360 LEU A C 1
ATOM 2861 O O . LEU A 1 360 ? 10.291 -15.803 -26.527 1.00 89.62 360 LEU A O 1
ATOM 2865 N N . GLY A 1 361 ? 9.535 -17.175 -28.137 1.00 90.81 361 GLY A N 1
ATOM 2866 C CA . GLY A 1 361 ? 8.913 -18.138 -27.227 1.00 90.81 361 GLY A CA 1
ATOM 2867 C C . GLY A 1 361 ? 7.694 -17.575 -26.485 1.00 90.81 361 GLY A C 1
ATOM 2868 O O . GLY A 1 361 ? 7.424 -17.978 -25.355 1.00 90.81 361 GLY A O 1
ATOM 2869 N N . VAL A 1 362 ? 6.968 -16.628 -27.087 1.00 92.50 362 VAL A N 1
ATOM 2870 C CA . VAL A 1 362 ? 5.778 -15.989 -26.498 1.00 92.50 362 VAL A CA 1
ATOM 2871 C C . VAL A 1 362 ? 4.557 -16.168 -27.399 1.00 92.50 362 VAL A C 1
ATOM 2873 O O . VAL A 1 362 ? 4.672 -16.527 -28.568 1.00 92.50 362 VAL A O 1
ATOM 2876 N N . ASN A 1 363 ? 3.359 -15.909 -26.872 1.00 93.56 363 ASN A N 1
ATOM 2877 C CA . ASN A 1 363 ? 2.158 -15.884 -27.706 1.00 93.56 363 ASN A CA 1
ATOM 2878 C C . ASN A 1 363 ? 2.103 -14.616 -28.584 1.00 93.56 363 ASN A C 1
ATOM 2880 O O . ASN A 1 363 ? 2.817 -13.635 -28.362 1.00 93.56 363 ASN A O 1
ATOM 2884 N N . LYS A 1 364 ? 1.222 -14.638 -29.586 1.00 87.81 364 LYS A N 1
ATOM 2885 C CA . LYS A 1 364 ? 1.075 -13.560 -30.571 1.00 87.81 364 LYS A CA 1
ATOM 2886 C C . LYS A 1 364 ? 0.761 -12.201 -29.934 1.00 87.81 364 LYS A C 1
ATOM 2888 O O . LYS A 1 364 ? 1.361 -11.202 -30.316 1.00 87.81 364 LYS A O 1
ATOM 2893 N N . ASP A 1 365 ? -0.146 -12.156 -28.961 1.00 88.00 365 ASP A N 1
ATOM 2894 C CA . ASP A 1 365 ? -0.574 -10.903 -28.325 1.00 88.00 365 ASP A CA 1
ATOM 2895 C C . ASP A 1 365 ? 0.561 -10.261 -27.518 1.00 88.00 365 ASP A C 1
ATOM 2897 O O . ASP A 1 365 ? 0.778 -9.049 -27.587 1.00 88.00 365 ASP A O 1
ATOM 2901 N N . ALA A 1 366 ? 1.346 -11.081 -26.817 1.00 84.88 366 ALA A N 1
ATOM 2902 C CA . ALA A 1 366 ? 2.548 -10.641 -26.124 1.00 84.88 366 ALA A CA 1
ATOM 2903 C C . ALA A 1 366 ? 3.594 -10.115 -27.116 1.00 84.88 366 ALA A C 1
ATOM 2905 O O . ALA A 1 366 ? 4.124 -9.025 -26.906 1.00 84.88 366 ALA A O 1
ATOM 2906 N N . ALA A 1 367 ? 3.838 -10.825 -28.225 1.00 89.19 367 ALA A N 1
ATOM 2907 C CA . ALA A 1 367 ? 4.747 -10.366 -29.278 1.00 89.19 367 ALA A CA 1
ATOM 2908 C C . ALA A 1 367 ? 4.318 -9.004 -29.846 1.00 89.19 367 ALA A C 1
ATOM 2910 O O . ALA A 1 367 ? 5.148 -8.106 -29.974 1.00 89.19 367 ALA A O 1
ATOM 2911 N N . ILE A 1 368 ? 3.017 -8.815 -30.104 1.00 89.81 368 ILE A N 1
ATOM 2912 C CA . ILE A 1 368 ? 2.437 -7.536 -30.540 1.00 89.81 368 ILE A CA 1
ATOM 2913 C C . ILE A 1 368 ? 2.689 -6.438 -29.502 1.00 89.81 368 ILE A C 1
ATOM 2915 O O . ILE A 1 368 ? 3.140 -5.350 -29.859 1.00 89.81 368 ILE A O 1
ATOM 2919 N N . SER A 1 369 ? 2.435 -6.714 -28.221 1.00 86.44 369 SER A N 1
ATOM 2920 C CA . SER A 1 369 ? 2.670 -5.753 -27.140 1.00 86.44 369 SER A CA 1
ATOM 2921 C C . SER A 1 369 ? 4.146 -5.358 -27.022 1.00 86.44 369 SER A C 1
ATOM 2923 O O . SER A 1 369 ? 4.439 -4.195 -26.753 1.00 86.44 369 SER A O 1
ATOM 2925 N N . ILE A 1 370 ? 5.068 -6.299 -27.250 1.00 85.25 370 ILE A N 1
ATOM 2926 C CA . ILE A 1 370 ? 6.521 -6.069 -27.214 1.00 85.25 370 ILE A CA 1
ATOM 2927 C C . ILE A 1 370 ? 6.956 -5.131 -28.347 1.00 85.25 370 ILE A C 1
ATOM 2929 O O . ILE A 1 370 ? 7.718 -4.193 -28.106 1.00 85.25 370 ILE A O 1
ATOM 2933 N N . ILE A 1 371 ? 6.469 -5.349 -29.576 1.00 90.31 371 ILE A N 1
ATOM 2934 C CA . ILE A 1 371 ? 6.897 -4.562 -30.746 1.00 90.31 371 ILE A CA 1
ATOM 2935 C C . ILE A 1 371 ? 6.115 -3.272 -30.959 1.00 90.31 371 ILE A C 1
ATOM 2937 O O . ILE A 1 371 ? 6.590 -2.395 -31.679 1.00 90.31 371 ILE A O 1
ATOM 2941 N N . LYS A 1 372 ? 4.937 -3.118 -30.349 1.00 87.56 372 LYS A N 1
ATOM 2942 C CA . LYS A 1 372 ? 4.099 -1.924 -30.512 1.00 87.56 372 LYS A CA 1
ATOM 2943 C C . LYS A 1 372 ? 4.856 -0.613 -30.238 1.00 87.56 372 LYS A C 1
ATOM 2945 O O . LYS A 1 372 ? 4.819 0.251 -31.110 1.00 87.56 372 LYS A O 1
ATOM 2950 N N . PRO A 1 373 ? 5.636 -0.467 -29.148 1.00 80.75 373 PRO A N 1
ATOM 2951 C CA . PRO A 1 373 ? 6.441 0.736 -28.926 1.00 80.75 373 PRO A CA 1
ATOM 2952 C C . PRO A 1 373 ? 7.473 1.001 -30.034 1.00 80.75 373 PRO A C 1
ATOM 2954 O O . PRO A 1 373 ? 7.738 2.155 -30.368 1.00 80.75 373 PRO A O 1
ATOM 2957 N N . LEU A 1 374 ? 8.042 -0.053 -30.632 1.00 82.31 374 LEU A N 1
ATOM 2958 C CA . LEU A 1 374 ? 8.997 0.059 -31.740 1.00 82.31 374 LEU A CA 1
ATOM 2959 C C . LEU A 1 374 ? 8.300 0.506 -33.033 1.00 82.31 374 LEU A C 1
ATOM 2961 O O . LEU A 1 374 ? 8.852 1.311 -33.783 1.00 82.31 374 LEU A O 1
ATOM 2965 N N . VAL A 1 375 ? 7.076 0.034 -33.276 1.00 84.81 375 VAL A N 1
ATOM 2966 C CA . VAL A 1 375 ? 6.241 0.471 -34.405 1.00 84.81 375 VAL A CA 1
ATOM 2967 C C . VAL A 1 375 ? 5.802 1.926 -34.229 1.00 84.81 375 VAL A C 1
ATOM 2969 O O . VAL A 1 375 ? 5.979 2.733 -35.140 1.00 84.81 375 VAL A O 1
ATOM 2972 N N . ASP A 1 376 ? 5.316 2.292 -33.042 1.00 80.44 376 ASP A N 1
ATOM 2973 C CA . ASP A 1 376 ? 4.839 3.644 -32.727 1.00 80.44 376 ASP A CA 1
ATOM 2974 C C . ASP A 1 376 ? 5.959 4.695 -32.857 1.00 80.44 376 ASP A C 1
ATOM 2976 O O . ASP A 1 376 ? 5.723 5.837 -33.258 1.00 80.44 376 ASP A O 1
ATOM 2980 N N . LYS A 1 377 ? 7.210 4.308 -32.569 1.00 74.75 377 LYS A N 1
ATOM 2981 C CA . LYS A 1 377 ? 8.402 5.159 -32.729 1.00 74.75 377 LYS A CA 1
ATOM 2982 C C . LYS A 1 377 ? 8.997 5.129 -34.144 1.00 74.75 377 LYS A C 1
ATOM 2984 O O . LYS A 1 377 ? 9.949 5.865 -34.411 1.00 74.75 377 LYS A O 1
ATOM 2989 N N . GLY A 1 378 ? 8.447 4.318 -35.048 1.00 80.44 378 GLY A N 1
ATOM 2990 C CA . GLY A 1 378 ? 8.925 4.168 -36.423 1.00 80.44 378 GLY A CA 1
ATOM 2991 C C . GLY A 1 378 ? 10.264 3.436 -36.544 1.00 80.44 378 GLY A C 1
ATOM 2992 O O . GLY A 1 378 ? 10.969 3.627 -37.528 1.00 80.44 378 GLY A O 1
ATOM 2993 N N . VAL A 1 379 ? 10.632 2.633 -35.542 1.00 79.75 379 VAL A N 1
ATOM 2994 C CA . VAL A 1 379 ? 11.773 1.702 -35.608 1.00 79.75 379 VAL A CA 1
ATOM 2995 C C . VAL A 1 379 ? 11.406 0.503 -36.488 1.00 79.75 379 VAL A C 1
ATOM 2997 O O . VAL A 1 379 ? 12.208 0.052 -37.302 1.00 79.75 379 VAL A O 1
ATOM 3000 N N . LEU A 1 380 ? 10.166 0.027 -36.350 1.00 84.19 380 LEU A N 1
ATOM 3001 C CA . LEU A 1 380 ? 9.559 -1.014 -37.176 1.00 84.19 380 LEU A CA 1
ATOM 3002 C C . LEU A 1 380 ? 8.359 -0.435 -37.935 1.00 84.19 380 LEU A C 1
ATOM 3004 O O . LEU A 1 380 ? 7.742 0.538 -37.499 1.00 84.19 380 LEU A O 1
ATOM 3008 N N . ARG A 1 381 ? 8.002 -1.027 -39.075 1.00 84.06 381 ARG A N 1
ATOM 3009 C CA . ARG A 1 381 ? 6.799 -0.660 -39.838 1.00 84.06 381 ARG A CA 1
ATOM 3010 C C . ARG A 1 381 ? 5.931 -1.873 -40.100 1.00 84.06 381 ARG A C 1
ATOM 3012 O O . ARG A 1 381 ? 6.436 -2.955 -40.351 1.00 84.06 381 ARG A O 1
ATOM 3019 N N . LEU A 1 382 ? 4.617 -1.688 -40.110 1.00 83.44 382 LEU A N 1
ATOM 3020 C CA . LEU A 1 382 ? 3.708 -2.716 -40.613 1.00 83.44 382 LEU A CA 1
ATOM 3021 C C . LEU A 1 382 ? 3.713 -2.684 -42.146 1.00 83.44 382 LEU A C 1
ATOM 3023 O O . LEU A 1 382 ? 3.667 -1.604 -42.747 1.00 83.44 382 LEU A O 1
ATOM 3027 N N . ALA A 1 383 ? 3.780 -3.854 -42.781 1.00 79.62 383 ALA A N 1
ATOM 3028 C CA . ALA A 1 383 ? 3.678 -3.971 -44.229 1.00 79.62 383 ALA A CA 1
ATOM 3029 C C . ALA A 1 383 ? 2.348 -3.374 -44.731 1.00 79.62 383 ALA A C 1
ATOM 3031 O O . ALA A 1 383 ? 1.307 -3.449 -44.079 1.00 79.62 383 ALA A O 1
ATOM 3032 N N . VAL A 1 384 ? 2.392 -2.728 -45.900 1.00 57.09 384 VAL A N 1
ATOM 3033 C CA . VAL A 1 384 ? 1.360 -1.796 -46.400 1.00 57.09 384 VAL A CA 1
ATOM 3034 C C . VAL A 1 384 ? -0.046 -2.403 -46.528 1.00 57.09 384 VAL A C 1
ATOM 3036 O O . VAL A 1 384 ? -1.015 -1.644 -46.503 1.00 57.09 384 VAL A O 1
ATOM 3039 N N . CYS A 1 385 ? -0.175 -3.727 -46.591 1.00 55.66 385 CYS A N 1
ATOM 3040 C CA . CYS A 1 385 ? -1.463 -4.412 -46.701 1.00 55.66 385 CYS A CA 1
ATOM 3041 C C . CYS A 1 385 ? -2.252 -4.479 -45.377 1.00 55.66 385 CYS A C 1
ATOM 3043 O O . CYS A 1 385 ? -3.451 -4.731 -45.411 1.00 55.66 385 CYS A O 1
ATOM 3045 N N . ASP A 1 386 ? -1.628 -4.164 -44.234 1.00 52.25 386 ASP A N 1
ATOM 3046 C CA . ASP A 1 386 ? -2.175 -4.499 -42.910 1.00 52.25 386 ASP A CA 1
ATOM 3047 C C . ASP A 1 386 ? -2.461 -3.289 -42.003 1.00 52.25 386 ASP A C 1
ATOM 3049 O O . ASP A 1 386 ? -2.648 -3.413 -40.794 1.00 52.25 386 ASP A O 1
ATOM 3053 N N . ARG A 1 387 ? -2.509 -2.074 -42.562 1.00 50.16 387 ARG A N 1
ATOM 3054 C CA . ARG A 1 387 ? -2.528 -0.833 -41.757 1.00 50.16 387 ARG A CA 1
ATOM 3055 C C . ARG A 1 387 ? -3.768 -0.626 -40.880 1.00 50.16 387 ARG A C 1
ATOM 3057 O O . ARG A 1 387 ? -3.760 0.286 -40.060 1.00 50.16 387 ARG A O 1
ATOM 3064 N N . HIS A 1 388 ? -4.837 -1.401 -41.064 1.00 49.12 388 HIS A N 1
ATOM 3065 C CA . HIS A 1 388 ? -6.123 -1.082 -40.439 1.00 49.12 388 HIS A CA 1
ATOM 3066 C C . HIS A 1 388 ? -6.320 -1.708 -39.056 1.00 49.12 388 HIS A C 1
ATOM 3068 O O . HIS A 1 388 ? -7.058 -1.123 -38.270 1.00 49.12 388 HIS A O 1
ATOM 3074 N N . LYS A 1 389 ? -5.630 -2.807 -38.716 1.00 53.88 389 LYS A N 1
ATOM 3075 C CA . LYS A 1 389 ? -5.524 -3.403 -37.367 1.00 53.88 389 LYS A CA 1
ATOM 3076 C C . LYS A 1 389 ? -4.317 -4.362 -37.375 1.00 53.88 389 LYS A C 1
ATOM 3078 O O . LYS A 1 389 ? -4.117 -5.034 -38.380 1.00 53.88 389 LYS A O 1
ATOM 3083 N N . MET A 1 390 ? -3.539 -4.474 -36.289 1.00 51.62 390 MET A N 1
ATOM 3084 C CA . MET A 1 390 ? -2.614 -5.613 -36.139 1.00 51.62 390 MET A CA 1
ATOM 3085 C C . MET A 1 390 ? -3.461 -6.877 -35.946 1.00 51.62 390 MET A C 1
ATOM 3087 O O . MET A 1 390 ? -3.947 -7.130 -34.847 1.00 51.62 390 MET A O 1
ATOM 3091 N N . VAL A 1 391 ? -3.717 -7.612 -37.027 1.00 52.56 391 VAL A N 1
ATOM 3092 C CA . VAL A 1 391 ? -4.505 -8.857 -37.040 1.00 52.56 391 VAL A CA 1
ATOM 3093 C C . VAL A 1 391 ? -3.623 -10.003 -37.543 1.00 52.56 391 VAL A C 1
ATOM 3095 O O . VAL A 1 391 ? -2.498 -9.810 -38.002 1.00 52.56 391 VAL A O 1
ATOM 3098 N N . THR A 1 392 ? -4.106 -11.232 -37.415 1.00 43.94 392 THR A N 1
ATOM 3099 C CA . THR A 1 392 ? -3.508 -12.442 -37.985 1.00 43.94 392 THR A CA 1
ATOM 3100 C C . THR A 1 392 ? -3.054 -12.238 -39.435 1.00 43.94 392 THR A C 1
ATOM 3102 O O . THR A 1 392 ? -3.859 -11.886 -40.289 1.00 43.94 392 THR A O 1
ATOM 3105 N N . GLY A 1 393 ? -1.760 -12.467 -39.698 1.00 50.72 393 GLY A N 1
ATOM 3106 C CA . GLY A 1 393 ? -1.141 -12.320 -41.022 1.00 50.72 393 GLY A CA 1
ATOM 3107 C C . GLY A 1 393 ? -0.209 -11.114 -41.189 1.00 50.72 393 GLY A C 1
ATOM 3108 O O . GLY A 1 393 ? 0.484 -11.049 -42.201 1.00 50.72 393 GLY A O 1
ATOM 3109 N N . CYS A 1 394 ? -0.134 -10.198 -40.213 1.00 57.16 394 CYS A N 1
ATOM 3110 C CA . CYS A 1 394 ? 0.712 -9.012 -40.345 1.00 57.16 394 CYS A CA 1
ATOM 3111 C C . CYS A 1 394 ? 2.201 -9.344 -40.493 1.00 57.16 394 CYS A C 1
ATOM 3113 O O . CYS A 1 394 ? 2.780 -10.063 -39.671 1.00 57.16 394 CYS A O 1
ATOM 3115 N N . ARG A 1 395 ? 2.837 -8.734 -41.497 1.00 63.75 395 ARG A N 1
ATOM 3116 C CA . ARG A 1 395 ? 4.299 -8.656 -41.589 1.00 63.75 395 ARG A CA 1
ATOM 3117 C C . ARG A 1 395 ? 4.802 -7.364 -40.968 1.00 63.75 395 ARG A C 1
ATOM 3119 O O . ARG A 1 395 ? 4.311 -6.272 -41.261 1.00 63.75 395 ARG A O 1
ATOM 3126 N N . VAL A 1 396 ? 5.816 -7.503 -40.131 1.00 65.69 396 VAL A N 1
ATOM 3127 C CA . VAL A 1 396 ? 6.587 -6.392 -39.591 1.00 65.69 396 VAL A CA 1
ATOM 3128 C C . VAL A 1 396 ? 7.806 -6.245 -40.481 1.00 65.69 396 VAL A C 1
ATOM 3130 O O . VAL A 1 396 ? 8.434 -7.238 -40.824 1.00 65.69 396 VAL A O 1
ATOM 3133 N N . MET A 1 397 ? 8.105 -5.029 -40.903 1.00 59.81 397 MET A N 1
ATOM 3134 C CA . MET A 1 397 ? 9.271 -4.701 -41.702 1.00 59.81 397 MET A CA 1
ATOM 3135 C C . MET A 1 397 ? 10.239 -3.896 -40.857 1.00 59.81 397 MET A C 1
ATOM 3137 O O . MET A 1 397 ? 9.834 -2.985 -40.121 1.00 59.81 397 MET A O 1
ATOM 3141 N N . THR A 1 398 ? 11.517 -4.211 -40.985 1.00 53.34 398 THR A N 1
ATOM 3142 C CA . THR A 1 398 ? 12.565 -3.311 -40.536 1.00 53.34 398 THR A CA 1
ATOM 3143 C C . THR A 1 398 ? 12.585 -2.104 -41.463 1.00 53.34 398 THR A C 1
ATOM 3145 O O . THR A 1 398 ? 12.363 -2.208 -42.667 1.00 53.34 398 THR A O 1
ATOM 3148 N N . GLN A 1 399 ? 12.807 -0.912 -40.914 1.00 49.59 399 GLN A N 1
ATOM 3149 C CA . GLN A 1 399 ? 12.916 0.288 -41.744 1.00 49.59 399 GLN A CA 1
ATOM 3150 C C . GLN A 1 399 ? 14.340 0.509 -42.282 1.00 49.59 399 GLN A C 1
ATOM 3152 O O . GLN A 1 399 ? 14.697 1.631 -42.643 1.00 49.59 399 GLN A O 1
ATOM 3157 N N . TRP A 1 400 ? 15.146 -0.550 -42.270 1.00 59.09 400 TRP A N 1
ATOM 3158 C CA . TRP A 1 400 ? 16.592 -0.526 -42.418 1.00 59.09 400 TRP A CA 1
ATOM 3159 C C . TRP A 1 400 ? 16.961 -1.172 -43.756 1.00 59.09 400 TRP A C 1
ATOM 3161 O O . TRP A 1 400 ? 17.387 -2.317 -43.786 1.00 59.09 400 TRP A O 1
ATOM 3171 N N . ASN A 1 401 ? 16.690 -0.447 -44.847 1.00 37.66 401 ASN A N 1
ATOM 3172 C CA . ASN A 1 401 ? 17.357 -0.545 -46.151 1.00 37.66 401 ASN A CA 1
ATOM 3173 C C . ASN A 1 401 ? 17.118 0.741 -46.951 1.00 37.66 401 ASN A C 1
ATOM 3175 O O . ASN A 1 401 ? 15.958 1.226 -46.964 1.00 37.66 401 ASN A O 1
#

pLDDT: mean 71.76, std 18.74, range [26.28, 96.44]

Sequence (401 aa):
MLDHKRTATDIDEFTADALSQMFNELDSSGQGQYKMEIEPEIIERASKYYTTMAAIWVEDCNLVDYVSIVEERKDCDRWLHKTTKVHLMDTLYSVLIKSREKELLNKLKEFGSVVDEGNEAGCVQSYGSKINSLEDILASWLHYQGLLERCFSYKSQNATIENGESDGMDQSSTGLSAVSDNCSSLVDRYEIDPQITQATRLGFKYVISHHVDFVKKLVDHWDNVLVSGIDVDKRLRQCCDLLELSEENTCFSQCYKYKLAARLLYETSSLQKEQLSLSMLEPCIPSEEAAQLRRMIKEATEARSTKAHDKIKLISKANWPSLRELELDSRKLICDLVQASAVLLFTEDSMPVDDLASGLGVNKDAAISIIKPLVDKGVLRLAVCDRHKMVTGCRVMTQWN

Secondary structure (DSSP, 8-state):
-HHHHTTTPPP-HHHHHHHHHHHHHHHHTT--HIIIIIHHHHHHHHHHHHHHHHHHHHHHS-HHHHHHHHTTTTTHHHHS-HHHHHHHHHHHHHHHTGGGHHHHHHHHHHHHHHHHS--TTSSHHHHTTT--SHHHHHHHHHHHHHHHHHHH--SSSTTSSS--------------------S-TTTSS----HHHHHHHHHHHHHHHHHSTTHHHHHHHHHHHHHHH-SSHHHHHHHHHHHHHH-S-HHHHHHHHHHHHHHHHHHT-S-HHHHHHHHHHHTTTS-HHHHHHHHHHHHHHHHHHH-TT-TT-----TTTS--PEEEEETTEEEEE-HHHHHHHHT-SSSEEEHHHHHHHHTS-HHHHHHHHHHHHHTTSEEE-GGGTT---TTPEEEES--

Radius of gyration: 30.86 Å; chains: 1; bounding box: 68×69×84 Å